Protein AF-A0A6H5IE60-F1 (afdb_monomer_lite)

InterPro domains:
  IPR000357 HEAT repeat [PF02985] (395-418)
  IPR001680 WD40 repeat [PF00400] (581-610)
  IPR001680 WD40 repeat [PF00400] (721-744)
  IPR001680 WD40 repeat [SM00320] (531-567)
  IPR001680 WD40 repeat [SM00320] (570-610)
  IPR001680 WD40 repeat [SM00320] (616-660)
  IPR001680 WD40 repeat [SM00320] (666-700)
  IPR001680 WD40 repeat [SM00320] (702-748)
  IPR004083 Regulatory associated protein of TOR [PTHR12848] (164-480)
  IPR011989 Armadillo-like helical [G3DSA:1.25.10.10] (231-460)
  IPR015943 WD40/YVTN repeat-like-containing domain superfamily [G3DSA:2.130.10.10] (517-751)
  IPR016024 Armadillo-type fold [SSF48371] (180-472)
  IPR029347 Raptor, N-terminal CASPase-like domain [PF14538] (1-152)
  IPR029347 Raptor, N-terminal CASPase-like domain [SM01302] (1-153)
  IPR036322 WD40-repeat-containing domain superfamily [SSF50978] (546-749)

pLDDT: mean 84.69, std 17.48, range [22.98, 98.25]

Structure (mmCIF, N/CA/C/O backbone):
data_AF-A0A6H5IE60-F1
#
_entry.id   AF-A0A6H5IE60-F1
#
loop_
_atom_site.group_PDB
_atom_site.id
_atom_site.type_symbol
_atom_site.label_atom_id
_atom_site.label_alt_id
_atom_site.label_comp_id
_atom_site.label_asym_id
_atom_site.label_entity_id
_atom_site.label_seq_id
_atom_site.pdbx_PDB_ins_code
_atom_site.Cartn_x
_atom_site.Cartn_y
_atom_site.Cartn_z
_atom_site.occupancy
_atom_site.B_iso_or_equiv
_atom_site.auth_seq_id
_atom_site.auth_comp_id
_atom_site.auth_asym_id
_atom_site.auth_atom_id
_atom_site.pdbx_PDB_model_num
ATOM 1 N N . MET A 1 1 ? -39.705 -5.045 43.194 1.00 64.88 1 MET A N 1
ATOM 2 C CA . MET A 1 1 ? -39.760 -3.620 42.799 1.00 64.88 1 MET A CA 1
ATOM 3 C C . MET A 1 1 ? -40.366 -2.822 43.946 1.00 64.88 1 MET A C 1
ATOM 5 O O . MET A 1 1 ? -41.482 -3.132 44.352 1.00 64.88 1 MET A O 1
ATOM 9 N N . LYS A 1 2 ? -39.635 -1.865 44.524 1.00 86.00 2 LYS A N 1
ATOM 10 C CA . LYS A 1 2 ? -40.063 -1.108 45.707 1.00 86.00 2 LYS A CA 1
ATOM 11 C C . LYS A 1 2 ? -40.242 0.368 45.353 1.00 86.00 2 LYS A C 1
ATOM 13 O O . LYS A 1 2 ? -39.421 0.946 44.652 1.00 86.00 2 LYS A O 1
ATOM 18 N N . THR A 1 3 ? -41.296 1.004 45.864 1.00 91.62 3 THR A N 1
ATOM 19 C CA . THR A 1 3 ? -41.427 2.466 45.770 1.00 91.62 3 THR A CA 1
ATOM 20 C C . THR A 1 3 ? -40.539 3.115 46.825 1.00 91.62 3 THR A C 1
ATOM 22 O O . THR A 1 3 ? -40.842 3.049 48.016 1.00 91.62 3 THR A O 1
ATOM 25 N N . VAL A 1 4 ? -39.417 3.702 46.405 1.00 93.25 4 VAL A N 1
ATOM 26 C CA . VAL A 1 4 ? -38.407 4.285 47.313 1.00 93.25 4 VAL A CA 1
ATOM 27 C C . VAL A 1 4 ? -38.521 5.800 47.445 1.00 93.25 4 VAL A C 1
ATOM 29 O O . VAL A 1 4 ? -37.948 6.387 48.363 1.00 93.25 4 VAL A O 1
ATOM 32 N N . SER A 1 5 ? -39.231 6.454 46.529 1.00 94.56 5 SER A N 1
ATOM 33 C CA . SER A 1 5 ? -39.376 7.909 46.479 1.00 94.56 5 SER A CA 1
ATOM 34 C C . SER A 1 5 ? -40.779 8.308 46.041 1.00 94.56 5 SER A C 1
ATOM 36 O O . SER A 1 5 ? -41.361 7.657 45.174 1.00 94.56 5 SER A O 1
ATOM 38 N N . VAL A 1 6 ? -41.302 9.375 46.641 1.00 96.62 6 VAL A N 1
ATOM 39 C CA . VAL A 1 6 ? -42.649 9.894 46.396 1.00 96.62 6 VAL A CA 1
ATOM 40 C C . VAL A 1 6 ? -42.587 11.412 46.207 1.00 96.62 6 VAL A C 1
ATOM 42 O O . VAL A 1 6 ? -42.130 12.131 47.097 1.00 96.62 6 VAL A O 1
ATOM 45 N N . ALA A 1 7 ? -43.043 11.889 45.051 1.00 96.88 7 ALA A N 1
ATOM 46 C CA . ALA A 1 7 ? -43.322 13.292 44.766 1.00 96.88 7 ALA A CA 1
ATOM 47 C C . ALA A 1 7 ? -44.803 13.579 45.028 1.00 96.88 7 ALA A C 1
ATOM 49 O O . ALA A 1 7 ? -45.662 12.924 44.441 1.00 96.88 7 ALA A O 1
ATOM 50 N N . LEU A 1 8 ? -45.085 14.559 45.885 1.00 97.25 8 LEU A N 1
ATOM 51 C CA . LEU A 1 8 ? -46.428 15.081 46.135 1.00 97.25 8 LEU A CA 1
ATOM 52 C C . LEU A 1 8 ? -46.507 16.493 45.550 1.00 97.25 8 LEU A C 1
ATOM 54 O O . LEU A 1 8 ? -45.973 17.432 46.138 1.00 97.25 8 LEU A O 1
ATOM 58 N N . VAL A 1 9 ? -47.115 16.622 44.374 1.00 96.94 9 VAL A N 1
ATOM 59 C CA . VAL A 1 9 ? -47.312 17.886 43.660 1.00 96.94 9 VAL A CA 1
ATOM 60 C C . VAL A 1 9 ? -48.753 18.333 43.870 1.00 96.94 9 VAL A C 1
ATOM 62 O O . VAL A 1 9 ? -49.681 17.684 43.394 1.00 96.94 9 VAL A O 1
ATOM 65 N N . LEU A 1 10 ? -48.933 19.421 44.615 1.00 96.19 10 LEU A N 1
ATOM 66 C CA . LEU A 1 10 ? -50.243 19.975 44.946 1.00 96.19 10 LEU A CA 1
ATOM 67 C C . LEU A 1 10 ? -50.410 21.320 44.248 1.00 96.19 10 LEU A C 1
ATOM 69 O O . LEU A 1 10 ? -49.645 22.235 44.532 1.00 96.19 10 LEU A O 1
ATOM 73 N N . CYS A 1 11 ? -51.396 21.431 43.360 1.00 94.56 11 CYS A N 1
ATOM 74 C CA . CYS A 1 11 ? -51.756 22.655 42.655 1.00 94.56 11 CYS A CA 1
ATOM 75 C C . CYS A 1 11 ? -53.183 23.067 43.050 1.00 94.56 11 CYS A C 1
ATOM 77 O O . CYS A 1 11 ? -54.149 22.713 42.372 1.00 94.56 11 CYS A O 1
ATOM 79 N N . LEU A 1 12 ? -53.316 23.771 44.177 1.00 90.25 12 LEU A N 1
ATOM 80 C CA . LEU A 1 12 ? -54.591 24.043 44.849 1.00 90.25 12 LEU A CA 1
ATOM 81 C C . LEU A 1 12 ? -54.989 25.522 44.867 1.00 90.25 12 LEU A C 1
ATOM 83 O O . LEU A 1 12 ? -56.188 25.782 44.903 1.00 90.25 12 LEU A O 1
ATOM 87 N N . ASN A 1 13 ? -54.033 26.463 44.857 1.00 89.12 13 ASN A N 1
ATOM 88 C CA . ASN A 1 13 ? -54.279 27.916 44.912 1.00 89.12 13 ASN A CA 1
ATOM 89 C C . ASN A 1 13 ? -55.445 28.306 45.844 1.00 89.12 13 ASN A C 1
ATOM 91 O O . ASN A 1 13 ? -56.482 28.824 45.422 1.00 89.12 13 ASN A O 1
ATOM 95 N N . VAL A 1 14 ? -55.301 27.960 47.127 1.00 86.06 14 VAL A N 1
ATOM 96 C CA . VAL A 1 14 ? -56.402 27.963 48.101 1.00 86.06 14 VAL A CA 1
ATOM 97 C C . VAL A 1 14 ? -57.115 29.322 48.143 1.00 86.06 14 VAL A C 1
ATOM 99 O O . VAL A 1 14 ? -56.525 30.342 48.492 1.00 86.06 14 VAL A O 1
ATOM 102 N N . GLY A 1 15 ? -58.417 29.317 47.844 1.00 79.62 15 GLY A N 1
ATOM 103 C CA . GLY A 1 15 ? -59.270 30.511 47.849 1.00 79.62 15 GLY A CA 1
ATOM 104 C C . GLY A 1 15 ? -59.497 31.150 46.475 1.00 79.62 15 GLY A C 1
ATOM 105 O O . GLY A 1 15 ? -60.300 32.076 46.387 1.00 79.62 15 GLY A O 1
ATOM 106 N N . VAL A 1 16 ? -58.852 30.652 45.415 1.00 85.19 16 VAL A N 1
ATOM 107 C CA . VAL A 1 16 ? -59.070 31.088 44.030 1.00 85.19 16 VAL A CA 1
ATOM 108 C C . VAL A 1 16 ? -59.511 29.893 43.192 1.00 85.19 16 VAL A C 1
ATOM 110 O O . VAL A 1 16 ? -58.752 28.950 42.985 1.00 85.19 16 VAL A O 1
ATOM 113 N N . ASP A 1 17 ? -60.747 29.936 42.700 1.00 82.81 17 ASP A N 1
ATOM 114 C CA . ASP A 1 17 ? -61.292 28.865 41.868 1.00 82.81 17 ASP A CA 1
ATOM 115 C C . ASP A 1 17 ? -60.817 28.996 40.409 1.00 82.81 17 ASP A C 1
ATOM 117 O O . ASP A 1 17 ? -60.781 30.112 39.876 1.00 82.81 17 ASP A O 1
ATOM 121 N N . PRO A 1 18 ? -60.470 27.882 39.735 1.00 84.88 18 PRO A N 1
ATOM 122 C CA . PRO A 1 18 ? -60.092 27.911 38.330 1.00 84.88 18 PRO A CA 1
ATOM 123 C C . PRO A 1 18 ? -61.310 28.210 37.428 1.00 84.88 18 PRO A C 1
ATOM 125 O O . PRO A 1 18 ? -62.449 27.882 37.773 1.00 84.88 18 PRO A O 1
ATOM 128 N N . PRO A 1 19 ? -61.097 28.831 36.253 1.00 79.19 19 PRO A N 1
ATOM 129 C CA . PRO A 1 19 ? -62.162 29.409 35.421 1.00 79.19 19 PRO A CA 1
ATOM 130 C C . PRO A 1 19 ? -63.126 28.391 34.784 1.00 79.19 19 PRO A C 1
ATOM 132 O O . PRO A 1 19 ? -64.166 28.768 34.250 1.00 79.19 19 PRO A O 1
ATOM 135 N N . ASP A 1 20 ? -62.786 27.109 34.802 1.00 76.44 20 ASP A N 1
ATOM 136 C CA . ASP A 1 20 ? -63.441 26.016 34.080 1.00 76.44 20 ASP A CA 1
ATOM 137 C C . ASP A 1 20 ? -64.232 25.053 34.990 1.00 76.44 20 ASP A C 1
ATOM 139 O O . ASP A 1 20 ? -64.792 24.049 34.516 1.00 76.44 20 ASP A O 1
ATOM 143 N N . ILE A 1 21 ? -64.296 25.355 36.292 1.00 72.81 21 ILE A N 1
ATOM 144 C CA . ILE A 1 21 ? -65.023 24.573 37.295 1.00 72.81 21 ILE A CA 1
ATOM 145 C C . ILE A 1 21 ? -66.094 25.446 37.954 1.00 72.81 21 ILE A C 1
ATOM 147 O O . ILE A 1 21 ? -65.817 26.313 38.777 1.00 72.81 21 ILE A O 1
ATOM 151 N N . VAL A 1 22 ? -67.358 25.165 37.633 1.00 75.44 22 VAL A N 1
ATOM 152 C CA . VAL A 1 22 ? -68.508 25.773 38.312 1.00 75.44 22 VAL A CA 1
ATOM 153 C C . VAL A 1 22 ? -68.814 24.965 39.575 1.00 75.44 22 VAL A C 1
ATOM 155 O O . VAL A 1 22 ? -69.255 23.819 39.487 1.00 75.44 22 VAL A O 1
ATOM 158 N N . LYS A 1 23 ? -68.577 25.543 40.758 1.00 76.81 23 LYS A N 1
ATOM 159 C CA . LYS A 1 23 ? -68.886 24.902 42.048 1.00 76.81 23 LYS A CA 1
ATOM 160 C C . LYS A 1 23 ? -70.366 25.064 42.418 1.00 76.81 23 LYS A C 1
ATOM 162 O O . LYS A 1 23 ? -70.944 26.137 42.261 1.00 76.81 23 LYS A O 1
ATOM 167 N N . THR A 1 24 ? -70.981 24.006 42.945 1.00 77.19 24 THR A N 1
ATOM 168 C CA . THR A 1 24 ? -72.348 24.038 43.498 1.00 77.19 24 THR A CA 1
ATOM 169 C C . THR A 1 24 ? -72.377 24.677 44.892 1.00 77.19 24 THR A C 1
ATOM 171 O O . THR A 1 24 ? -71.359 24.719 45.578 1.00 77.19 24 THR A O 1
ATOM 174 N N . GLN A 1 25 ? -73.542 25.139 45.359 1.00 75.19 25 GLN A N 1
ATOM 175 C CA . GLN A 1 25 ? -73.738 25.550 46.757 1.00 75.19 25 GLN A CA 1
ATOM 176 C C . GLN A 1 25 ? -74.745 24.610 47.446 1.00 75.19 25 GLN A C 1
ATOM 178 O O . GLN A 1 25 ? -75.917 24.631 47.070 1.00 75.19 25 GLN A O 1
ATOM 183 N N . PRO A 1 26 ? -74.327 23.792 48.440 1.00 75.00 26 PRO A N 1
ATOM 184 C CA . PRO A 1 26 ? -72.965 23.641 48.979 1.00 75.00 26 PRO A CA 1
ATOM 185 C C . PRO A 1 26 ? -72.021 22.848 48.044 1.00 75.00 26 PRO A C 1
ATOM 187 O O . PRO A 1 26 ? -72.471 22.012 47.259 1.00 75.00 26 PRO A O 1
ATOM 190 N N . CYS A 1 27 ? -70.708 23.099 48.132 1.00 79.44 27 CYS A N 1
ATOM 191 C CA . CYS A 1 27 ? -69.672 22.313 47.446 1.00 79.44 27 CYS A CA 1
ATOM 192 C C . CYS A 1 27 ? -68.916 21.404 48.425 1.00 79.44 27 CYS A C 1
ATOM 194 O O . CYS A 1 27 ? -68.770 21.719 49.610 1.00 79.44 27 CYS A O 1
ATOM 196 N N . ALA A 1 28 ? -68.411 20.277 47.917 1.00 82.12 28 ALA A N 1
ATOM 197 C CA . ALA A 1 28 ? -67.417 19.484 48.628 1.00 82.12 28 ALA A CA 1
ATOM 198 C C . ALA A 1 28 ? -66.112 20.290 48.705 1.00 82.12 28 ALA A C 1
ATOM 200 O O . ALA A 1 28 ? -65.617 20.768 47.687 1.00 82.12 28 ALA A O 1
ATOM 201 N N . ARG A 1 29 ? -65.598 20.482 49.922 1.00 81.44 29 ARG A N 1
ATOM 202 C CA . ARG A 1 29 ? -64.481 21.401 50.197 1.00 81.44 29 ARG A CA 1
ATOM 203 C C . ARG A 1 29 ? -63.343 20.797 51.009 1.00 81.44 29 ARG A C 1
ATOM 205 O O . ARG A 1 29 ? -62.341 21.464 51.198 1.00 81.44 29 ARG A O 1
ATOM 212 N N . LEU A 1 30 ? -63.514 19.588 51.544 1.00 88.88 30 LEU A N 1
ATOM 213 C CA . LEU A 1 30 ? -62.480 18.966 52.366 1.00 88.88 30 LEU A CA 1
ATOM 214 C C . LEU A 1 30 ? -61.372 18.417 51.469 1.00 88.88 30 LEU A C 1
ATOM 216 O O . LEU A 1 30 ? -61.628 17.529 50.664 1.00 88.88 30 LEU A O 1
ATOM 220 N N . GLU A 1 31 ? -60.149 18.891 51.678 1.00 89.75 31 GLU A N 1
ATOM 221 C CA . GLU A 1 31 ? -58.941 18.399 51.018 1.00 89.75 31 GLU A CA 1
ATOM 222 C C . GLU A 1 31 ? -58.059 17.715 52.054 1.00 89.75 31 GLU A C 1
ATOM 224 O O . GLU A 1 31 ? -57.711 18.300 53.081 1.00 89.75 31 GLU A O 1
ATOM 229 N N . CYS A 1 32 ? -57.731 16.441 51.830 1.00 91.62 32 CYS A N 1
ATOM 230 C CA . CYS A 1 32 ? -56.965 15.630 52.785 1.00 91.62 32 CYS A CA 1
ATOM 231 C C . CYS A 1 32 ? -57.507 15.693 54.233 1.00 91.62 32 CYS A C 1
ATOM 233 O O . CYS A 1 32 ? -56.734 15.723 55.198 1.00 91.62 32 CYS A O 1
ATOM 235 N N . TRP A 1 33 ? -58.841 15.690 54.367 1.00 92.38 33 TRP A N 1
ATOM 236 C CA . TRP A 1 33 ? -59.593 15.793 55.630 1.00 92.38 33 TRP A CA 1
ATOM 237 C C . TRP A 1 33 ? -59.457 17.134 56.370 1.00 92.38 33 TRP A C 1
ATOM 239 O O . TRP A 1 33 ? -59.761 17.212 57.559 1.00 92.38 33 TRP A O 1
ATOM 249 N N . ILE A 1 34 ? -59.018 18.190 55.686 1.00 90.81 34 ILE A N 1
ATOM 250 C CA . ILE A 1 34 ? -58.933 19.559 56.206 1.00 90.81 34 ILE A CA 1
ATOM 251 C C . ILE A 1 34 ? -59.898 20.441 55.420 1.00 90.81 34 ILE A C 1
ATOM 253 O O . ILE A 1 34 ? -60.008 20.293 54.208 1.00 90.81 34 ILE A O 1
ATOM 257 N N . ASP A 1 35 ? -60.580 21.369 56.095 1.00 89.88 35 ASP A N 1
ATOM 258 C CA . ASP A 1 35 ? -61.298 22.460 55.429 1.00 89.88 35 ASP A CA 1
ATOM 259 C C . ASP A 1 35 ? -60.298 23.588 55.096 1.00 89.88 35 ASP A C 1
ATOM 261 O O . ASP A 1 35 ? -59.805 24.247 56.017 1.00 89.88 35 ASP A O 1
ATOM 265 N N . PRO A 1 36 ? -59.955 23.830 53.817 1.00 86.19 36 PRO A N 1
ATOM 266 C CA . PRO A 1 36 ? -58.960 24.831 53.440 1.00 86.19 36 PRO A CA 1
ATOM 267 C C . PRO A 1 36 ? -59.386 26.261 53.795 1.00 86.19 36 PRO A C 1
ATOM 269 O O . PRO A 1 36 ? -58.532 27.129 53.949 1.00 86.19 36 PRO A O 1
ATOM 272 N N . LEU A 1 37 ? -60.693 26.508 53.954 1.00 84.56 37 LEU A N 1
ATOM 273 C CA . LEU A 1 37 ? -61.252 27.822 54.284 1.00 84.56 37 LEU A CA 1
ATOM 274 C C . LEU A 1 37 ? -61.270 28.105 55.793 1.00 84.56 37 LEU A C 1
ATOM 276 O O . LEU A 1 37 ? -61.538 29.234 56.198 1.00 84.56 37 LEU A O 1
ATOM 280 N N . SER A 1 38 ? -60.985 27.112 56.646 1.00 87.12 38 SER A N 1
ATOM 281 C CA . SER A 1 38 ? -60.970 27.301 58.104 1.00 87.12 38 SER A CA 1
ATOM 282 C C . SER A 1 38 ? -59.676 27.941 58.625 1.00 87.12 38 SER A C 1
ATOM 284 O O . SER A 1 38 ? -59.534 28.148 59.831 1.00 87.12 38 SER A O 1
ATOM 286 N N . MET A 1 39 ? -58.697 28.203 57.755 1.00 89.25 39 MET A N 1
ATOM 287 C CA . MET A 1 39 ? -57.417 28.830 58.092 1.00 89.25 39 MET A CA 1
ATOM 288 C C . MET A 1 39 ? -56.899 29.687 56.930 1.00 89.25 39 MET A C 1
ATOM 290 O O . MET A 1 39 ? -57.522 29.753 55.875 1.00 89.25 39 MET A O 1
ATOM 294 N N . SER A 1 40 ? -55.771 30.381 57.117 1.00 90.50 40 SER A N 1
ATOM 295 C CA . SER A 1 40 ? -55.182 31.175 56.033 1.00 90.50 40 SER A CA 1
ATOM 296 C C . SER A 1 40 ? -54.728 30.275 54.870 1.00 90.50 40 SER A C 1
ATOM 298 O O . SER A 1 40 ? -54.213 29.187 55.136 1.00 90.50 40 SER A O 1
ATOM 300 N N . PRO A 1 41 ? -54.841 30.721 53.601 1.00 86.88 41 PRO A N 1
ATOM 301 C CA . PRO A 1 41 ? -54.505 29.920 52.417 1.00 86.88 41 PRO A CA 1
ATOM 302 C C . PRO A 1 41 ? -53.137 29.229 52.474 1.00 86.88 41 PRO A C 1
ATOM 304 O O . PRO A 1 41 ? -53.023 28.035 52.211 1.00 86.88 41 PRO A O 1
ATOM 307 N N . GLN A 1 42 ? -52.106 29.957 52.908 1.00 86.62 42 GLN A N 1
ATOM 308 C CA . GLN A 1 42 ? -50.748 29.427 53.025 1.00 86.62 42 GLN A CA 1
ATOM 309 C C . GLN A 1 42 ? -50.647 28.320 54.085 1.00 86.62 42 GLN A C 1
ATOM 311 O O . GLN A 1 42 ? -50.063 27.265 53.844 1.00 86.62 42 GLN A O 1
ATOM 316 N N . LYS A 1 43 ? -51.280 28.523 55.246 1.00 89.69 43 LYS A N 1
ATOM 317 C CA . LYS A 1 43 ? -51.296 27.532 56.327 1.00 89.69 43 LYS A CA 1
ATOM 318 C C . LYS A 1 43 ? -52.148 26.317 55.956 1.00 89.69 43 LYS A C 1
ATOM 320 O O . LYS A 1 43 ? -51.793 25.196 56.318 1.00 89.69 43 LYS A O 1
ATOM 325 N N . ALA A 1 44 ? -53.239 26.525 55.220 1.00 89.69 44 ALA A N 1
ATOM 326 C CA . ALA A 1 44 ? -54.071 25.454 54.685 1.00 89.69 44 ALA A CA 1
ATOM 327 C C . ALA A 1 44 ? -53.252 24.549 53.764 1.00 89.69 44 ALA A C 1
ATOM 329 O O . ALA A 1 44 ? -53.201 23.345 53.995 1.00 89.69 44 ALA A O 1
ATOM 330 N N . LEU A 1 45 ? -52.544 25.128 52.791 1.00 91.56 45 LEU A N 1
ATOM 331 C CA . LEU A 1 45 ? -51.738 24.391 51.819 1.00 91.56 45 LEU A CA 1
ATOM 332 C C . LEU A 1 45 ? -50.630 23.552 52.480 1.00 91.56 45 LEU A C 1
ATOM 334 O O . LEU A 1 45 ? -50.479 22.370 52.169 1.00 91.56 45 LEU A O 1
ATOM 338 N N . GLU A 1 46 ? -49.908 24.120 53.450 1.00 92.44 46 GLU A N 1
ATOM 339 C CA . GLU A 1 46 ? -48.881 23.399 54.222 1.00 92.44 46 GLU A CA 1
ATOM 340 C C . GLU A 1 46 ? -49.471 22.250 55.058 1.00 92.44 46 GLU A C 1
ATOM 342 O O . GLU A 1 46 ? -48.900 21.154 55.139 1.00 92.44 46 GLU A O 1
ATOM 347 N N . THR A 1 47 ? -50.637 22.477 55.670 1.00 92.56 47 THR A N 1
ATOM 348 C CA . THR A 1 47 ? -51.311 21.467 56.498 1.00 92.56 47 THR A CA 1
ATOM 349 C C . THR A 1 47 ? -51.860 20.331 55.627 1.00 92.56 47 THR A C 1
ATOM 351 O O . THR A 1 47 ? -51.714 19.162 55.988 1.00 92.56 47 THR A O 1
ATOM 354 N N . ILE A 1 48 ? -52.423 20.652 54.455 1.00 94.31 48 ILE A N 1
ATOM 355 C CA . ILE A 1 48 ? -52.895 19.681 53.456 1.00 94.31 48 ILE A CA 1
ATOM 356 C C . ILE A 1 48 ? -51.729 18.826 52.957 1.00 94.31 48 ILE A C 1
ATOM 358 O O . ILE A 1 48 ? -51.814 17.600 53.026 1.00 94.31 48 ILE A O 1
ATOM 362 N N . GLY A 1 49 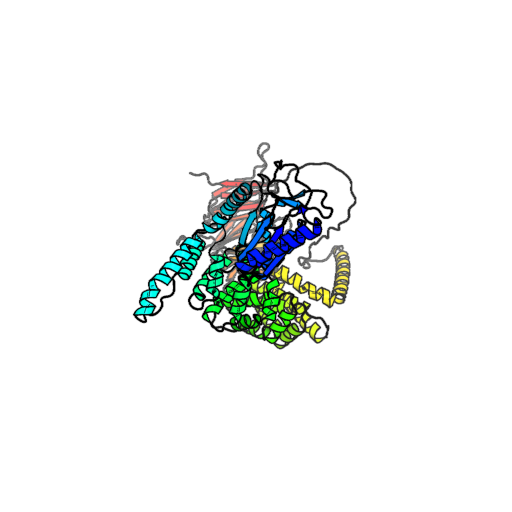? -50.613 19.443 52.554 1.00 93.62 49 GLY A N 1
ATOM 363 C CA . GLY A 1 49 ? -49.413 18.721 52.119 1.00 93.62 49 GLY A CA 1
ATOM 364 C C . GLY A 1 49 ? -48.866 17.772 53.186 1.00 93.62 49 GLY A C 1
ATOM 365 O O . GLY A 1 49 ? -48.594 16.599 52.914 1.00 93.62 49 GLY A O 1
ATOM 366 N N . THR A 1 50 ? -48.801 18.238 54.435 1.00 94.62 50 THR A N 1
ATOM 367 C CA . THR A 1 50 ? -48.355 17.423 55.574 1.00 94.62 50 THR A CA 1
ATOM 368 C C . THR A 1 50 ? -49.300 16.253 55.852 1.00 94.62 50 THR A C 1
ATOM 370 O O . THR A 1 50 ? -48.847 15.138 56.124 1.00 94.62 50 THR A O 1
ATOM 373 N N . ASN A 1 51 ? -50.614 16.470 55.779 1.00 95.19 51 ASN A N 1
ATOM 374 C CA . ASN A 1 51 ? -51.594 15.407 55.981 1.00 95.19 51 ASN A CA 1
ATOM 375 C C . ASN A 1 51 ? -51.582 14.387 54.841 1.00 95.19 51 ASN A C 1
ATOM 377 O O . ASN A 1 51 ? -51.651 13.190 55.121 1.00 95.19 51 ASN A O 1
ATOM 381 N N . LEU A 1 52 ? -51.441 14.822 53.588 1.00 95.94 52 LEU A N 1
ATOM 382 C CA . LEU A 1 52 ? -51.307 13.915 52.449 1.00 95.94 52 LEU A CA 1
ATOM 383 C C . LEU A 1 52 ? -50.051 13.048 52.574 1.00 95.94 52 LEU A C 1
ATOM 385 O O . LEU A 1 52 ? -50.107 11.836 52.363 1.00 95.94 52 LEU A O 1
ATOM 389 N N . GLN A 1 53 ? -48.928 13.644 52.986 1.00 95.94 53 GLN A N 1
ATOM 390 C CA . GLN A 1 53 ? -47.710 12.888 53.254 1.00 95.94 53 GLN A CA 1
ATOM 391 C C . GLN A 1 53 ? -47.943 11.820 54.330 1.00 95.94 53 GLN A C 1
ATOM 393 O O . GLN A 1 53 ? -47.635 10.655 54.091 1.00 95.94 53 GLN A O 1
ATOM 398 N N . LYS A 1 54 ? -48.564 12.170 55.465 1.00 95.25 54 LYS A N 1
ATOM 399 C CA . LYS A 1 54 ? -48.894 11.204 56.531 1.00 95.25 54 LYS A CA 1
ATOM 400 C C . LYS A 1 54 ? -49.802 10.068 56.047 1.00 95.25 54 LYS A C 1
ATOM 402 O O . LYS A 1 54 ? -49.647 8.926 56.481 1.00 95.25 54 LYS A O 1
ATOM 407 N N . GLN A 1 55 ? -50.746 10.358 55.150 1.00 95.69 55 GLN A N 1
ATOM 408 C CA . GLN A 1 55 ? -51.614 9.336 54.559 1.00 95.69 55 GLN A CA 1
ATOM 409 C C . GLN A 1 55 ? -50.814 8.329 53.726 1.00 95.69 55 GLN A C 1
ATOM 411 O O . GLN A 1 55 ? -51.028 7.126 53.871 1.00 95.69 55 GLN A O 1
ATOM 416 N N . TYR A 1 56 ? -49.863 8.786 52.906 1.00 96.06 56 TYR A N 1
ATOM 417 C CA . TYR A 1 56 ? -48.989 7.884 52.151 1.00 96.06 56 TYR A CA 1
ATOM 418 C C . TYR A 1 56 ? -47.959 7.164 53.032 1.00 96.06 56 TYR A C 1
ATOM 420 O O . TYR A 1 56 ? -47.704 5.976 52.822 1.00 96.06 56 TYR A O 1
ATOM 428 N N . GLU A 1 57 ? -47.415 7.828 54.055 1.00 94.62 57 GLU A N 1
ATOM 429 C CA . GLU A 1 57 ? -46.486 7.229 55.024 1.00 94.62 57 GLU A CA 1
ATOM 430 C C . GLU A 1 57 ? -47.102 6.033 55.753 1.00 94.62 57 GLU A C 1
ATOM 432 O O . GLU A 1 57 ? -46.395 5.069 56.047 1.00 94.62 57 GLU A O 1
ATOM 437 N N . ARG A 1 58 ? -48.424 6.037 55.972 1.00 94.62 58 ARG A N 1
ATOM 438 C CA . ARG A 1 58 ? -49.149 4.883 56.523 1.00 94.62 58 ARG A CA 1
ATOM 439 C C . ARG A 1 58 ? -49.007 3.629 55.653 1.00 94.62 58 ARG A C 1
ATOM 441 O O . ARG A 1 58 ? -48.958 2.527 56.193 1.00 94.62 58 ARG A O 1
ATOM 448 N N . TRP A 1 59 ? -48.939 3.789 54.331 1.00 93.12 59 TRP A N 1
ATOM 449 C CA . TRP A 1 59 ? -48.797 2.687 53.375 1.00 93.12 59 TRP A CA 1
ATOM 450 C C . TRP A 1 59 ? -47.333 2.334 53.094 1.00 93.12 59 TRP A C 1
ATOM 452 O O . TRP A 1 59 ? -46.995 1.159 52.964 1.00 93.12 59 TRP A O 1
ATOM 462 N N . GLN A 1 60 ? -46.449 3.334 53.001 1.00 92.62 60 GLN A N 1
ATOM 463 C CA . GLN A 1 60 ? -45.018 3.130 52.767 1.00 92.62 60 GLN A CA 1
ATOM 464 C C . GLN A 1 60 ? -44.168 4.075 53.636 1.00 92.62 60 GLN A C 1
ATOM 466 O O . GLN A 1 60 ? -43.712 5.118 53.163 1.00 92.62 60 GLN A O 1
ATOM 471 N N . PRO A 1 61 ? -43.871 3.708 54.892 1.00 91.38 61 PRO A N 1
ATOM 472 C CA . PRO A 1 61 ? -43.158 4.592 55.818 1.00 91.38 61 PRO A CA 1
ATOM 473 C C . PRO A 1 61 ? -41.666 4.744 55.488 1.00 91.38 61 PRO A C 1
ATOM 475 O O . PRO A 1 61 ? -41.010 5.659 55.970 1.00 91.38 61 PRO A O 1
ATOM 478 N N . ARG A 1 62 ? -41.094 3.840 54.676 1.00 89.44 62 ARG A N 1
ATOM 479 C CA . ARG A 1 62 ? -39.650 3.812 54.367 1.00 89.44 62 ARG A CA 1
ATOM 480 C C . ARG A 1 62 ? -39.285 4.522 53.058 1.00 89.44 62 ARG A C 1
ATOM 482 O O . ARG A 1 62 ? -38.124 4.454 52.652 1.00 89.44 62 ARG A O 1
ATOM 489 N N . ALA A 1 63 ? -40.248 5.143 52.376 1.00 92.25 63 ALA A N 1
ATOM 490 C CA . ALA A 1 63 ? -39.986 5.941 51.180 1.00 92.25 63 ALA A CA 1
ATOM 491 C C . ALA A 1 63 ? -39.555 7.367 51.546 1.00 92.25 63 ALA A C 1
ATOM 493 O O . ALA A 1 63 ? -39.871 7.879 52.616 1.00 92.25 63 ALA A O 1
ATOM 494 N N . ARG A 1 64 ? -38.826 8.021 50.638 1.00 93.12 64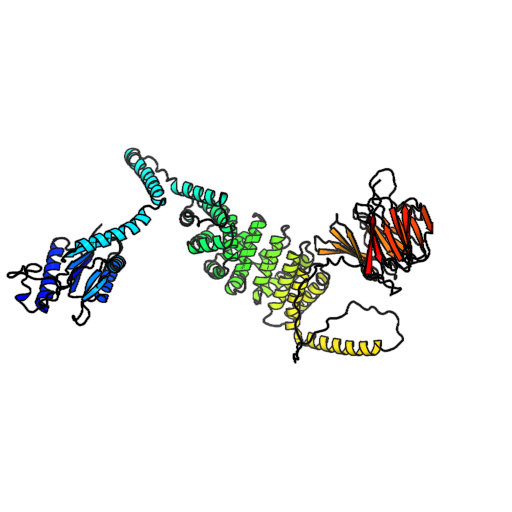 ARG A N 1
ATOM 495 C CA . ARG A 1 64 ? -38.485 9.442 50.766 1.00 93.12 64 ARG A CA 1
ATOM 496 C C . ARG A 1 64 ? -39.589 10.291 50.147 1.00 93.12 64 ARG A C 1
ATOM 498 O O . ARG A 1 64 ? -39.797 10.221 48.937 1.00 93.12 64 ARG A O 1
ATOM 505 N N . TYR A 1 65 ? -40.246 11.103 50.965 1.00 95.38 65 TYR A N 1
ATOM 506 C CA . TYR A 1 65 ? -41.306 12.011 50.539 1.00 95.38 65 TYR A CA 1
ATOM 507 C C . TYR A 1 65 ? -40.744 13.399 50.244 1.00 95.38 65 TYR A C 1
ATOM 509 O O . TYR A 1 65 ? -39.925 13.923 51.001 1.00 95.38 65 TYR A O 1
ATOM 517 N N . LYS A 1 66 ? -41.177 13.994 49.133 1.00 95.94 66 LYS A N 1
ATOM 518 C CA . LYS A 1 66 ? -40.913 15.393 48.795 1.00 95.94 66 LYS A CA 1
ATOM 519 C C . LYS A 1 66 ? -42.210 16.063 48.354 1.00 95.94 66 LYS A C 1
ATOM 521 O O . LYS A 1 66 ? -42.843 15.604 47.406 1.00 95.94 66 LYS A O 1
ATOM 526 N N . GLN A 1 67 ? -42.572 17.142 49.040 1.00 95.06 67 GLN A N 1
ATOM 527 C CA . GLN A 1 67 ? -43.743 17.957 48.731 1.00 95.06 67 GLN A CA 1
ATOM 528 C C . GLN A 1 67 ? -43.346 19.144 47.850 1.00 95.06 67 GLN A C 1
ATOM 530 O O . GLN A 1 67 ? -42.287 19.739 48.048 1.00 95.06 67 GLN A O 1
ATOM 535 N N . SER A 1 68 ? -44.210 19.480 46.900 1.00 94.88 68 SER A N 1
ATOM 536 C CA . SER A 1 68 ? -44.127 20.663 46.052 1.00 94.88 68 SER A CA 1
ATOM 537 C C . SER A 1 68 ? -45.503 21.315 46.051 1.00 94.88 68 SER A C 1
ATOM 539 O O . SER A 1 68 ? -46.444 20.770 45.475 1.00 94.88 68 SER A O 1
ATOM 541 N N . LEU A 1 69 ? -45.618 22.429 46.765 1.00 94.56 69 LEU A N 1
ATOM 542 C CA . LEU A 1 69 ? -46.873 23.134 47.013 1.00 94.56 69 LEU A CA 1
ATOM 543 C C . LEU A 1 69 ? -46.974 24.321 46.051 1.00 94.56 69 LEU A C 1
ATOM 545 O O . LEU A 1 69 ? -46.058 25.135 46.022 1.00 94.56 69 LEU A O 1
ATOM 549 N N . ASP A 1 70 ? -48.039 24.363 45.252 1.00 93.31 70 ASP A N 1
ATOM 550 C CA . ASP A 1 70 ? -48.282 25.300 44.148 1.00 93.31 70 ASP A CA 1
ATOM 551 C C . ASP A 1 70 ? -47.030 25.591 43.286 1.00 93.31 70 ASP A C 1
ATOM 553 O O . ASP A 1 70 ? -46.611 26.738 43.145 1.00 93.31 70 ASP A O 1
ATOM 557 N N . PRO A 1 71 ? -46.386 24.564 42.697 1.00 95.38 71 PRO A N 1
ATOM 558 C CA . PRO A 1 71 ? -45.082 24.749 42.077 1.00 95.38 71 PRO A CA 1
ATOM 559 C C . PRO A 1 71 ? -45.120 25.371 40.684 1.00 95.38 71 PRO A C 1
ATOM 561 O O . PRO A 1 71 ? -46.126 25.356 39.973 1.00 95.38 71 PRO A O 1
ATOM 564 N N . THR A 1 72 ? -43.937 25.812 40.267 1.00 94.06 72 THR A N 1
ATOM 565 C CA . THR A 1 72 ? -43.596 26.151 38.881 1.00 94.06 72 THR A CA 1
ATOM 566 C C . THR A 1 72 ? -43.102 24.941 38.083 1.00 94.06 72 THR A C 1
ATOM 568 O O . THR A 1 72 ? -42.661 23.933 38.645 1.00 94.06 72 THR A O 1
ATOM 571 N N . VAL A 1 73 ? -43.106 25.044 36.748 1.00 91.44 73 VAL A N 1
ATOM 572 C CA . VAL A 1 73 ? -42.574 23.996 35.852 1.00 91.44 73 VAL A CA 1
ATOM 573 C C . VAL A 1 73 ? -41.127 23.632 36.207 1.00 91.44 73 VAL A C 1
ATOM 575 O O . VAL A 1 73 ? -40.777 22.450 36.260 1.00 91.44 73 VAL A O 1
ATOM 578 N N . GLU A 1 74 ? -40.269 24.617 36.495 1.00 91.00 74 GLU A N 1
ATOM 579 C CA . GLU A 1 74 ? -38.868 24.351 36.831 1.00 91.00 74 GLU A CA 1
ATOM 580 C C . GLU A 1 74 ? -38.702 23.608 38.162 1.00 91.00 74 GLU A C 1
ATOM 582 O O . GLU A 1 74 ? -37.773 22.806 38.308 1.00 91.00 74 GLU A O 1
ATOM 587 N N . GLU A 1 75 ? -39.581 23.854 39.133 1.00 93.31 75 GLU A N 1
ATOM 588 C CA . GLU A 1 75 ? -39.588 23.150 40.418 1.00 93.31 75 GLU A CA 1
ATOM 589 C C . GLU A 1 75 ? -40.019 21.696 40.244 1.00 93.31 75 GLU A C 1
ATOM 591 O O . GLU A 1 75 ? -39.328 20.800 40.738 1.00 93.31 75 GLU A O 1
ATOM 596 N N . VAL A 1 76 ? -41.067 21.443 39.451 1.00 94.56 76 VAL A N 1
ATOM 597 C CA . VAL A 1 76 ? -41.501 20.079 39.105 1.00 94.56 76 VAL A CA 1
ATOM 598 C C . VAL A 1 76 ? -40.393 19.327 38.363 1.00 94.56 76 VAL A C 1
ATOM 600 O O . VAL A 1 76 ? -40.079 18.187 38.715 1.00 94.56 76 VAL A O 1
ATOM 603 N N . LYS A 1 77 ? -39.710 19.969 37.406 1.00 94.19 77 LYS A N 1
ATOM 604 C CA . LYS A 1 77 ? -38.572 19.372 36.686 1.00 94.19 77 LYS A CA 1
ATOM 605 C C . LYS A 1 77 ? -37.430 18.987 37.623 1.00 94.19 77 LYS A C 1
ATOM 607 O O . LYS A 1 77 ? -36.919 17.863 37.568 1.00 94.19 77 LYS A O 1
ATOM 612 N N . LYS A 1 78 ? -37.015 19.904 38.503 1.00 94.00 78 LYS A N 1
ATOM 613 C CA . LYS A 1 78 ? -35.951 19.647 39.491 1.00 94.00 78 LYS A CA 1
ATOM 614 C C . LYS A 1 78 ? -36.341 18.541 40.468 1.00 94.00 78 LYS A C 1
ATOM 616 O O . LYS A 1 78 ? -35.494 17.724 40.827 1.00 94.00 78 LYS A O 1
ATOM 621 N N . LEU A 1 79 ? -37.607 18.495 40.880 1.00 94.56 79 LEU A N 1
ATOM 622 C CA . LEU A 1 79 ? -38.134 17.461 41.760 1.00 94.56 79 LEU A CA 1
ATOM 623 C C . LEU A 1 79 ? -38.051 16.077 41.105 1.00 94.56 79 LEU A C 1
ATOM 625 O O . LEU A 1 79 ? -37.417 15.181 41.666 1.00 94.56 79 LEU A O 1
ATOM 629 N N . CYS A 1 80 ? -38.626 15.925 39.911 1.00 94.69 80 CYS A N 1
ATOM 630 C CA . CYS A 1 80 ? -38.693 14.652 39.191 1.00 94.69 80 CYS A CA 1
ATOM 631 C C . CYS A 1 80 ? -37.294 14.101 38.884 1.00 94.69 80 CYS A C 1
ATOM 633 O O . CYS A 1 80 ? -36.959 12.980 39.272 1.00 94.69 80 CYS A O 1
ATOM 635 N N . THR A 1 81 ? -36.427 14.935 38.300 1.00 93.19 81 THR A N 1
ATOM 636 C CA . THR A 1 81 ? -35.045 14.544 37.969 1.00 93.19 81 THR A CA 1
ATOM 637 C C . THR A 1 81 ? -34.219 14.206 39.214 1.00 93.19 81 THR A C 1
ATOM 639 O O . THR A 1 81 ? -33.438 13.250 39.209 1.00 93.19 81 THR A O 1
ATOM 642 N N . SER A 1 82 ? -34.411 14.934 40.323 1.00 94.12 82 SER A N 1
ATOM 643 C CA . SER A 1 82 ? -33.751 14.633 41.598 1.00 94.12 82 SER A CA 1
ATOM 644 C C . SER A 1 82 ? -34.187 13.284 42.168 1.00 94.12 82 SER A C 1
ATOM 646 O O . SER A 1 82 ? -33.341 12.551 42.685 1.00 94.12 82 SER A O 1
ATOM 648 N N . LEU A 1 83 ? -35.482 12.961 42.111 1.00 93.25 83 LEU A N 1
ATOM 649 C CA . LEU A 1 83 ? -36.007 11.706 42.645 1.00 93.25 83 LEU A CA 1
ATOM 650 C C . LEU A 1 83 ? -35.594 10.509 41.790 1.00 93.25 83 LEU A C 1
ATOM 652 O O . LEU A 1 83 ? -35.111 9.529 42.356 1.00 93.25 83 LEU A O 1
ATOM 656 N N . ARG A 1 84 ? -35.675 10.602 40.455 1.00 93.56 84 ARG A N 1
ATOM 657 C CA . ARG A 1 84 ? -35.197 9.536 39.560 1.00 93.56 84 ARG A CA 1
ATOM 658 C C . ARG A 1 84 ? -33.712 9.246 39.774 1.00 93.56 84 ARG A C 1
ATOM 660 O O . ARG A 1 84 ? -33.346 8.092 39.985 1.00 93.56 84 ARG A O 1
ATOM 667 N N . ARG A 1 85 ? -32.859 10.278 39.833 1.00 91.12 85 ARG A N 1
ATOM 668 C CA . ARG A 1 85 ? -31.414 10.102 40.084 1.00 91.12 85 ARG A CA 1
ATOM 669 C C . ARG A 1 85 ? -31.127 9.339 41.381 1.00 91.12 85 ARG A C 1
ATOM 671 O O . ARG A 1 85 ? -30.184 8.557 41.440 1.00 91.12 85 ARG A O 1
ATOM 678 N N . ASN A 1 86 ? -31.934 9.562 42.416 1.00 88.19 86 ASN A N 1
ATOM 679 C CA . ASN A 1 86 ? -31.768 8.896 43.706 1.00 88.19 86 ASN A CA 1
ATOM 680 C C . ASN A 1 86 ? -32.354 7.477 43.728 1.00 88.19 86 ASN A C 1
ATOM 682 O O . ASN A 1 86 ? -31.822 6.621 44.431 1.00 88.19 86 ASN A O 1
ATOM 686 N N . ALA A 1 87 ? -33.445 7.238 42.997 1.00 88.25 87 ALA A N 1
ATOM 687 C CA . ALA A 1 87 ? -34.134 5.952 42.959 1.00 88.25 87 ALA A CA 1
ATOM 688 C C . ALA A 1 87 ? -33.454 4.923 42.043 1.00 88.25 87 ALA A C 1
ATOM 690 O O . ALA A 1 87 ? -33.635 3.729 42.261 1.00 88.25 87 ALA A O 1
ATOM 691 N N . LYS A 1 88 ? -32.646 5.361 41.064 1.00 87.88 88 LYS A N 1
ATOM 692 C CA . LYS A 1 88 ? -32.015 4.489 40.056 1.00 87.88 88 LYS A CA 1
ATOM 693 C C . LYS A 1 88 ? -33.077 3.616 39.366 1.00 87.88 88 LYS A C 1
ATOM 695 O O . LYS A 1 88 ? -33.936 4.161 38.677 1.00 87.88 88 LYS A O 1
ATOM 700 N N . GLU A 1 89 ? -33.046 2.307 39.606 1.00 86.19 89 GLU A N 1
ATOM 701 C CA . GLU A 1 89 ? -33.950 1.297 39.036 1.00 86.19 89 GLU A CA 1
ATOM 702 C C . GLU A 1 89 ? -35.190 1.018 39.903 1.00 86.19 89 GLU A C 1
ATOM 704 O O . GLU A 1 89 ? -36.060 0.236 39.528 1.00 86.19 89 GLU A O 1
ATOM 709 N N . GLU A 1 90 ? -35.309 1.653 41.069 1.00 90.88 90 GLU A N 1
ATOM 710 C CA . GLU A 1 90 ? -36.474 1.496 41.938 1.00 90.88 90 GLU A CA 1
ATOM 711 C C . GLU A 1 90 ? -37.621 2.433 41.534 1.00 90.88 90 GLU A C 1
ATOM 713 O O . GLU A 1 90 ? -37.455 3.409 40.789 1.00 90.88 90 GLU A O 1
ATOM 718 N N . ARG A 1 91 ? -38.826 2.135 42.031 1.00 93.69 91 ARG A N 1
ATOM 719 C CA . ARG A 1 91 ? -40.041 2.842 41.620 1.00 93.69 91 ARG A CA 1
ATOM 720 C C . ARG A 1 91 ? -40.140 4.219 42.277 1.00 93.69 91 ARG A C 1
ATOM 722 O O . ARG A 1 91 ? -39.947 4.357 43.489 1.00 93.69 91 ARG A O 1
ATOM 729 N N . VAL A 1 92 ? -40.507 5.227 41.487 1.00 95.75 92 VAL A N 1
ATOM 730 C CA . VAL A 1 92 ? -40.853 6.575 41.971 1.00 95.75 92 VAL A CA 1
ATOM 731 C C . VAL A 1 92 ? -42.352 6.807 41.793 1.00 95.75 92 VAL A C 1
ATOM 733 O O . VAL A 1 92 ? -42.880 6.554 40.712 1.00 95.75 92 VAL A O 1
ATOM 736 N N . LEU A 1 93 ? -43.036 7.270 42.842 1.00 96.94 93 LEU A N 1
ATOM 737 C CA . LEU A 1 93 ? -44.440 7.682 42.775 1.00 96.94 93 LEU A CA 1
ATOM 738 C C . LEU A 1 93 ? -44.539 9.184 42.530 1.00 96.94 93 LEU A C 1
ATOM 740 O O . LEU A 1 93 ? -43.879 9.958 43.218 1.00 96.94 93 LEU A O 1
ATOM 744 N N . PHE A 1 94 ? -45.382 9.581 41.587 1.00 96.50 94 PHE A N 1
ATOM 745 C CA . PHE A 1 94 ? -45.740 10.964 41.316 1.00 96.50 94 PHE A CA 1
ATOM 746 C C . PHE A 1 94 ? -47.234 11.147 41.567 1.00 96.50 94 PHE A C 1
ATOM 748 O O . PHE A 1 94 ? -48.060 10.619 40.828 1.00 96.50 94 PHE A O 1
ATOM 755 N N . HIS A 1 95 ? -47.578 11.855 42.635 1.00 97.44 95 HIS A N 1
ATOM 756 C CA . HIS A 1 95 ? -48.945 12.257 42.932 1.00 97.44 95 HIS A CA 1
ATOM 757 C C . HIS A 1 95 ? -49.132 13.703 42.486 1.00 97.44 95 HIS A C 1
ATOM 759 O O . HIS A 1 95 ? -48.387 14.576 42.931 1.00 97.44 95 HIS A O 1
ATOM 765 N N . TYR A 1 96 ? -50.126 13.943 41.643 1.00 96.81 96 TYR A N 1
ATOM 766 C CA . TYR A 1 96 ? -50.520 15.264 41.181 1.00 96.81 96 TYR A CA 1
ATOM 767 C C . TYR A 1 96 ? -51.964 15.531 41.577 1.00 96.81 96 TYR A C 1
ATOM 769 O O . TYR A 1 96 ? -52.857 14.810 41.138 1.00 96.81 96 TYR A O 1
ATOM 777 N N . ASN A 1 97 ? -52.175 16.579 42.369 1.00 95.94 97 ASN A N 1
ATOM 778 C CA . ASN A 1 97 ? -53.498 17.113 42.660 1.00 95.94 97 ASN A CA 1
ATOM 779 C C . ASN A 1 97 ? -53.668 18.446 41.926 1.00 95.94 97 ASN A C 1
ATOM 781 O O . ASN A 1 97 ? -52.885 19.371 42.143 1.00 95.94 97 ASN A O 1
ATOM 785 N N . GLY A 1 98 ? -54.673 18.522 41.055 1.00 93.69 98 GLY A N 1
ATOM 786 C CA . GLY A 1 98 ? -54.916 19.659 40.166 1.00 93.69 98 GLY A CA 1
ATOM 787 C C . GLY A 1 98 ? -56.237 20.385 40.418 1.00 93.69 98 GLY A C 1
ATOM 788 O O . GLY A 1 98 ? -56.831 20.874 39.464 1.00 93.69 98 GLY A O 1
ATOM 789 N N . HIS A 1 99 ? -56.754 20.428 41.650 1.00 91.38 99 HIS A N 1
ATOM 790 C CA . HIS A 1 99 ? -58.061 21.050 41.927 1.00 91.38 99 HIS A CA 1
ATOM 791 C C . HIS A 1 99 ? -58.082 22.589 41.863 1.00 91.38 99 HIS A C 1
ATOM 793 O O . HIS A 1 99 ? -59.156 23.171 41.710 1.00 91.38 99 HIS A O 1
ATOM 799 N N . GLY A 1 100 ? -56.926 23.254 41.957 1.00 89.88 100 GLY A N 1
ATOM 800 C CA . GLY A 1 100 ? -56.790 24.717 41.874 1.00 89.88 100 GLY A CA 1
ATOM 801 C C . GLY A 1 100 ? -56.435 25.257 40.489 1.00 89.88 100 GLY A C 1
ATOM 802 O O . GLY A 1 100 ? -56.163 26.450 40.337 1.00 89.88 100 GLY A O 1
ATOM 803 N N . VAL A 1 101 ? -56.383 24.384 39.483 1.00 92.19 101 VAL A N 1
ATOM 804 C CA . VAL A 1 101 ? -55.961 24.697 38.114 1.00 92.19 101 VAL A CA 1
ATOM 805 C C . VAL A 1 101 ? -56.982 24.164 37.104 1.00 92.19 101 VAL A C 1
ATOM 807 O O . VAL A 1 101 ? -57.823 23.340 37.472 1.00 92.19 101 VAL A O 1
ATOM 810 N N . PRO A 1 102 ? -56.937 24.614 35.837 1.00 91.81 102 PRO A N 1
ATOM 811 C CA . PRO A 1 102 ? -57.834 24.097 34.817 1.00 91.81 102 PRO A CA 1
ATOM 812 C C . PRO A 1 102 ? -57.681 22.595 34.564 1.00 91.81 102 PRO A C 1
ATOM 814 O O . PRO A 1 102 ? -56.656 21.981 34.868 1.00 91.81 102 PRO A O 1
ATOM 817 N N . LYS A 1 103 ? -58.702 22.003 33.945 1.00 90.88 103 LYS A N 1
ATOM 818 C CA . LYS A 1 103 ? -58.703 20.613 33.485 1.00 90.88 103 LYS A CA 1
ATOM 819 C C . LYS A 1 103 ? -57.553 20.363 32.496 1.00 90.88 103 LYS A C 1
ATOM 821 O O . LYS A 1 103 ? -57.232 21.245 31.691 1.00 90.88 103 LYS A O 1
ATOM 826 N N . PRO A 1 104 ? -56.962 19.154 32.507 1.00 92.19 104 PRO A N 1
ATOM 827 C CA . PRO A 1 104 ? -55.953 18.757 31.530 1.00 92.19 104 PRO A CA 1
ATOM 828 C C . PRO A 1 104 ? -56.452 18.911 30.089 1.00 92.19 104 PRO A C 1
ATOM 830 O O . PRO A 1 104 ? -57.632 18.678 29.802 1.00 92.19 104 PRO A O 1
ATOM 833 N N . THR A 1 105 ? -55.556 19.293 29.179 1.00 88.75 105 THR A N 1
ATOM 834 C CA . THR A 1 105 ? -55.891 19.489 27.760 1.00 88.75 105 THR A CA 1
ATOM 835 C C . THR A 1 105 ? -55.878 18.160 27.004 1.00 88.75 105 THR A C 1
ATOM 837 O O . THR A 1 105 ? -55.153 17.233 27.364 1.00 88.75 105 THR A O 1
ATOM 840 N N . SER A 1 106 ? -56.632 18.067 25.901 1.00 83.31 106 SER A N 1
ATOM 841 C CA . SER A 1 106 ? -56.602 16.905 24.991 1.00 83.31 106 SER A CA 1
ATOM 842 C C . SER A 1 106 ? -55.231 16.661 24.348 1.00 83.31 106 SER A C 1
ATOM 844 O O . SER A 1 106 ? -55.002 15.588 23.801 1.00 83.31 106 SER A O 1
ATOM 846 N N . ASN A 1 107 ? -54.326 17.641 24.420 1.00 80.44 107 ASN A N 1
ATOM 847 C CA . ASN A 1 107 ? -52.958 17.549 23.914 1.00 80.44 107 ASN A CA 1
ATOM 848 C C . ASN A 1 107 ? -51.998 16.885 24.920 1.00 80.44 107 ASN A C 1
ATOM 850 O O . ASN A 1 107 ? -50.806 16.788 24.642 1.00 80.44 107 ASN A O 1
ATOM 854 N N . GLY A 1 108 ? -52.493 16.435 26.079 1.00 84.06 108 GLY A N 1
ATOM 855 C CA . GLY A 1 108 ? -51.672 15.781 27.096 1.00 84.06 108 GLY A CA 1
ATOM 856 C C . GLY A 1 108 ? -50.870 16.767 27.942 1.00 84.06 108 GLY A C 1
ATOM 857 O O . GLY A 1 108 ? -49.701 16.522 28.240 1.00 84.06 108 GLY A O 1
ATOM 858 N N . GLU A 1 109 ? -51.477 17.888 28.334 1.00 90.38 109 GLU A N 1
ATOM 859 C CA . GLU A 1 109 ? -50.857 18.878 29.221 1.00 90.38 109 GLU A CA 1
ATOM 860 C C . GLU A 1 109 ? -51.608 18.950 30.553 1.00 90.38 109 GLU A C 1
ATOM 862 O O . GLU A 1 109 ? -52.842 18.975 30.593 1.00 90.38 109 GLU A O 1
ATOM 867 N N . ILE A 1 110 ? -50.851 19.011 31.648 1.00 93.06 110 ILE A N 1
ATOM 868 C CA . ILE A 1 110 ? -51.344 19.328 32.994 1.00 93.06 110 ILE A CA 1
ATOM 869 C C . ILE A 1 110 ? -50.946 20.757 33.358 1.00 93.06 110 ILE A C 1
ATOM 871 O O . ILE A 1 110 ? -50.018 21.307 32.778 1.00 93.06 110 ILE A O 1
ATOM 875 N N . TRP A 1 111 ? -51.617 21.376 34.324 1.00 93.88 111 TRP A N 1
ATOM 876 C CA . TRP A 1 111 ? -51.401 22.791 34.634 1.00 93.88 111 TRP A CA 1
ATOM 877 C C . TRP A 1 111 ? -50.640 22.984 35.947 1.00 93.88 111 TRP A C 1
ATOM 879 O O . TRP A 1 111 ? -50.888 22.296 36.937 1.00 93.88 111 TRP A O 1
ATOM 889 N N . VAL A 1 112 ? -49.717 23.941 35.956 1.00 94.12 112 VAL A N 1
ATOM 890 C CA . VAL A 1 112 ? -48.980 24.403 37.144 1.00 94.12 112 VAL A CA 1
ATOM 891 C C . VAL A 1 112 ? -48.967 25.935 37.178 1.00 94.12 112 VAL A C 1
ATOM 893 O O . VAL A 1 112 ? -49.589 26.571 36.327 1.00 94.12 112 VAL A O 1
ATOM 896 N N . PHE A 1 113 ? -48.287 26.559 38.139 1.00 93.25 113 PHE A N 1
ATOM 897 C CA . PHE A 1 113 ? -48.294 28.019 38.284 1.00 93.25 113 PHE A CA 1
ATOM 898 C C . PHE A 1 113 ? -47.045 28.681 37.703 1.00 93.25 113 PHE A C 1
ATOM 900 O O . PHE A 1 113 ? -45.999 28.058 37.512 1.00 93.25 113 PHE A O 1
ATOM 907 N N . ASN A 1 114 ? -47.137 29.984 37.442 1.00 90.12 114 ASN A N 1
ATOM 908 C CA . ASN A 1 114 ? -45.961 30.840 37.326 1.00 90.12 114 ASN A CA 1
ATOM 909 C C . ASN A 1 114 ? -45.523 31.359 38.711 1.00 90.12 114 ASN A C 1
ATOM 911 O O . ASN A 1 114 ? -46.260 31.268 39.688 1.00 90.12 114 ASN A O 1
ATOM 915 N N . ARG A 1 115 ? -44.328 31.958 38.804 1.00 84.50 115 ARG A N 1
ATOM 916 C CA . ARG A 1 115 ? -43.759 32.441 40.085 1.00 84.50 115 ARG A CA 1
ATOM 917 C C . ARG A 1 115 ? -44.617 33.475 40.822 1.00 84.50 115 ARG A C 1
ATOM 919 O O . ARG A 1 115 ? -44.428 33.674 42.015 1.00 84.50 115 ARG A O 1
ATOM 926 N N . THR A 1 116 ? -45.489 34.179 40.105 1.00 84.94 116 THR A N 1
ATOM 927 C CA . THR A 1 116 ? -46.346 35.242 40.647 1.00 84.94 116 THR A CA 1
ATOM 928 C C . THR A 1 116 ? -47.789 34.793 40.877 1.00 84.94 116 THR A C 1
ATOM 930 O O . THR A 1 116 ? -48.601 35.625 41.265 1.00 84.94 116 THR A O 1
ATOM 933 N N . TYR A 1 117 ? -48.121 33.520 40.626 1.00 85.31 117 TYR A N 1
ATOM 934 C CA . TYR A 1 117 ? -49.474 32.952 40.731 1.00 85.31 117 TYR A CA 1
ATOM 935 C C . TYR A 1 117 ? -50.546 33.713 39.929 1.00 85.31 117 TYR A C 1
ATOM 937 O O . TYR A 1 117 ? -51.715 33.754 40.302 1.00 85.31 117 TYR A O 1
ATOM 945 N N . THR A 1 118 ? -50.150 34.335 38.815 1.00 83.00 118 THR A N 1
ATOM 946 C CA . THR A 1 118 ? -51.044 35.118 37.942 1.00 83.00 118 THR A CA 1
ATOM 947 C C . THR A 1 118 ? -51.506 34.348 36.712 1.00 83.00 118 THR A C 1
ATOM 949 O O . THR A 1 118 ? -52.494 34.731 36.090 1.00 83.00 118 THR A O 1
ATOM 952 N N . GLN A 1 119 ? -50.780 33.297 36.324 1.00 84.56 119 GLN A N 1
ATOM 953 C CA . GLN A 1 119 ? -51.065 32.499 35.135 1.00 84.56 119 GLN A CA 1
ATOM 954 C C . GLN A 1 119 ? -50.887 31.013 35.428 1.00 84.56 119 GLN A C 1
ATOM 956 O O . GLN A 1 119 ? -49.968 30.616 36.150 1.00 84.56 119 GLN A O 1
ATOM 961 N N . TYR A 1 120 ? -51.739 30.212 34.794 1.00 91.00 120 TYR A N 1
ATOM 962 C CA . TYR A 1 120 ? -51.568 28.772 34.686 1.00 91.00 120 TYR A CA 1
ATOM 963 C C . TYR A 1 120 ? -50.629 28.467 33.518 1.00 91.00 120 TYR A C 1
ATOM 965 O O . TYR A 1 120 ? -50.826 28.962 32.409 1.00 91.00 120 TYR A O 1
ATOM 973 N N . ILE A 1 121 ? -49.600 27.671 33.775 1.00 90.88 121 ILE A N 1
ATOM 974 C CA . ILE A 1 121 ? -48.580 27.284 32.806 1.00 90.88 121 ILE A CA 1
ATOM 975 C C . ILE A 1 121 ? -48.806 25.816 32.430 1.00 90.88 121 ILE A C 1
ATOM 977 O O . ILE A 1 121 ? -48.888 24.981 33.337 1.00 90.88 121 ILE A O 1
ATOM 981 N N . PRO A 1 122 ? -48.913 25.483 31.131 1.00 90.94 122 PRO A N 1
ATOM 982 C CA . PRO A 1 122 ? -49.056 24.102 30.704 1.00 90.94 122 PRO A CA 1
ATOM 983 C C . PRO A 1 122 ? -47.727 23.359 30.885 1.00 90.94 122 PRO A C 1
ATOM 985 O O . PRO A 1 122 ? -46.651 23.858 30.551 1.00 90.94 122 PRO A O 1
ATOM 988 N N . LEU A 1 123 ? -47.812 22.150 31.421 1.00 90.06 123 LEU A N 1
ATOM 989 C CA . LEU A 1 123 ? -46.730 21.195 31.583 1.00 90.06 123 LEU A CA 1
ATOM 990 C C . LEU A 1 123 ? -47.071 19.948 30.768 1.00 90.06 123 LEU A C 1
ATOM 992 O O . LEU A 1 123 ? -48.046 19.252 31.054 1.00 90.06 123 LEU A O 1
ATOM 996 N N . SER A 1 124 ? -46.241 19.653 29.770 1.00 90.12 124 SER A N 1
ATOM 997 C CA . SER A 1 124 ? -46.403 18.465 28.938 1.00 90.12 124 SER A CA 1
ATOM 998 C C . SER A 1 124 ? -46.192 17.184 29.747 1.00 90.12 124 SER A C 1
ATOM 1000 O O . SER A 1 124 ? -45.194 17.022 30.457 1.00 90.12 124 SER A O 1
ATOM 1002 N N . VAL A 1 125 ? -47.117 16.237 29.597 1.00 88.00 125 VAL A N 1
ATOM 1003 C CA . VAL A 1 125 ? -47.018 14.900 30.191 1.00 88.00 125 VAL A CA 1
ATOM 1004 C C . VAL A 1 125 ? -45.809 14.126 29.635 1.00 88.00 125 VAL A C 1
ATOM 1006 O O . VAL A 1 125 ? -45.191 13.348 30.364 1.00 88.00 125 VAL A O 1
ATOM 1009 N N . TYR A 1 126 ? -45.401 14.401 28.392 1.00 82.94 126 TYR A N 1
ATOM 1010 C CA . TYR A 1 126 ? -44.206 13.818 27.768 1.00 82.94 126 TYR A CA 1
ATOM 1011 C C . TYR A 1 126 ? -42.913 14.214 28.494 1.00 82.94 126 TYR A C 1
ATOM 1013 O O . TYR A 1 126 ? -42.067 13.373 28.825 1.00 82.94 126 TYR A O 1
ATOM 1021 N N . ASP A 1 127 ? -42.770 15.505 28.793 1.00 86.81 127 ASP A N 1
ATOM 1022 C CA . ASP A 1 127 ? -41.612 16.014 29.525 1.00 86.81 127 ASP A CA 1
ATOM 1023 C C . ASP A 1 127 ? -41.563 15.417 30.934 1.00 86.81 127 ASP A C 1
ATOM 1025 O O . ASP A 1 127 ? -40.506 14.981 31.398 1.00 86.81 127 ASP A O 1
ATOM 1029 N N . LEU A 1 128 ? -42.726 15.319 31.586 1.00 89.25 128 LEU A N 1
ATOM 1030 C CA . LEU A 1 128 ? -42.861 14.703 32.900 1.00 89.25 128 LEU A CA 1
ATOM 1031 C C . LEU A 1 128 ? -42.403 13.236 32.895 1.00 89.25 128 LEU A C 1
ATOM 1033 O O . LEU A 1 128 ? -41.618 12.846 33.764 1.00 89.25 128 LEU A O 1
ATOM 1037 N N . GLN A 1 129 ? -42.837 12.438 31.913 1.00 85.69 129 GLN A N 1
ATOM 1038 C CA . GLN A 1 129 ? -42.419 11.041 31.761 1.00 85.69 129 GLN A CA 1
ATOM 1039 C C . GLN A 1 129 ? -40.906 10.929 31.544 1.00 85.69 129 GLN A C 1
ATOM 1041 O O . GLN A 1 129 ? -40.248 10.102 32.180 1.00 85.69 129 GLN A O 1
ATOM 1046 N N . THR A 1 130 ? -40.339 11.805 30.712 1.00 85.38 130 THR A N 1
ATOM 1047 C CA . THR A 1 130 ? -38.896 11.853 30.442 1.00 85.38 130 THR A CA 1
ATOM 1048 C C . THR A 1 130 ? -38.098 12.148 31.714 1.00 85.38 130 THR A C 1
ATOM 1050 O O . THR A 1 130 ? -37.074 11.519 31.979 1.00 85.38 130 THR A O 1
ATOM 1053 N N . TRP A 1 131 ? -38.564 13.079 32.550 1.00 92.50 131 TRP A N 1
ATOM 1054 C CA . TRP A 1 131 ? -37.885 13.416 33.806 1.00 92.50 131 TRP A CA 1
ATOM 1055 C C . TRP A 1 131 ? -38.015 12.320 34.862 1.00 92.50 131 TRP A C 1
ATOM 1057 O O . TRP A 1 131 ? -37.109 12.130 35.677 1.00 92.50 131 TRP A O 1
ATOM 1067 N N . MET A 1 132 ? -39.154 11.629 34.870 1.00 88.56 132 MET A N 1
ATOM 1068 C CA . MET A 1 132 ? -39.489 10.618 35.862 1.00 88.56 132 MET A CA 1
ATOM 1069 C C . MET A 1 132 ? -38.942 9.236 35.529 1.00 88.56 132 MET A C 1
ATOM 1071 O O . MET A 1 132 ? -38.697 8.496 36.475 1.00 88.56 132 MET A O 1
ATOM 1075 N N . GLY A 1 133 ? -38.720 8.881 34.259 1.00 85.88 133 GLY A N 1
ATOM 1076 C CA . GLY A 1 133 ? -38.149 7.603 33.808 1.00 85.88 133 GLY A CA 1
ATOM 1077 C C . GLY A 1 133 ? -38.899 6.340 34.273 1.00 85.88 133 GLY A C 1
ATOM 1078 O O . GLY A 1 133 ? -39.874 6.397 35.030 1.00 85.88 133 GLY A O 1
ATOM 1079 N N . ALA A 1 134 ? -38.411 5.168 33.864 1.00 82.56 134 ALA A N 1
ATOM 1080 C CA . ALA A 1 134 ? -38.907 3.872 34.330 1.00 82.56 134 ALA A CA 1
ATOM 1081 C C . ALA A 1 134 ? -38.050 3.324 35.494 1.00 82.56 134 ALA A C 1
ATOM 1083 O O . ALA A 1 134 ? -36.840 3.554 35.508 1.00 82.56 134 ALA A O 1
ATOM 1084 N N . PRO A 1 135 ? -38.635 2.605 36.475 1.00 89.44 135 PRO A N 1
ATOM 1085 C CA . PRO A 1 135 ? -40.067 2.369 36.698 1.00 89.44 135 PRO A CA 1
ATOM 1086 C C . PRO A 1 135 ? -40.730 3.501 37.512 1.00 89.44 135 PRO A C 1
ATOM 1088 O O . PRO A 1 135 ? -40.178 3.962 38.514 1.00 89.44 135 PRO A O 1
ATOM 1091 N N . SER A 1 136 ? -41.924 3.957 37.130 1.00 91.62 136 SER A N 1
ATOM 1092 C CA . SER A 1 136 ? -42.669 5.028 37.822 1.00 91.62 136 SER A CA 1
ATOM 1093 C C . SER A 1 136 ? -44.162 4.699 37.952 1.00 91.62 136 SER A C 1
ATOM 1095 O O . SER A 1 136 ? -44.681 3.843 37.243 1.00 91.62 136 SER A O 1
ATOM 1097 N N . ILE A 1 137 ? -44.839 5.320 38.921 1.00 93.44 137 ILE A N 1
ATOM 1098 C CA . ILE A 1 137 ? -46.294 5.233 39.114 1.00 93.44 137 ILE A CA 1
ATOM 1099 C C . ILE A 1 137 ? -46.859 6.641 39.264 1.00 93.44 137 ILE A C 1
ATOM 1101 O O . ILE A 1 137 ? -46.294 7.453 39.996 1.00 93.44 137 ILE A O 1
ATOM 1105 N N . TYR A 1 138 ? -47.973 6.911 38.594 1.00 93.38 138 TYR A N 1
ATOM 1106 C CA . TYR A 1 138 ? -48.613 8.220 38.580 1.00 93.38 138 TYR A CA 1
ATOM 1107 C C . TYR A 1 138 ? -50.000 8.132 39.214 1.00 93.38 138 TYR A C 1
ATOM 1109 O O . TYR A 1 138 ? -50.738 7.179 38.972 1.00 93.38 138 TYR A O 1
ATOM 1117 N N . VAL A 1 139 ? -50.338 9.118 40.040 1.00 95.75 139 VAL A N 1
ATOM 1118 C CA . VAL A 1 139 ? -51.662 9.292 40.641 1.00 95.75 139 VAL A CA 1
ATOM 1119 C C . VAL A 1 139 ? -52.131 10.693 40.279 1.00 95.75 139 VAL A C 1
ATOM 1121 O O . VAL A 1 139 ? -51.520 11.666 40.717 1.00 95.75 139 VAL A O 1
ATOM 1124 N N . TYR A 1 140 ? -53.178 10.785 39.464 1.00 94.19 140 TYR A N 1
ATOM 1125 C CA . TYR A 1 140 ? -53.762 12.049 39.021 1.00 94.19 140 TYR A CA 1
ATOM 1126 C C . TYR A 1 140 ? -55.101 12.260 39.719 1.00 94.19 140 TYR A C 1
ATOM 1128 O O . TYR A 1 140 ? -56.067 11.555 39.434 1.00 94.19 140 TYR A O 1
ATOM 1136 N N . ASP A 1 141 ? -55.133 13.222 40.634 1.00 95.06 141 ASP A N 1
ATOM 1137 C CA . ASP A 1 141 ? -56.327 13.678 41.338 1.00 95.06 141 ASP A CA 1
ATOM 1138 C C . ASP A 1 141 ? -56.728 15.052 40.789 1.00 95.06 141 ASP A C 1
ATOM 1140 O O . ASP A 1 141 ? -56.318 16.111 41.268 1.00 95.06 141 ASP A O 1
ATOM 1144 N N . CYS A 1 142 ? -57.416 15.033 39.651 1.00 91.19 142 CYS A N 1
ATOM 1145 C CA . CYS A 1 142 ? -57.916 16.233 39.000 1.00 91.19 142 CYS A CA 1
ATOM 1146 C C . CYS A 1 142 ? -59.168 15.921 38.178 1.00 91.19 142 CYS A C 1
ATOM 1148 O O . CYS A 1 142 ? -59.453 14.776 37.808 1.00 91.19 142 CYS A O 1
ATOM 1150 N N . SER A 1 143 ? -59.927 16.967 37.856 1.00 89.44 143 SER A N 1
ATOM 1151 C CA . SER A 1 143 ? -61.072 16.831 36.960 1.00 89.44 143 SER A CA 1
ATOM 1152 C C . SER A 1 143 ? -60.615 16.363 35.577 1.00 89.44 143 SER A C 1
ATOM 1154 O O . SER A 1 143 ? -59.696 16.932 34.999 1.00 89.44 143 SER A O 1
ATOM 1156 N N . ASN A 1 144 ? -61.300 15.362 35.019 1.00 88.25 144 ASN A N 1
ATOM 1157 C CA . ASN A 1 144 ? -61.024 14.805 33.691 1.00 88.25 144 ASN A CA 1
ATOM 1158 C C . ASN A 1 144 ? -59.643 14.126 33.529 1.00 88.25 144 ASN A C 1
ATOM 1160 O O . ASN A 1 144 ? -59.073 14.115 32.437 1.00 88.25 144 ASN A O 1
ATOM 1164 N N . ALA A 1 145 ? -59.124 13.505 34.596 1.00 89.12 145 ALA A N 1
ATOM 1165 C CA . ALA A 1 145 ? -57.838 12.795 34.593 1.00 89.12 145 ALA A CA 1
ATOM 1166 C C . ALA A 1 145 ? -57.711 11.670 33.537 1.00 89.12 145 ALA A C 1
ATOM 1168 O O . ALA A 1 145 ? -56.595 11.288 33.189 1.00 89.12 145 ALA A O 1
ATOM 1169 N N . GLY A 1 146 ? -58.824 11.158 32.993 1.00 86.00 146 GLY A N 1
ATOM 1170 C CA . GLY A 1 146 ? -58.820 10.134 31.938 1.00 86.00 146 GLY A CA 1
ATOM 1171 C C . GLY A 1 146 ? -58.052 10.551 30.678 1.00 86.00 146 GLY A C 1
ATOM 1172 O O . GLY A 1 146 ? -57.333 9.730 30.117 1.00 86.00 146 GLY A O 1
ATOM 1173 N N . ILE A 1 147 ? -58.097 11.838 30.306 1.00 85.94 147 ILE A N 1
ATOM 1174 C CA . ILE A 1 147 ? -57.351 12.364 29.150 1.00 85.94 147 ILE A CA 1
ATOM 1175 C C . ILE A 1 147 ? -55.842 12.170 29.324 1.00 85.94 147 ILE A C 1
ATOM 1177 O O . ILE A 1 147 ? -55.157 11.792 28.379 1.00 85.94 147 ILE A O 1
ATOM 1181 N N . ILE A 1 148 ? -55.326 12.371 30.542 1.00 86.81 148 ILE A N 1
ATOM 1182 C CA . ILE A 1 148 ? -53.901 12.179 30.836 1.00 86.81 148 ILE A CA 1
ATOM 1183 C C . ILE A 1 148 ? -53.508 10.721 30.568 1.00 86.81 148 ILE A C 1
ATOM 1185 O O . ILE A 1 148 ? -52.466 10.458 29.971 1.00 86.81 148 ILE A O 1
ATOM 1189 N N . VAL A 1 149 ? -54.353 9.769 30.976 1.00 84.50 149 VAL A N 1
ATOM 1190 C CA . VAL A 1 149 ? -54.109 8.330 30.796 1.00 84.50 149 VAL A CA 1
ATOM 1191 C C . VAL A 1 149 ? -54.128 7.936 29.317 1.00 84.50 149 VAL A C 1
ATOM 1193 O O . VAL A 1 149 ? -53.282 7.150 28.893 1.00 84.50 149 VAL A O 1
ATOM 1196 N N . ASP A 1 150 ? -55.047 8.486 28.524 1.00 82.38 150 ASP A N 1
ATOM 1197 C CA . ASP A 1 150 ? -55.124 8.202 27.086 1.00 82.38 150 ASP A CA 1
ATOM 1198 C C . ASP A 1 150 ? -53.930 8.789 26.319 1.00 82.38 150 ASP A C 1
ATOM 1200 O O . ASP A 1 150 ? -53.370 8.115 25.452 1.00 82.38 150 ASP A O 1
ATOM 1204 N N . SER A 1 151 ? -53.461 9.985 26.698 1.00 77.56 151 SER A N 1
ATOM 1205 C CA . SER A 1 151 ? -52.195 10.529 26.196 1.00 77.56 151 SER A CA 1
ATOM 1206 C C . SER A 1 151 ? -51.013 9.625 26.566 1.00 77.56 151 SER A C 1
ATOM 1208 O O . SER A 1 151 ? -50.200 9.316 25.703 1.00 77.56 151 SER A O 1
ATOM 1210 N N . PHE A 1 152 ? -50.936 9.115 27.803 1.00 75.19 152 PHE A N 1
ATOM 1211 C CA . PHE A 1 152 ? -49.886 8.163 28.203 1.00 75.19 152 PHE A CA 1
ATOM 1212 C C . PHE A 1 152 ? -49.870 6.880 27.358 1.00 75.19 152 PHE A C 1
ATOM 1214 O O . PHE A 1 152 ? -48.791 6.353 27.099 1.00 75.19 152 PHE A O 1
ATOM 1221 N N . LYS A 1 153 ? -51.034 6.372 26.924 1.00 72.88 153 LYS A N 1
ATOM 1222 C CA . LYS A 1 153 ? -51.135 5.141 26.118 1.00 72.88 153 LYS A CA 1
ATOM 1223 C C . LYS A 1 153 ? -50.602 5.311 24.698 1.00 72.88 153 LYS A C 1
ATOM 1225 O O . LYS A 1 153 ? -49.765 4.520 24.291 1.00 72.88 153 LYS A O 1
ATOM 1230 N N . GLN A 1 154 ? -50.985 6.379 23.992 1.00 66.38 154 GLN A N 1
ATOM 1231 C CA . GLN A 1 154 ? -50.464 6.646 22.639 1.00 66.38 154 GLN A CA 1
ATOM 1232 C C . GLN A 1 154 ? -48.929 6.750 22.607 1.00 66.38 154 GLN A C 1
ATOM 1234 O O . GLN A 1 154 ? -48.298 6.409 21.609 1.00 66.38 154 GLN A O 1
ATOM 1239 N N . PHE A 1 155 ? -48.319 7.201 23.707 1.00 60.34 155 PHE A N 1
ATOM 1240 C CA . PHE A 1 155 ? -46.865 7.277 23.847 1.00 60.34 155 PHE A CA 1
ATOM 1241 C C . PHE A 1 155 ? -46.230 5.977 24.367 1.00 60.34 155 PHE A C 1
ATOM 1243 O O . PHE A 1 155 ? -45.078 5.693 24.035 1.00 60.34 155 PHE A O 1
ATOM 1250 N N . ALA A 1 156 ? -46.965 5.159 25.128 1.00 57.75 156 ALA A N 1
ATOM 1251 C CA . ALA A 1 156 ? -46.545 3.811 25.512 1.00 57.75 156 ALA A CA 1
ATOM 1252 C C . ALA A 1 156 ? -46.457 2.875 24.296 1.00 57.75 156 ALA A C 1
ATOM 1254 O O . ALA A 1 156 ? -45.479 2.141 24.193 1.00 57.75 156 ALA A O 1
ATOM 1255 N N . ASP A 1 157 ? -47.376 2.993 23.333 1.00 60.59 157 ASP A N 1
ATOM 1256 C CA . ASP A 1 157 ? -47.371 2.223 22.077 1.00 60.59 157 ASP A CA 1
ATOM 1257 C C . ASP A 1 157 ? -46.075 2.446 21.260 1.00 60.59 157 ASP A C 1
ATOM 1259 O O . ASP A 1 157 ? -45.597 1.569 20.539 1.00 60.59 157 ASP A O 1
ATOM 1263 N N . GLN A 1 158 ? -45.444 3.621 21.384 1.00 57.62 158 GLN A N 1
ATOM 1264 C CA . GLN A 1 158 ? -44.157 3.907 20.743 1.00 57.62 158 GLN A CA 1
ATOM 1265 C C . GLN A 1 158 ? -42.959 3.274 21.477 1.00 57.62 158 GLN A C 1
ATOM 1267 O O . GLN A 1 158 ? -41.961 2.965 20.831 1.00 57.62 158 GLN A O 1
ATOM 1272 N N . HIS A 1 159 ? -43.068 3.034 22.788 1.00 56.16 159 HIS A N 1
ATOM 1273 C CA . HIS A 1 159 ? -42.135 2.206 23.569 1.00 56.16 159 HIS A CA 1
ATOM 1274 C C . HIS A 1 159 ? -42.383 0.702 23.349 1.00 56.16 159 HIS A C 1
ATOM 1276 O O . HIS A 1 159 ? -41.437 -0.080 23.332 1.00 56.16 159 HIS A O 1
ATOM 1282 N N . GLU A 1 160 ? -43.632 0.285 23.126 1.00 53.31 160 GLU A N 1
ATOM 1283 C CA . GLU A 1 160 ? -43.975 -1.097 22.761 1.00 53.31 160 GLU A CA 1
ATOM 1284 C C . GLU A 1 160 ? -43.318 -1.520 21.442 1.00 53.31 160 GLU A C 1
ATOM 1286 O O . GLU A 1 160 ? -42.840 -2.645 21.338 1.00 53.31 160 GLU A O 1
ATOM 1291 N N . LYS A 1 161 ? -43.147 -0.604 20.479 1.00 56.34 161 LYS A N 1
ATOM 1292 C CA . LYS A 1 161 ? -42.368 -0.870 19.253 1.00 56.34 161 LYS A CA 1
ATOM 1293 C C . LYS A 1 161 ? -40.894 -1.224 19.503 1.00 56.34 161 LYS A C 1
ATOM 1295 O O . LYS A 1 161 ? -40.303 -1.919 18.683 1.00 56.34 161 LYS A O 1
ATOM 1300 N N . GLU A 1 162 ? -40.290 -0.783 20.609 1.00 56.03 162 GLU A N 1
ATOM 1301 C CA . GLU A 1 162 ? -38.951 -1.243 21.032 1.00 56.03 162 GLU A CA 1
ATOM 1302 C C . GLU A 1 162 ? -39.011 -2.622 21.720 1.00 56.03 162 GLU A C 1
ATOM 1304 O O . GLU A 1 162 ? -38.038 -3.381 21.700 1.00 56.03 162 GLU A O 1
ATOM 1309 N N . PHE A 1 163 ? -40.164 -2.975 22.293 1.00 58.00 163 PHE A N 1
ATOM 1310 C CA . PHE A 1 163 ? -40.446 -4.277 22.904 1.00 58.00 163 PHE A CA 1
ATOM 1311 C C . PHE A 1 163 ? -40.787 -5.363 21.865 1.00 58.00 163 PHE A C 1
ATOM 1313 O O . PHE A 1 163 ? -40.554 -6.542 22.109 1.00 58.00 163 PHE A O 1
ATOM 1320 N N . GLU A 1 164 ? -41.250 -4.981 20.671 1.00 65.12 164 GLU A N 1
ATOM 1321 C CA . GLU A 1 164 ? -41.466 -5.879 19.521 1.00 65.12 164 GLU A CA 1
ATOM 1322 C C . GLU A 1 164 ? -40.175 -6.219 18.746 1.00 65.12 164 GLU A C 1
ATOM 1324 O O . GLU A 1 164 ? -40.220 -6.886 17.708 1.00 65.12 164 GLU A O 1
ATOM 1329 N N . HIS A 1 165 ? -39.003 -5.777 19.217 1.00 77.25 165 HIS A N 1
ATOM 1330 C CA . HIS A 1 165 ? -37.745 -6.054 18.529 1.00 77.25 165 HIS A CA 1
ATOM 1331 C C . HIS A 1 165 ? -37.474 -7.568 18.453 1.00 77.25 165 HIS A C 1
ATOM 1333 O O . HIS A 1 165 ? -37.493 -8.266 19.465 1.00 77.25 165 HIS A O 1
ATOM 1339 N N . SER A 1 166 ? -37.137 -8.075 17.261 1.00 82.25 166 SER A N 1
ATOM 1340 C CA . SER A 1 166 ? -36.919 -9.510 16.989 1.00 82.25 166 SER A CA 1
ATOM 1341 C C . SER A 1 166 ? -35.914 -10.176 17.940 1.00 82.25 166 SER A C 1
ATOM 1343 O O . SER A 1 166 ? -36.073 -11.337 18.306 1.00 82.25 166 SER A O 1
ATOM 1345 N N . MET A 1 167 ? -34.904 -9.430 18.398 1.00 84.31 167 MET A N 1
ATOM 1346 C CA . MET A 1 167 ? -33.940 -9.880 19.416 1.00 84.31 167 MET A CA 1
ATOM 1347 C C . MET A 1 167 ? -34.574 -10.357 20.734 1.00 84.31 167 MET A C 1
ATOM 1349 O O . MET A 1 167 ? -33.967 -11.195 21.398 1.00 84.31 167 MET A O 1
ATOM 1353 N N . TRP A 1 168 ? -35.771 -9.893 21.109 1.00 85.19 168 TRP A N 1
ATOM 1354 C CA . TRP A 1 168 ? -36.473 -10.409 22.290 1.00 85.19 168 TRP A CA 1
ATOM 1355 C C . TRP A 1 168 ? -36.908 -11.865 22.115 1.00 85.19 168 TRP A C 1
ATOM 1357 O O . TRP A 1 168 ? -36.802 -12.637 23.058 1.00 85.19 168 TRP A O 1
ATOM 1367 N N . GLN A 1 169 ? -37.242 -12.295 20.896 1.00 86.31 169 GLN A N 1
ATOM 1368 C CA . GLN A 1 169 ? -37.523 -13.710 20.616 1.00 86.31 169 GLN A CA 1
ATOM 1369 C C . GLN A 1 169 ? -36.275 -14.583 20.822 1.00 86.31 169 GLN A C 1
ATOM 1371 O O . GLN A 1 169 ? -36.367 -15.705 21.317 1.00 86.31 169 GLN A O 1
ATOM 1376 N N . ALA A 1 170 ? -35.090 -14.061 20.478 1.00 86.88 170 ALA A N 1
ATOM 1377 C CA . ALA A 1 170 ? -33.826 -14.748 20.740 1.00 86.88 170 ALA A CA 1
ATOM 1378 C C . ALA A 1 170 ? -33.498 -14.804 22.244 1.00 86.88 170 ALA A C 1
ATOM 1380 O O . ALA A 1 170 ? -32.921 -15.788 22.710 1.00 86.88 170 ALA A O 1
ATOM 1381 N N . TRP A 1 171 ? -33.871 -13.769 23.007 1.00 88.44 171 TRP A N 1
ATOM 1382 C CA . TRP A 1 171 ? -33.772 -13.768 24.468 1.00 88.44 171 TRP A CA 1
ATOM 1383 C C . TRP A 1 171 ? -34.714 -14.794 25.107 1.00 88.44 171 TRP A C 1
ATOM 1385 O O . TRP A 1 171 ? -34.257 -15.585 25.931 1.00 88.44 171 TRP A O 1
ATOM 1395 N N . ASP A 1 172 ? -35.982 -14.826 24.696 1.00 89.25 172 ASP A N 1
ATOM 1396 C CA . ASP A 1 172 ? -36.986 -15.753 25.225 1.00 89.25 172 ASP A CA 1
ATOM 1397 C C . ASP A 1 172 ? -36.559 -17.209 25.004 1.00 89.25 172 ASP A C 1
ATOM 1399 O O . ASP A 1 172 ? -36.540 -17.996 25.948 1.00 89.25 172 ASP A O 1
ATOM 1403 N N . LEU A 1 173 ? -36.075 -17.548 23.801 1.00 89.56 173 LEU A N 1
ATOM 1404 C CA . LEU A 1 173 ? -35.527 -18.878 23.517 1.00 89.56 173 LEU A CA 1
ATOM 1405 C C . LEU A 1 173 ? -34.326 -19.219 24.415 1.00 89.56 173 LEU A C 1
ATOM 1407 O O . LEU A 1 173 ? -34.226 -20.333 24.935 1.00 89.56 173 LEU A O 1
ATOM 1411 N N . ALA A 1 174 ? -33.398 -18.277 24.608 1.00 90.06 174 ALA A N 1
ATOM 1412 C CA . ALA A 1 174 ? -32.232 -18.498 25.460 1.00 90.06 174 ALA A CA 1
ATOM 1413 C C . ALA A 1 174 ? -32.624 -18.701 26.935 1.00 90.06 174 ALA A C 1
ATOM 1415 O O . ALA A 1 174 ? -32.003 -19.516 27.626 1.00 90.06 174 ALA A O 1
ATOM 1416 N N . LEU A 1 175 ? -33.647 -17.982 27.406 1.00 90.62 175 LEU A N 1
ATOM 1417 C CA . LEU A 1 175 ? -34.186 -18.104 28.755 1.00 90.62 175 LEU A CA 1
ATOM 1418 C C . LEU A 1 175 ? -34.915 -19.439 28.946 1.00 90.62 175 LEU A C 1
ATOM 1420 O O . LEU A 1 175 ? -34.642 -20.129 29.929 1.00 90.62 175 LEU A O 1
ATOM 1424 N N . ASP A 1 176 ? -35.759 -19.842 27.997 1.00 91.81 176 ASP A N 1
ATOM 1425 C CA . ASP A 1 176 ? -36.493 -21.110 28.037 1.00 91.81 176 ASP A CA 1
ATOM 1426 C C . ASP A 1 176 ? -35.544 -22.313 28.083 1.00 91.81 176 ASP A C 1
ATOM 1428 O O . ASP A 1 176 ? -35.691 -23.190 28.936 1.00 91.81 176 ASP A O 1
ATOM 1432 N N . LEU A 1 177 ? -34.505 -22.328 27.238 1.00 89.50 177 LEU A N 1
ATOM 1433 C CA . LEU A 1 177 ? -33.483 -23.382 27.247 1.00 89.50 177 LEU A CA 1
ATOM 1434 C C . LEU A 1 177 ? -32.697 -23.438 28.564 1.00 89.50 177 LEU A C 1
ATOM 1436 O O . LEU A 1 177 ? -32.244 -24.509 28.969 1.00 89.50 177 LEU A O 1
ATOM 1440 N N . CYS A 1 178 ? -32.508 -22.298 29.231 1.00 89.88 178 CYS A N 1
ATOM 1441 C CA . CYS A 1 178 ? -31.840 -22.231 30.528 1.00 89.88 178 CYS A CA 1
ATOM 1442 C C . CYS A 1 178 ? -32.748 -22.768 31.646 1.00 89.88 178 CYS A C 1
ATOM 1444 O O . CYS A 1 178 ? -32.338 -23.624 32.430 1.00 89.88 178 CYS A O 1
ATOM 1446 N N . LEU A 1 179 ? -34.003 -22.310 31.696 1.00 90.38 179 LEU A N 1
ATOM 1447 C CA . LEU A 1 179 ? -34.965 -22.693 32.730 1.00 90.38 179 LEU A CA 1
ATOM 1448 C C . LEU A 1 179 ? -35.418 -24.152 32.602 1.00 90.38 179 LEU A C 1
ATOM 1450 O O . LEU A 1 179 ? -35.631 -24.802 33.623 1.00 90.38 179 LEU A O 1
ATOM 1454 N N . ALA A 1 180 ? -35.492 -24.698 31.386 1.00 90.19 180 ALA A N 1
ATOM 1455 C CA . ALA A 1 180 ? -35.818 -26.105 31.156 1.00 90.19 180 ALA A CA 1
ATOM 1456 C C . ALA A 1 180 ? -34.785 -27.073 31.764 1.00 90.19 180 ALA A C 1
ATOM 1458 O 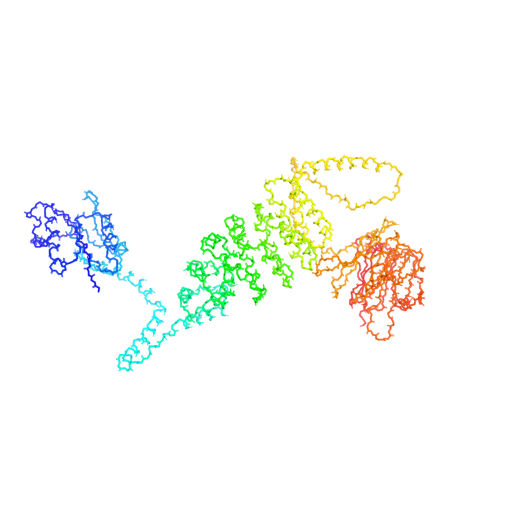O . ALA A 1 180 ? -35.131 -28.200 32.110 1.00 90.19 180 ALA A O 1
ATOM 1459 N N . GLN A 1 181 ? -33.529 -26.641 31.931 1.00 90.00 181 GLN A N 1
ATOM 1460 C CA . GLN A 1 181 ? -32.481 -27.446 32.572 1.00 90.00 181 GLN A CA 1
ATOM 1461 C C . GLN A 1 181 ? -32.575 -27.429 34.105 1.00 90.00 181 GLN A C 1
ATOM 1463 O O . GLN A 1 181 ? -32.042 -28.321 34.764 1.00 90.00 181 GLN A O 1
ATOM 1468 N N . LEU A 1 182 ? -33.241 -26.425 34.685 1.00 87.31 182 LEU A N 1
ATOM 1469 C CA . LEU A 1 182 ? -33.222 -26.162 36.123 1.00 87.31 182 LEU A CA 1
ATOM 1470 C C . LEU A 1 182 ? -33.741 -27.335 36.982 1.00 87.31 182 LEU A C 1
ATOM 1472 O O . LEU A 1 182 ? -33.076 -27.641 37.972 1.00 87.31 182 LEU A O 1
ATOM 1476 N N . PRO A 1 183 ? -34.846 -28.032 36.635 1.00 87.75 183 PRO A N 1
ATOM 1477 C CA . PRO A 1 183 ? -35.316 -29.178 37.418 1.00 87.75 183 PRO A CA 1
ATOM 1478 C C . PRO A 1 183 ? -34.281 -30.312 37.480 1.00 87.75 183 PRO A C 1
ATOM 1480 O O . PRO A 1 183 ? -33.956 -30.790 38.563 1.00 87.75 183 PRO A O 1
ATOM 1483 N N . ASN A 1 184 ? -33.680 -30.669 36.340 1.00 84.88 184 ASN A N 1
ATOM 1484 C CA . ASN A 1 184 ? -32.709 -31.766 36.252 1.00 84.88 184 ASN A CA 1
ATOM 1485 C C . ASN A 1 184 ? -31.384 -31.436 36.963 1.00 84.88 184 ASN A C 1
ATOM 1487 O O . ASN A 1 184 ? -30.746 -32.317 37.537 1.00 84.88 184 ASN A O 1
ATOM 1491 N N . ILE A 1 185 ? -30.964 -30.168 36.972 1.00 87.38 185 ILE A N 1
ATOM 1492 C CA . ILE A 1 185 ? -29.763 -29.743 37.711 1.00 87.38 185 ILE A CA 1
ATOM 1493 C C . ILE A 1 185 ? -30.000 -29.835 39.226 1.00 87.38 185 ILE A C 1
ATOM 1495 O O . ILE A 1 185 ? -29.101 -30.232 39.965 1.00 87.38 185 ILE A O 1
ATOM 1499 N N . LEU A 1 186 ? -31.203 -29.478 39.691 1.00 84.81 186 LEU A N 1
ATOM 1500 C CA . LEU A 1 186 ? -31.555 -29.489 41.114 1.00 84.81 186 LEU A CA 1
ATOM 1501 C C . LEU A 1 186 ? -31.808 -30.901 41.662 1.00 84.81 186 LEU A C 1
ATOM 1503 O O . LEU A 1 186 ? -31.502 -31.150 42.825 1.00 84.81 186 LEU A O 1
ATOM 1507 N N . GLU A 1 187 ? -32.367 -31.806 40.853 1.00 83.12 187 GLU A N 1
ATOM 1508 C CA . GLU A 1 187 ? -32.750 -33.156 41.294 1.00 83.12 187 GLU A CA 1
ATOM 1509 C C . GLU A 1 187 ? -31.673 -34.225 41.041 1.00 83.12 187 GLU A C 1
ATOM 1511 O O . GLU A 1 187 ? -31.537 -35.145 41.848 1.00 83.12 187 GLU A O 1
ATOM 1516 N N . SER A 1 188 ? -30.897 -34.115 39.955 1.00 74.00 188 SER A N 1
ATOM 1517 C CA . SER A 1 188 ? -29.985 -35.177 39.477 1.00 74.00 188 SER A CA 1
ATOM 1518 C C . SER A 1 188 ? -28.489 -34.818 39.474 1.00 74.00 188 SER A C 1
ATOM 1520 O O . SER A 1 188 ? -27.682 -35.651 39.071 1.00 74.00 188 SER A O 1
ATOM 1522 N N . GLU A 1 189 ? -28.097 -33.618 39.925 1.00 74.31 189 GLU A N 1
ATOM 1523 C CA . GLU A 1 189 ? -26.717 -33.085 39.817 1.00 74.31 189 GLU A CA 1
ATOM 1524 C C . GLU A 1 189 ? -26.147 -33.091 38.378 1.00 74.31 189 GLU A C 1
ATOM 1526 O O . GLU A 1 189 ? -24.930 -33.136 38.164 1.00 74.31 189 GLU A O 1
ATOM 1531 N N . ASP A 1 190 ? -27.012 -33.016 37.362 1.00 73.62 190 ASP A N 1
ATOM 1532 C CA . ASP A 1 190 ? -26.572 -32.951 35.968 1.00 73.62 190 ASP A CA 1
ATOM 1533 C C . ASP A 1 190 ? -25.739 -31.686 35.693 1.00 73.62 190 ASP A C 1
ATOM 1535 O O . ASP A 1 190 ? -25.962 -30.607 36.253 1.00 73.62 190 ASP A O 1
ATOM 1539 N N . ARG A 1 191 ? -24.749 -31.805 34.796 1.00 79.81 191 ARG A N 1
ATOM 1540 C CA . ARG A 1 191 ? -23.887 -30.669 34.433 1.00 79.81 191 ARG A CA 1
ATOM 1541 C C . ARG A 1 191 ? -24.664 -29.663 33.590 1.00 79.81 191 ARG A C 1
ATOM 1543 O O . ARG A 1 191 ? -25.225 -30.018 32.558 1.00 79.81 191 ARG A O 1
ATOM 1550 N N . PHE A 1 192 ? -24.591 -28.395 33.984 1.00 86.81 192 PHE A N 1
ATOM 1551 C CA . PHE A 1 192 ? -25.133 -27.273 33.219 1.00 86.81 192 PHE A CA 1
ATOM 1552 C C . PHE A 1 192 ? -24.561 -27.221 31.792 1.00 86.81 192 PHE A C 1
ATOM 1554 O O . PHE A 1 192 ? -23.340 -27.240 31.606 1.00 86.81 192 PHE A O 1
ATOM 1561 N N . VAL A 1 193 ? -25.442 -27.102 30.796 1.00 86.94 193 VAL A N 1
ATOM 1562 C CA . VAL A 1 193 ? -25.080 -26.943 29.384 1.00 86.94 193 VAL A CA 1
ATOM 1563 C C . VAL A 1 193 ? -25.241 -25.478 28.980 1.00 86.94 193 VAL A C 1
ATOM 1565 O O . VAL A 1 193 ? -26.301 -24.873 29.154 1.00 86.94 193 VAL A O 1
ATOM 1568 N N . HIS A 1 194 ? -24.179 -24.894 28.419 1.00 87.62 194 HIS A N 1
ATOM 1569 C CA . HIS A 1 194 ? -24.187 -23.507 27.955 1.00 87.62 194 HIS A CA 1
ATOM 1570 C C . HIS A 1 194 ? -25.179 -23.287 26.801 1.00 87.62 194 HIS A C 1
ATOM 1572 O O . HIS A 1 194 ? -25.307 -24.124 25.911 1.00 87.62 194 HIS A O 1
ATOM 1578 N N . SER A 1 195 ? -25.846 -22.128 26.800 1.00 89.19 195 SER A N 1
ATOM 1579 C CA . SER A 1 195 ? -26.777 -21.727 25.736 1.00 89.19 195 SER A CA 1
ATOM 1580 C C . SER A 1 195 ? -26.061 -21.533 24.384 1.00 89.19 195 SER A C 1
ATOM 1582 O O . SER A 1 195 ? -24.983 -20.928 24.363 1.00 89.19 195 SER A O 1
ATOM 1584 N N . PRO A 1 196 ? -26.664 -21.959 23.253 1.00 90.75 196 PRO A N 1
ATOM 1585 C CA . PRO A 1 196 ? -26.102 -21.775 21.912 1.00 90.75 196 PRO A CA 1
ATOM 1586 C C . PRO A 1 196 ? -26.206 -20.332 21.392 1.00 90.75 196 PRO A C 1
ATOM 1588 O O . PRO A 1 196 ? -25.698 -20.039 20.310 1.00 90.75 196 PRO A O 1
ATOM 1591 N N . PHE A 1 197 ? -26.819 -19.416 22.154 1.00 92.12 197 PHE A N 1
ATOM 1592 C CA . PHE A 1 197 ? -27.107 -18.038 21.741 1.00 92.12 197 PHE A CA 1
ATOM 1593 C C . PHE A 1 197 ? -25.933 -17.361 21.019 1.00 92.12 197 PHE A C 1
ATOM 1595 O O . PHE A 1 197 ? -26.078 -16.886 19.896 1.00 92.12 197 PHE A O 1
ATOM 1602 N N . PHE A 1 198 ? -24.737 -17.348 21.614 1.00 91.94 198 PHE A N 1
ATOM 1603 C CA . PHE A 1 198 ? -23.587 -16.686 20.992 1.00 91.94 198 PHE A CA 1
ATOM 1604 C C . PHE A 1 198 ? -23.134 -17.359 19.691 1.00 91.94 198 PHE A C 1
ATOM 1606 O O . PHE A 1 198 ? -22.716 -16.668 18.764 1.00 91.94 198 PHE A O 1
ATOM 1613 N N . GLU A 1 199 ? -23.224 -18.683 19.595 1.00 91.06 199 GLU A N 1
ATOM 1614 C CA . GLU A 1 199 ? -22.851 -19.418 18.388 1.00 91.06 199 GLU A CA 1
ATOM 1615 C C . GLU A 1 199 ? -23.806 -19.121 17.224 1.00 91.06 199 GLU A C 1
ATOM 1617 O O . GLU A 1 199 ? -23.364 -18.881 16.094 1.00 91.06 199 GLU A O 1
ATOM 1622 N N . GLU A 1 200 ? -25.106 -19.061 17.507 1.00 92.56 200 GLU A N 1
ATOM 1623 C CA . GLU A 1 200 ? -26.141 -18.717 16.532 1.00 92.56 200 GLU A CA 1
ATOM 1624 C C . GLU A 1 200 ? -25.999 -17.270 16.051 1.00 92.56 200 GLU A C 1
ATOM 1626 O O . GLU A 1 200 ? -26.008 -17.020 14.844 1.00 92.56 200 GLU A O 1
ATOM 1631 N N . GLN A 1 201 ? -25.762 -16.319 16.962 1.00 93.31 201 GLN A N 1
ATOM 1632 C CA . GLN A 1 201 ? -25.576 -14.909 16.601 1.00 93.31 201 GLN A CA 1
ATOM 1633 C C . GLN A 1 201 ? -24.297 -14.679 15.780 1.00 93.31 201 GLN A C 1
ATOM 1635 O O . GLN A 1 201 ? -24.314 -13.923 14.806 1.00 93.31 201 GLN A O 1
ATOM 1640 N N . LEU A 1 202 ? -23.193 -15.368 16.098 1.00 93.94 202 LEU A N 1
ATOM 1641 C CA . LEU A 1 202 ? -21.991 -15.342 15.254 1.00 93.94 202 LEU A CA 1
ATOM 1642 C C . LEU A 1 202 ? -22.254 -15.946 13.868 1.00 93.94 202 LEU A C 1
ATOM 1644 O O . LEU A 1 202 ? -21.717 -15.464 12.869 1.00 93.94 202 LEU A O 1
ATOM 1648 N N . THR A 1 203 ? -23.086 -16.983 13.790 1.00 94.12 203 THR A N 1
ATOM 1649 C CA . THR A 1 203 ? -23.467 -17.602 12.516 1.00 94.12 203 THR A CA 1
ATOM 1650 C C . THR A 1 203 ? -24.337 -16.658 11.685 1.00 94.12 203 THR A C 1
ATOM 1652 O O . THR A 1 203 ? -24.060 -16.473 10.501 1.00 94.12 203 THR A O 1
ATOM 1655 N N . ALA A 1 204 ? -25.305 -15.970 12.293 1.00 91.62 204 ALA A N 1
ATOM 1656 C CA . ALA A 1 204 ? -26.094 -14.932 11.629 1.00 91.62 204 ALA A CA 1
ATOM 1657 C C . ALA A 1 204 ? -25.207 -13.791 11.097 1.00 91.62 204 ALA A C 1
ATOM 1659 O O . ALA A 1 204 ? -25.346 -13.375 9.946 1.00 91.62 204 ALA A O 1
ATOM 1660 N N . PHE A 1 205 ? -24.223 -13.349 11.887 1.00 93.75 205 PHE A N 1
ATOM 1661 C CA . PHE A 1 205 ? -23.243 -12.351 11.455 1.00 93.75 205 PHE A CA 1
ATOM 1662 C C . PHE A 1 205 ? -22.384 -12.842 10.275 1.00 93.75 205 PHE A C 1
ATOM 1664 O O . PHE A 1 205 ? -22.136 -12.107 9.319 1.00 93.75 205 PHE A O 1
ATOM 1671 N N . GLN A 1 206 ? -21.974 -14.111 10.282 1.00 93.75 206 GLN A N 1
ATOM 1672 C CA . GLN A 1 206 ? -21.256 -14.734 9.168 1.00 93.75 206 GLN A CA 1
ATOM 1673 C C . GLN A 1 206 ? -22.111 -14.821 7.890 1.00 93.75 206 GLN A C 1
ATOM 1675 O O . GLN A 1 206 ? -21.608 -14.587 6.787 1.00 93.75 206 GLN A O 1
ATOM 1680 N N . VAL A 1 207 ? -23.405 -15.123 8.016 1.00 91.69 207 VAL A N 1
ATOM 1681 C CA . VAL A 1 207 ? -24.358 -15.101 6.894 1.00 91.69 207 VAL A CA 1
ATOM 1682 C C . VAL A 1 207 ? -24.496 -13.682 6.340 1.00 91.69 207 VAL A C 1
ATOM 1684 O O . VAL A 1 207 ? -24.461 -13.483 5.125 1.00 91.69 207 VAL A O 1
ATOM 1687 N N . TRP A 1 208 ? -24.563 -12.680 7.218 1.00 91.38 208 TRP A N 1
ATOM 1688 C CA . TRP A 1 208 ? -24.588 -11.277 6.813 1.00 91.38 208 TRP A CA 1
ATOM 1689 C C . TRP A 1 208 ? -23.334 -10.893 6.003 1.00 91.38 208 TRP A C 1
ATOM 1691 O O . TRP A 1 208 ? -23.461 -10.258 4.955 1.00 91.38 208 TRP A O 1
ATOM 1701 N N . LEU A 1 209 ? -22.145 -11.352 6.420 1.00 91.00 209 LEU A N 1
ATOM 1702 C CA . LEU A 1 209 ? -20.876 -11.108 5.716 1.00 91.00 209 LEU A CA 1
ATOM 1703 C C . LEU A 1 209 ? -20.800 -11.779 4.338 1.00 91.00 209 LEU A C 1
ATOM 1705 O O . LEU A 1 209 ? -20.250 -11.202 3.405 1.00 91.00 209 LEU A O 1
ATOM 1709 N N . THR A 1 210 ? -21.326 -12.997 4.202 1.00 88.12 210 THR A N 1
ATOM 1710 C CA . THR A 1 210 ? -21.243 -13.771 2.948 1.00 88.12 210 THR A CA 1
ATOM 1711 C C . THR A 1 210 ? -22.247 -13.312 1.892 1.00 88.12 210 THR A C 1
ATOM 1713 O O . THR A 1 210 ? -21.936 -13.339 0.705 1.00 88.12 210 THR A O 1
ATOM 1716 N N . LEU A 1 211 ? -23.435 -12.868 2.310 1.00 80.44 211 LEU A N 1
ATOM 1717 C CA . LEU A 1 211 ? -24.534 -12.472 1.419 1.00 80.44 211 LEU A CA 1
ATOM 1718 C C . LEU A 1 211 ? -24.651 -10.946 1.221 1.00 80.44 211 LEU A C 1
ATOM 1720 O O . LEU A 1 211 ? -25.646 -10.471 0.670 1.00 80.44 211 LEU A O 1
ATOM 1724 N N . GLY A 1 212 ? -23.710 -10.151 1.735 1.00 63.00 212 GLY A N 1
ATOM 1725 C CA . GLY A 1 212 ? -23.823 -8.691 1.804 1.00 63.00 212 GLY A CA 1
ATOM 1726 C C . GLY A 1 212 ? -23.588 -7.951 0.475 1.00 63.00 212 GLY A C 1
ATOM 1727 O O . GLY A 1 212 ? -22.589 -8.173 -0.203 1.00 63.00 212 GLY A O 1
ATOM 1728 N N . SER A 1 213 ? -24.468 -6.997 0.140 1.00 61.03 213 SER A N 1
ATOM 1729 C CA . SER A 1 213 ? -24.251 -5.947 -0.875 1.00 61.03 213 SER A CA 1
ATOM 1730 C C . SER A 1 213 ? -23.910 -4.606 -0.205 1.00 61.03 213 SER A C 1
ATOM 1732 O O . SER A 1 213 ? -24.375 -4.340 0.900 1.00 61.03 213 SER A O 1
ATOM 1734 N N . LYS A 1 214 ? -23.165 -3.712 -0.880 1.00 58.41 214 LYS A N 1
ATOM 1735 C CA . LYS A 1 214 ? -22.674 -2.424 -0.323 1.00 58.41 214 LYS A CA 1
ATOM 1736 C C . LYS A 1 214 ? -23.754 -1.466 0.228 1.00 58.41 214 LYS A C 1
ATOM 1738 O O . LYS A 1 214 ? -23.410 -0.530 0.935 1.00 58.41 214 LYS A O 1
ATOM 1743 N N . SER A 1 215 ? -25.030 -1.672 -0.095 1.00 59.50 215 SER A N 1
ATOM 1744 C CA . SER A 1 215 ? -26.162 -0.801 0.267 1.00 59.50 215 SER A CA 1
ATOM 1745 C C . SER A 1 215 ? -27.065 -1.358 1.381 1.00 59.50 215 SER A C 1
ATOM 1747 O O . SER A 1 215 ? -28.254 -1.046 1.409 1.00 59.50 215 SER A O 1
ATOM 1749 N N . ARG A 1 216 ? -26.562 -2.251 2.241 1.00 73.00 216 ARG A N 1
ATOM 1750 C CA . ARG A 1 216 ? -27.364 -2.882 3.301 1.00 73.00 216 ARG A CA 1
ATOM 1751 C C . ARG A 1 216 ? -27.302 -2.123 4.624 1.00 73.00 216 ARG A C 1
ATOM 1753 O O . ARG A 1 216 ? -26.335 -1.422 4.911 1.00 73.00 216 ARG A O 1
ATOM 1760 N N . ASN A 1 217 ? -28.329 -2.348 5.440 1.00 78.81 217 ASN A N 1
ATOM 1761 C CA . ASN A 1 217 ? -28.357 -1.921 6.833 1.00 78.81 217 ASN A CA 1
ATOM 1762 C C . ASN A 1 217 ? -27.182 -2.537 7.614 1.00 78.81 217 ASN A C 1
ATOM 1764 O O . ASN A 1 217 ? -26.756 -3.657 7.294 1.00 78.81 217 ASN A O 1
ATOM 1768 N N . PRO A 1 218 ? -26.665 -1.819 8.626 1.00 84.56 218 PRO A N 1
ATOM 1769 C CA . PRO A 1 218 ? -25.587 -2.315 9.465 1.00 84.56 218 PRO A CA 1
ATOM 1770 C C . PRO A 1 218 ? -25.982 -3.628 10.161 1.00 84.56 218 PRO A C 1
ATOM 1772 O O . PRO A 1 218 ? -27.160 -3.838 10.453 1.00 84.56 218 PRO A O 1
ATOM 1775 N N . PRO A 1 219 ? -25.016 -4.520 10.428 1.00 88.31 219 PRO A N 1
ATOM 1776 C CA . PRO A 1 219 ? -25.293 -5.791 11.080 1.00 88.31 219 PRO A CA 1
ATOM 1777 C C . PRO A 1 219 ? -25.731 -5.577 12.531 1.00 88.31 219 PRO A C 1
ATOM 1779 O O . PRO A 1 219 ? -24.957 -5.097 13.361 1.00 88.31 219 PRO A O 1
ATOM 1782 N N . GLU A 1 220 ? -26.953 -6.001 12.847 1.00 86.44 220 GLU A N 1
ATOM 1783 C CA . GLU A 1 220 ? -27.541 -5.928 14.193 1.00 86.44 220 GLU A CA 1
ATOM 1784 C C . GLU A 1 220 ? -26.735 -6.729 15.228 1.00 86.44 220 GLU A C 1
ATOM 1786 O O . GLU A 1 220 ? -26.719 -6.394 16.408 1.00 86.44 220 GLU A O 1
ATOM 1791 N N . GLN A 1 221 ? -26.003 -7.758 14.788 1.00 91.69 221 GLN A N 1
ATOM 1792 C CA . GLN A 1 221 ? -25.197 -8.628 15.647 1.00 91.69 221 GLN A CA 1
ATOM 1793 C C . GLN A 1 221 ? -23.866 -7.993 16.083 1.00 91.69 221 GLN A C 1
ATOM 1795 O O . GLN A 1 221 ? -23.174 -8.555 16.931 1.00 91.69 221 GLN A O 1
ATOM 1800 N N . LEU A 1 222 ? -23.471 -6.836 15.538 1.00 89.38 222 LEU A N 1
ATOM 1801 C CA . LEU A 1 222 ? -22.161 -6.234 15.817 1.00 89.38 222 LEU A CA 1
ATOM 1802 C C . LEU A 1 222 ? -21.907 -5.950 17.318 1.00 89.38 222 LEU A C 1
ATOM 1804 O O . LEU A 1 222 ? -20.819 -6.283 17.797 1.00 89.38 222 LEU A O 1
ATOM 1808 N N . PRO A 1 223 ? -22.872 -5.434 18.108 1.00 90.62 223 PRO A N 1
ATOM 1809 C CA . PRO A 1 223 ? -22.707 -5.306 19.558 1.00 90.62 223 PRO A CA 1
ATOM 1810 C C . PRO A 1 223 ? -22.574 -6.661 20.272 1.00 90.62 223 PRO A C 1
ATOM 1812 O O . PRO A 1 223 ? -21.873 -6.764 21.278 1.00 90.62 223 PRO A O 1
ATOM 1815 N N . ILE A 1 224 ? -23.198 -7.719 19.743 1.00 91.25 224 ILE A N 1
ATOM 1816 C CA . ILE A 1 224 ? -23.107 -9.078 20.297 1.00 91.25 224 ILE A CA 1
ATOM 1817 C C . ILE A 1 224 ? -21.703 -9.634 20.072 1.00 91.25 224 ILE A C 1
ATOM 1819 O O . ILE A 1 224 ? -21.108 -10.169 21.004 1.00 91.25 224 ILE A O 1
ATOM 1823 N N . VAL A 1 225 ? -21.128 -9.444 18.877 1.00 90.75 225 VAL A N 1
ATOM 1824 C CA . VAL A 1 225 ? -19.738 -9.833 18.575 1.00 90.75 225 VAL A CA 1
ATOM 1825 C C . VAL A 1 225 ? -18.777 -9.230 19.603 1.00 90.75 225 VAL A C 1
ATOM 1827 O O . VAL A 1 225 ? -17.898 -9.930 20.101 1.00 90.75 225 VAL A O 1
ATOM 1830 N N . LEU A 1 226 ? -18.985 -7.968 19.988 1.00 85.44 226 LEU A N 1
ATOM 1831 C CA . LEU A 1 226 ? -18.182 -7.284 21.003 1.00 85.44 226 LEU A CA 1
ATOM 1832 C C . LEU A 1 226 ? -18.302 -7.939 22.391 1.00 85.44 226 LEU A C 1
ATOM 1834 O O . LEU A 1 226 ? -17.285 -8.115 23.062 1.00 85.44 226 LEU A O 1
ATOM 1838 N N . GLN A 1 227 ? -19.497 -8.381 22.795 1.00 87.81 227 GLN A N 1
ATOM 1839 C CA . GLN A 1 227 ? -19.666 -9.160 24.031 1.00 87.81 227 GLN A CA 1
ATOM 1840 C C . GLN A 1 227 ? -18.959 -10.517 23.951 1.00 87.81 227 GLN A C 1
ATOM 1842 O O . GLN A 1 227 ? -18.329 -10.954 24.915 1.00 87.81 227 GLN A O 1
ATOM 1847 N N . VAL A 1 228 ? -18.987 -11.166 22.784 1.00 91.31 228 VAL A N 1
ATOM 1848 C CA . VAL A 1 228 ? -18.325 -12.460 22.582 1.00 91.31 228 VAL A CA 1
ATOM 1849 C C . VAL A 1 228 ? -16.801 -12.360 22.707 1.00 91.31 228 VAL A C 1
ATOM 1851 O O . VAL A 1 228 ? -16.177 -13.310 23.179 1.00 91.31 228 VAL A O 1
ATOM 1854 N N . LEU A 1 229 ? -16.185 -11.215 22.381 1.00 87.69 229 LEU A N 1
ATOM 1855 C CA . LEU A 1 229 ? -14.736 -11.007 22.551 1.00 87.69 229 LEU A CA 1
ATOM 1856 C C . LEU A 1 229 ? -14.266 -11.186 24.007 1.00 87.69 229 LEU A C 1
ATOM 1858 O O . LEU A 1 229 ? -13.109 -11.555 24.245 1.00 87.69 229 LEU A O 1
ATOM 1862 N N . LEU A 1 230 ? -15.153 -10.952 24.981 1.00 85.12 230 LEU A N 1
ATOM 1863 C CA . LEU A 1 230 ? -14.873 -11.164 26.402 1.00 85.12 230 LEU A CA 1
ATOM 1864 C C . LEU A 1 230 ? -14.803 -12.653 26.766 1.00 85.12 230 LEU A C 1
ATOM 1866 O O . LEU A 1 230 ? -13.991 -13.038 27.612 1.00 85.12 230 LEU A O 1
ATOM 1870 N N . SER A 1 231 ? -15.593 -13.497 26.098 1.00 85.69 231 SER A N 1
ATOM 1871 C CA . SER A 1 231 ? -15.555 -14.952 26.276 1.00 85.69 231 SER A CA 1
ATOM 1872 C C . SER A 1 231 ? -14.228 -15.525 25.775 1.00 85.69 231 SER A C 1
ATOM 1874 O O . SER A 1 231 ? -13.629 -14.990 24.849 1.00 85.69 231 SER A O 1
ATOM 1876 N N . GLN A 1 232 ? -13.733 -16.604 26.389 1.00 82.50 232 GLN A N 1
ATOM 1877 C CA . GLN A 1 232 ? -12.569 -17.343 25.875 1.00 82.50 232 GLN A CA 1
ATOM 1878 C C . GLN A 1 232 ? -12.970 -18.358 24.795 1.00 82.50 232 GLN A C 1
ATOM 1880 O O . GLN A 1 232 ? -12.229 -18.538 23.836 1.00 82.50 232 GLN A O 1
ATOM 1885 N N . VAL A 1 233 ? -14.154 -18.967 24.918 1.00 86.81 233 VAL A N 1
ATOM 1886 C CA . VAL A 1 233 ? -14.591 -20.110 24.093 1.00 86.81 233 VAL A CA 1
ATOM 1887 C C . VAL A 1 233 ? -14.793 -19.718 22.629 1.00 86.81 233 VAL A C 1
ATOM 1889 O O . VAL A 1 233 ? -14.347 -20.413 21.724 1.00 86.81 233 VAL A O 1
ATOM 1892 N N . HIS A 1 234 ? -15.433 -18.576 22.386 1.00 89.19 234 HIS A N 1
ATOM 1893 C CA . HIS A 1 234 ? -15.795 -18.129 21.035 1.00 89.19 234 HIS A CA 1
ATOM 1894 C C . HIS A 1 234 ? -14.934 -16.962 20.534 1.00 89.19 234 HIS A C 1
ATOM 1896 O O . HIS A 1 234 ? -15.211 -16.397 19.475 1.00 89.19 234 HIS A O 1
ATOM 1902 N N . ARG A 1 235 ? -13.879 -16.596 21.276 1.00 91.81 235 ARG A N 1
ATOM 1903 C CA . ARG A 1 235 ? -13.044 -15.422 20.984 1.00 91.81 235 ARG A CA 1
ATOM 1904 C C . ARG A 1 235 ? -12.427 -15.470 19.599 1.00 91.81 235 ARG A C 1
ATOM 1906 O O . ARG A 1 235 ? -12.458 -14.478 18.880 1.00 91.81 235 ARG A O 1
ATOM 1913 N N . LEU A 1 236 ? -11.842 -16.615 19.257 1.00 92.56 236 LEU A N 1
ATOM 1914 C CA . LEU A 1 236 ? -11.096 -16.792 18.018 1.00 92.56 236 LEU A CA 1
ATOM 1915 C C . LEU A 1 236 ? -12.023 -16.608 16.810 1.00 92.56 236 LEU A C 1
ATOM 1917 O O . LEU A 1 236 ? -11.770 -15.748 15.970 1.00 92.56 236 LEU A O 1
ATOM 1921 N N . ARG A 1 237 ? -13.177 -17.287 16.813 1.00 93.94 237 ARG A N 1
ATOM 1922 C CA . ARG A 1 237 ? -14.219 -17.131 15.785 1.00 93.94 237 ARG A CA 1
ATOM 1923 C C . ARG A 1 237 ? -14.759 -15.698 15.710 1.00 93.94 237 ARG A C 1
ATOM 1925 O O . ARG A 1 237 ? -14.943 -15.171 14.617 1.00 93.94 237 ARG A O 1
ATOM 1932 N N . ALA A 1 238 ? -15.001 -15.046 16.849 1.00 94.50 238 ALA A N 1
ATOM 1933 C CA . ALA A 1 238 ? -15.471 -13.661 16.874 1.00 94.50 238 ALA A CA 1
ATOM 1934 C C . ALA A 1 238 ? -14.443 -12.683 16.278 1.00 94.50 238 ALA A C 1
ATOM 1936 O O . ALA A 1 238 ? -14.821 -11.808 15.502 1.00 94.50 238 ALA A O 1
ATOM 1937 N N . LEU A 1 239 ? -13.150 -12.854 16.579 1.00 94.88 239 LEU A N 1
ATOM 1938 C CA . LEU A 1 239 ? -12.071 -12.046 15.999 1.00 94.88 239 LEU A CA 1
ATOM 1939 C C . LEU A 1 239 ? -11.906 -12.286 14.496 1.00 94.88 239 LEU A C 1
ATOM 1941 O O . LEU A 1 239 ? -11.691 -11.329 13.758 1.00 94.88 239 LEU A O 1
ATOM 1945 N N . GLU A 1 240 ? -12.041 -13.526 14.024 1.00 94.62 240 GLU A N 1
ATOM 1946 C CA . GLU A 1 240 ? -12.027 -13.835 12.589 1.00 94.62 240 GLU A CA 1
ATOM 1947 C C . GLU A 1 240 ? -13.158 -13.127 11.840 1.00 94.62 240 GLU A C 1
ATOM 1949 O O . GLU A 1 240 ? -12.929 -12.500 10.803 1.00 94.62 240 GLU A O 1
ATOM 1954 N N . LEU A 1 241 ? -14.383 -13.205 12.366 1.00 95.19 241 LEU A N 1
ATOM 1955 C CA . LEU A 1 241 ? -15.539 -12.550 11.760 1.00 95.19 241 LEU A CA 1
ATOM 1956 C C . LEU A 1 241 ? -15.430 -11.025 11.844 1.00 95.19 241 LEU A C 1
ATOM 1958 O O . LEU A 1 241 ? -15.752 -10.341 10.874 1.00 95.19 241 LEU A O 1
ATOM 1962 N N . LEU A 1 242 ? -14.924 -10.488 12.958 1.00 95.44 242 LEU A N 1
ATOM 1963 C CA . LEU A 1 242 ? -14.639 -9.062 13.090 1.00 95.44 242 LEU A CA 1
ATOM 1964 C C . LEU A 1 242 ? -13.587 -8.614 12.068 1.00 95.44 242 LEU A C 1
ATOM 1966 O O . LEU A 1 242 ? -13.785 -7.603 11.406 1.00 95.44 242 LEU A O 1
ATOM 1970 N N . GLY A 1 243 ? -12.510 -9.379 11.875 1.00 94.81 243 GLY A N 1
ATOM 1971 C CA . GLY A 1 243 ? -11.512 -9.111 10.839 1.00 94.81 243 GLY A CA 1
ATOM 1972 C C . GLY A 1 243 ? -12.142 -9.041 9.445 1.00 94.81 243 GLY A C 1
ATOM 1973 O O . GLY A 1 243 ? -11.977 -8.041 8.751 1.00 94.81 243 GLY A O 1
ATOM 1974 N N . LYS A 1 244 ? -12.946 -10.044 9.069 1.00 94.19 244 LYS A N 1
ATOM 1975 C CA . LYS A 1 244 ? -13.681 -10.056 7.788 1.00 94.19 244 LYS A CA 1
ATOM 1976 C C . LYS A 1 244 ? -14.619 -8.858 7.633 1.00 94.19 244 LYS A C 1
ATOM 1978 O O . LYS A 1 244 ? -14.732 -8.311 6.542 1.00 94.19 244 LYS A O 1
ATOM 1983 N N . PHE A 1 245 ? -15.272 -8.435 8.713 1.00 93.81 245 PHE A N 1
ATOM 1984 C CA . PHE A 1 245 ? -16.122 -7.249 8.709 1.00 93.81 245 PHE A CA 1
ATOM 1985 C C . PHE A 1 245 ? -15.325 -5.963 8.461 1.00 93.81 245 PHE A C 1
ATOM 1987 O O . PHE A 1 245 ? -15.694 -5.172 7.598 1.00 93.81 245 PHE A O 1
ATOM 1994 N N . LEU A 1 246 ? -14.204 -5.771 9.162 1.00 94.19 246 LEU A N 1
ATOM 1995 C CA . LEU A 1 246 ? -13.336 -4.600 8.983 1.00 94.19 246 LEU A CA 1
ATOM 1996 C C . LEU A 1 246 ? -12.690 -4.556 7.588 1.00 94.19 246 LEU A C 1
ATOM 1998 O O . LEU A 1 246 ? -12.364 -3.479 7.087 1.00 94.19 246 LEU A O 1
ATOM 2002 N N . ASP A 1 247 ? -12.525 -5.709 6.939 1.00 94.12 247 ASP A N 1
ATOM 2003 C CA . ASP A 1 247 ? -11.995 -5.808 5.578 1.00 94.12 247 ASP A CA 1
ATOM 2004 C C . ASP A 1 247 ? -12.955 -5.265 4.501 1.00 94.12 247 ASP A C 1
ATOM 2006 O O . ASP A 1 247 ? -12.514 -4.908 3.411 1.00 94.12 247 ASP A O 1
ATOM 2010 N N . LEU A 1 248 ? -14.247 -5.087 4.818 1.00 91.56 248 LEU A N 1
ATOM 2011 C CA . LEU A 1 248 ? -15.230 -4.478 3.907 1.00 91.56 248 LEU A CA 1
ATOM 2012 C C . LEU A 1 248 ? -14.933 -3.003 3.581 1.00 91.56 248 LEU A C 1
ATOM 2014 O O . LEU A 1 248 ? -15.502 -2.454 2.632 1.00 91.56 248 LEU A O 1
ATOM 2018 N N . GLY A 1 249 ? -14.066 -2.352 4.362 1.00 91.31 249 GLY A N 1
ATOM 2019 C CA . GLY A 1 249 ? -13.538 -1.018 4.091 1.00 91.31 249 GLY A CA 1
ATOM 2020 C C . GLY A 1 249 ? -13.702 -0.026 5.249 1.00 91.31 249 GLY A C 1
ATOM 2021 O O . GLY A 1 249 ? -14.191 -0.381 6.322 1.00 91.31 249 GLY A O 1
ATOM 2022 N N . PRO A 1 250 ? -13.329 1.253 5.035 1.00 93.38 250 PRO A N 1
ATOM 2023 C CA . PRO A 1 250 ? -13.259 2.254 6.105 1.00 93.38 250 PRO A CA 1
ATOM 2024 C C . PRO A 1 250 ? -14.578 2.500 6.849 1.00 93.38 250 PRO A C 1
ATOM 2026 O O . PRO A 1 250 ? -14.580 2.770 8.047 1.00 93.38 250 PRO A O 1
ATOM 2029 N N . TRP A 1 251 ? -15.714 2.369 6.159 1.00 91.44 251 TRP A N 1
ATOM 2030 C CA . TRP A 1 251 ? -17.038 2.542 6.762 1.00 91.44 251 TRP A CA 1
ATOM 2031 C C . TRP A 1 251 ? -17.319 1.497 7.858 1.00 91.44 251 TRP A C 1
ATOM 2033 O O . TRP A 1 251 ? -17.892 1.836 8.892 1.00 91.44 251 TRP A O 1
ATOM 2043 N N . ALA A 1 252 ? -16.875 0.248 7.663 1.00 92.12 252 ALA A N 1
ATOM 2044 C CA . ALA A 1 252 ? -17.063 -0.837 8.621 1.00 92.12 252 ALA A CA 1
ATOM 2045 C C . ALA A 1 252 ? -16.182 -0.630 9.857 1.00 92.12 252 ALA A C 1
ATOM 2047 O O . ALA A 1 252 ? -16.625 -0.853 10.983 1.00 92.12 252 ALA A O 1
ATOM 2048 N N . VAL A 1 253 ? -14.962 -0.120 9.656 1.00 94.06 253 VAL A N 1
ATOM 2049 C CA . VAL A 1 253 ? -14.062 0.275 10.747 1.00 94.06 253 VAL A CA 1
ATOM 2050 C C . VAL A 1 253 ? -14.687 1.385 11.589 1.00 94.06 253 VAL A C 1
ATOM 2052 O O . VAL A 1 253 ? -14.778 1.239 12.806 1.00 94.06 253 VAL A O 1
ATOM 2055 N N . ASN A 1 254 ? -15.201 2.445 10.959 1.00 92.44 254 ASN A N 1
ATOM 2056 C CA . ASN A 1 254 ? -15.874 3.537 11.669 1.00 92.44 254 ASN A CA 1
ATOM 2057 C C . ASN A 1 254 ? -17.096 3.050 12.457 1.00 92.44 254 ASN A C 1
ATOM 2059 O O . ASN A 1 254 ? -17.286 3.442 13.608 1.00 92.44 254 ASN A O 1
ATOM 2063 N N . LEU A 1 255 ? -17.899 2.156 11.872 1.00 91.00 255 LEU A N 1
ATOM 2064 C CA . LEU A 1 255 ? -19.048 1.573 12.558 1.00 91.00 255 LEU A CA 1
ATOM 2065 C C . LEU A 1 255 ? -18.612 0.743 13.773 1.00 91.00 255 LEU A C 1
ATOM 2067 O O . LEU A 1 255 ? -19.154 0.921 14.861 1.00 91.00 255 LEU A O 1
ATOM 2071 N N . ALA A 1 256 ? -17.593 -0.105 13.632 1.00 92.62 256 ALA A N 1
ATOM 2072 C CA . ALA A 1 256 ? -17.071 -0.888 14.746 1.00 92.62 256 ALA A CA 1
ATOM 2073 C C . ALA A 1 256 ? -16.517 0.004 15.873 1.00 92.62 256 ALA A C 1
ATOM 2075 O O . ALA A 1 256 ? -16.797 -0.234 17.050 1.00 92.62 256 ALA A O 1
ATOM 2076 N N . LEU A 1 257 ? -15.777 1.064 15.533 1.00 90.88 257 LEU A N 1
ATOM 2077 C CA . LEU A 1 257 ? -15.289 2.037 16.513 1.00 90.88 257 LEU A CA 1
ATOM 2078 C C . LEU A 1 257 ? -16.446 2.755 17.225 1.00 90.88 257 LEU A C 1
ATOM 2080 O O . LEU A 1 257 ? -16.392 2.901 18.443 1.00 90.88 257 LEU A O 1
ATOM 2084 N N . SER A 1 258 ? -17.520 3.109 16.507 1.00 88.62 258 SER A N 1
ATOM 2085 C CA . SER A 1 258 ? -18.710 3.750 17.093 1.00 88.62 258 SER A CA 1
ATOM 2086 C C . SER A 1 258 ? -19.487 2.844 18.055 1.00 88.62 258 SER A C 1
ATOM 2088 O O . SER A 1 258 ? -20.017 3.323 19.053 1.00 88.62 258 SER A O 1
ATOM 2090 N N . VAL A 1 259 ? -19.496 1.529 17.801 1.00 89.50 259 VAL A N 1
ATOM 2091 C CA . VAL A 1 259 ? -20.068 0.521 18.713 1.00 89.50 259 VAL A CA 1
ATOM 2092 C C . VAL A 1 259 ? -19.188 0.337 19.958 1.00 89.50 259 VAL A C 1
ATOM 2094 O O . VAL A 1 259 ? -19.649 -0.164 20.981 1.00 89.50 259 VAL A O 1
ATOM 2097 N N . GLY A 1 260 ? -17.927 0.777 19.901 1.00 89.50 260 GLY A N 1
ATOM 2098 C CA . GLY A 1 260 ? -17.007 0.760 21.030 1.00 89.50 260 GLY A CA 1
ATOM 2099 C C . GLY A 1 260 ? -16.101 -0.468 21.083 1.00 89.50 260 GLY A C 1
ATOM 2100 O O . GLY A 1 260 ? -15.734 -0.887 22.176 1.00 89.50 260 GLY A O 1
ATOM 2101 N N . ILE A 1 261 ? -15.695 -1.052 19.942 1.00 91.31 261 ILE A N 1
ATOM 2102 C CA . ILE A 1 261 ? -14.780 -2.219 19.945 1.00 91.31 261 ILE A CA 1
ATOM 2103 C C . ILE A 1 261 ? -13.397 -1.908 20.538 1.00 91.31 261 ILE A C 1
ATOM 2105 O O . ILE A 1 261 ? -12.688 -2.813 20.981 1.00 91.31 261 ILE A O 1
ATOM 2109 N N . PHE A 1 262 ? -13.002 -0.634 20.532 1.00 90.12 262 PHE A N 1
ATOM 2110 C CA . PHE A 1 262 ? -11.629 -0.199 20.767 1.00 90.12 262 PHE A CA 1
ATOM 2111 C C . PHE A 1 262 ? -11.037 -0.673 22.109 1.00 90.12 262 PHE A C 1
ATOM 2113 O O . PHE A 1 262 ? -9.984 -1.319 22.085 1.00 90.12 262 PHE A O 1
ATOM 2120 N N . PRO A 1 263 ? -11.696 -0.480 23.273 1.00 90.19 263 PRO A N 1
ATOM 2121 C CA . PRO A 1 263 ? -11.130 -0.891 24.560 1.00 90.19 263 PRO A CA 1
ATOM 2122 C C . PRO A 1 263 ? -10.939 -2.410 24.672 1.00 90.19 263 PRO A C 1
ATOM 2124 O O . PRO A 1 263 ? -10.024 -2.878 25.349 1.00 90.19 263 PRO A O 1
ATOM 2127 N N . TYR A 1 264 ? -11.782 -3.192 23.992 1.00 90.19 264 TYR A N 1
ATOM 2128 C CA . TYR A 1 264 ? -11.729 -4.653 24.017 1.00 90.19 264 TYR A CA 1
ATOM 2129 C C . TYR A 1 264 ? -10.527 -5.171 23.235 1.00 90.19 264 TYR A C 1
ATOM 2131 O O . TYR A 1 264 ? -9.743 -5.962 23.759 1.00 90.19 264 TYR A O 1
ATOM 2139 N N . VAL A 1 265 ? -10.344 -4.689 22.004 1.00 92.38 265 VAL A N 1
ATOM 2140 C CA . VAL A 1 265 ? -9.222 -5.102 21.151 1.00 92.38 265 VAL A CA 1
ATOM 2141 C C . VAL A 1 265 ? -7.886 -4.605 21.719 1.00 92.38 265 VAL A C 1
ATOM 2143 O O . VAL A 1 265 ? -6.892 -5.329 21.657 1.00 92.38 265 VAL A O 1
ATOM 2146 N N . LEU A 1 266 ? -7.864 -3.427 22.354 1.00 93.06 266 LEU A N 1
ATOM 2147 C CA . LEU A 1 266 ? -6.692 -2.919 23.076 1.00 93.06 266 LEU A CA 1
ATOM 2148 C C . LEU A 1 266 ? -6.311 -3.813 24.255 1.00 93.06 266 LEU A C 1
ATOM 2150 O O . LEU A 1 266 ? -5.154 -4.210 24.378 1.00 93.06 266 LEU A O 1
ATOM 2154 N N . LYS A 1 267 ? -7.285 -4.223 25.072 1.00 91.62 267 LYS A N 1
ATOM 2155 C CA . LYS A 1 267 ? -7.040 -5.138 26.194 1.00 91.62 267 LYS A CA 1
ATOM 2156 C C . LYS A 1 267 ? -6.559 -6.517 25.734 1.00 91.62 267 LYS A C 1
ATOM 2158 O O . LYS A 1 267 ? -5.745 -7.139 26.414 1.00 91.62 267 LYS A O 1
ATOM 2163 N N . LEU A 1 268 ? -7.013 -6.991 24.572 1.00 92.00 268 LEU A N 1
ATOM 2164 C CA . LEU A 1 268 ? -6.571 -8.268 24.004 1.00 92.00 268 LEU A CA 1
ATOM 2165 C C . LEU A 1 268 ? -5.083 -8.285 23.617 1.00 92.00 268 LEU A C 1
ATOM 2167 O O . LEU A 1 268 ? -4.501 -9.368 23.600 1.00 92.00 268 LEU A O 1
ATOM 2171 N N . LEU A 1 269 ? -4.438 -7.130 23.402 1.00 93.19 269 LEU A N 1
ATOM 2172 C CA . LEU A 1 269 ? -2.984 -7.057 23.172 1.00 93.19 269 LEU A CA 1
ATOM 2173 C C . LEU A 1 269 ? -2.150 -7.490 24.387 1.00 93.19 269 LEU A C 1
ATOM 2175 O O . LEU A 1 269 ? -0.974 -7.807 24.242 1.00 93.19 269 LEU A O 1
ATOM 2179 N N . GLN A 1 270 ? -2.744 -7.536 25.582 1.00 90.69 270 GLN A N 1
ATOM 2180 C CA . GLN A 1 270 ? -2.091 -8.060 26.786 1.00 90.69 270 GLN A CA 1
ATOM 2181 C C . GLN A 1 270 ? -2.124 -9.599 26.849 1.00 90.69 270 GLN A C 1
ATOM 2183 O O . GLN A 1 270 ? -1.559 -10.195 27.765 1.00 90.69 270 GLN A O 1
ATOM 2188 N N . SER A 1 271 ? -2.808 -10.261 25.909 1.00 89.38 271 SER A N 1
ATOM 2189 C CA . SER A 1 271 ? -2.885 -11.719 25.852 1.00 89.38 271 SER A CA 1
ATOM 2190 C C . SER A 1 271 ? -1.599 -12.339 25.300 1.00 89.38 271 SER A C 1
ATOM 2192 O O . SER A 1 271 ? -1.076 -11.914 24.273 1.00 89.38 271 SER A O 1
ATOM 2194 N N . ASN A 1 272 ? -1.143 -13.424 25.930 1.00 85.75 272 ASN A N 1
ATOM 2195 C CA . ASN A 1 272 ? 0.018 -14.203 25.481 1.00 85.75 272 ASN A CA 1
ATOM 2196 C C . ASN A 1 272 ? -0.339 -15.320 24.477 1.00 85.75 272 ASN A C 1
ATOM 2198 O O . ASN A 1 272 ? 0.530 -16.104 24.091 1.00 85.75 272 ASN A O 1
ATOM 2202 N N . ALA A 1 273 ? -1.606 -15.431 24.064 1.00 88.75 273 ALA A N 1
ATOM 2203 C CA . ALA A 1 273 ? -2.065 -16.491 23.170 1.00 88.75 273 ALA A CA 1
ATOM 2204 C C . ALA A 1 273 ? -1.560 -16.268 21.732 1.00 88.75 273 ALA A C 1
ATOM 2206 O O . ALA A 1 273 ? -1.938 -15.306 21.063 1.00 88.75 273 ALA A O 1
ATOM 2207 N N . ARG A 1 274 ? -0.708 -17.179 21.237 1.00 89.06 274 ARG A N 1
ATOM 2208 C CA . ARG A 1 274 ? -0.078 -17.058 19.906 1.00 89.06 274 ARG A CA 1
ATOM 2209 C C . ARG A 1 274 ? -1.080 -17.120 18.752 1.00 89.06 274 ARG A C 1
ATOM 2211 O O . ARG A 1 274 ? -0.887 -16.428 17.760 1.00 89.06 274 ARG A O 1
ATOM 2218 N N . GLU A 1 275 ? -2.153 -17.888 18.907 1.00 90.38 275 GLU A N 1
ATOM 2219 C CA . GLU A 1 275 ? -3.237 -18.029 17.921 1.00 90.38 275 GLU A CA 1
ATOM 2220 C C . GLU A 1 275 ? -3.969 -16.710 17.621 1.00 90.38 275 GLU A C 1
ATOM 2222 O O . GLU A 1 275 ? -4.502 -16.530 16.532 1.00 90.38 275 GLU A O 1
ATOM 2227 N N . LEU A 1 276 ? -3.942 -15.746 18.549 1.00 91.62 276 LEU A N 1
ATOM 2228 C CA . LEU A 1 276 ? -4.586 -14.444 18.365 1.00 91.62 276 LEU A CA 1
ATOM 2229 C C . LEU A 1 276 ? -3.719 -13.462 17.565 1.00 91.62 276 LEU A C 1
ATOM 2231 O O . LEU A 1 276 ? -4.236 -12.459 17.073 1.00 91.62 276 LEU A O 1
ATOM 2235 N N . ARG A 1 277 ? -2.410 -13.722 17.425 1.00 93.38 277 ARG A N 1
ATOM 2236 C CA . ARG A 1 277 ? -1.456 -12.793 16.791 1.00 93.38 277 ARG A CA 1
ATOM 2237 C C . ARG A 1 277 ? -1.847 -12.401 15.367 1.00 93.38 277 ARG A C 1
ATOM 2239 O O . ARG A 1 277 ? -1.956 -11.196 15.139 1.00 93.38 277 ARG A O 1
ATOM 2246 N N . PRO A 1 278 ? -2.119 -13.338 14.438 1.00 94.69 278 PRO A N 1
ATOM 2247 C CA . PRO A 1 278 ? -2.491 -12.984 13.068 1.00 94.69 278 PRO A CA 1
ATOM 2248 C C . PRO A 1 278 ? -3.741 -12.097 12.998 1.00 94.69 278 PRO A C 1
ATOM 2250 O O . PRO A 1 278 ? -3.761 -11.098 12.280 1.00 94.69 278 PRO A O 1
ATOM 2253 N N . LEU A 1 279 ? -4.759 -12.427 13.800 1.00 95.31 279 LEU A N 1
ATOM 2254 C CA . LEU A 1 279 ? -6.051 -11.739 13.816 1.00 95.31 279 LEU A CA 1
ATOM 2255 C C . LEU A 1 279 ? -5.947 -10.341 14.427 1.00 95.31 279 LEU A C 1
ATOM 2257 O O . LEU A 1 279 ? -6.442 -9.375 13.852 1.00 95.31 279 LEU A O 1
ATOM 2261 N N . LEU A 1 280 ? -5.272 -10.214 15.573 1.00 95.62 280 LEU A N 1
ATOM 2262 C CA . LEU A 1 280 ? -5.111 -8.928 16.250 1.00 95.62 280 LEU A CA 1
ATOM 2263 C C . LEU A 1 280 ? -4.272 -7.960 15.417 1.00 95.62 280 LEU A C 1
ATOM 2265 O O . LEU A 1 280 ? -4.621 -6.788 15.320 1.00 95.62 280 LEU A O 1
ATOM 2269 N N . VAL A 1 281 ? -3.207 -8.442 14.776 1.00 96.56 281 VAL A N 1
ATOM 2270 C CA . VAL A 1 281 ? -2.378 -7.615 13.889 1.00 96.56 281 VAL A CA 1
ATOM 2271 C C . VAL A 1 281 ? -3.186 -7.132 12.688 1.00 96.56 281 VAL A C 1
ATOM 2273 O O . VAL A 1 281 ? -3.115 -5.955 12.344 1.00 96.56 281 VAL A O 1
ATOM 2276 N N . PHE A 1 282 ? -4.003 -8.003 12.094 1.00 97.12 282 PHE A N 1
ATOM 2277 C CA . PHE A 1 282 ? -4.888 -7.628 10.995 1.00 97.12 282 PHE A CA 1
ATOM 2278 C C . PHE A 1 282 ? -5.923 -6.573 11.408 1.00 97.12 282 PHE A C 1
ATOM 2280 O O . PHE A 1 282 ? -6.057 -5.548 10.741 1.00 97.12 282 PHE A O 1
ATOM 2287 N N . ILE A 1 283 ? -6.616 -6.783 12.531 1.00 96.56 283 ILE A N 1
ATOM 2288 C CA . ILE A 1 283 ? -7.612 -5.838 13.056 1.00 96.56 283 ILE A CA 1
ATOM 2289 C C . ILE A 1 283 ? -6.969 -4.473 13.326 1.00 96.56 283 ILE A C 1
ATOM 2291 O O . ILE A 1 283 ? -7.493 -3.450 12.888 1.00 96.56 283 ILE A O 1
ATOM 2295 N N . TRP A 1 284 ? -5.813 -4.443 13.993 1.00 97.12 284 TRP A N 1
ATOM 2296 C CA . TRP A 1 284 ? -5.115 -3.192 14.289 1.00 97.12 284 TRP A CA 1
ATOM 2297 C C . TRP A 1 284 ? -4.585 -2.490 13.044 1.00 97.12 284 TRP A C 1
ATOM 2299 O O . TRP A 1 284 ? -4.659 -1.264 12.974 1.00 97.12 284 TRP A O 1
ATOM 2309 N N . ALA A 1 285 ? -4.122 -3.236 12.039 1.00 97.19 285 ALA A N 1
ATOM 2310 C CA . ALA A 1 285 ? -3.760 -2.656 10.754 1.00 97.19 285 ALA A CA 1
ATOM 2311 C C . ALA A 1 285 ? -4.970 -1.980 10.086 1.00 97.19 285 ALA A C 1
ATOM 2313 O O . ALA A 1 285 ? -4.845 -0.868 9.582 1.00 97.19 285 ALA A O 1
ATOM 2314 N N . LYS A 1 286 ? -6.163 -2.590 10.138 1.00 96.62 286 LYS A N 1
ATOM 2315 C CA . LYS A 1 286 ? -7.391 -1.973 9.607 1.00 96.62 286 LYS A CA 1
ATOM 2316 C C . LYS A 1 286 ? -7.826 -0.737 10.393 1.00 96.62 286 LYS A C 1
ATOM 2318 O O . LYS A 1 286 ? -8.211 0.249 9.773 1.00 96.62 286 LYS A O 1
ATOM 2323 N N . ILE A 1 287 ? -7.736 -0.766 11.724 1.00 96.25 287 ILE A N 1
ATOM 2324 C CA . ILE A 1 287 ? -8.072 0.387 12.576 1.00 96.25 287 ILE A CA 1
ATOM 2325 C C . ILE A 1 287 ? -7.133 1.562 12.278 1.00 96.25 287 ILE A C 1
ATOM 2327 O O . ILE A 1 287 ? -7.605 2.640 11.933 1.00 96.25 287 ILE A O 1
ATOM 2331 N N . LEU A 1 288 ? -5.813 1.347 12.323 1.00 96.06 288 LEU A N 1
ATOM 2332 C CA . LEU A 1 288 ? -4.821 2.411 12.114 1.00 96.06 288 LEU A CA 1
ATOM 2333 C C . LEU A 1 288 ? -4.762 2.926 10.673 1.00 96.06 288 LEU A C 1
ATOM 2335 O O . LEU A 1 288 ? -4.321 4.049 10.446 1.00 96.06 288 LEU A O 1
ATOM 2339 N N . ALA A 1 289 ? -5.209 2.134 9.696 1.00 95.38 289 ALA A N 1
ATOM 2340 C CA . ALA A 1 289 ? -5.367 2.609 8.324 1.00 95.38 289 ALA A CA 1
ATOM 2341 C C . ALA A 1 289 ? -6.485 3.659 8.180 1.00 95.38 289 ALA A C 1
ATOM 2343 O O . ALA A 1 289 ? -6.466 4.425 7.218 1.00 95.38 289 ALA A O 1
ATOM 2344 N N . VAL A 1 290 ? -7.450 3.694 9.107 1.00 95.31 290 VAL A N 1
ATOM 2345 C CA . VAL A 1 290 ? -8.586 4.631 9.094 1.00 95.31 290 VAL A CA 1
ATOM 2346 C C . VAL A 1 290 ? -8.395 5.755 10.108 1.00 95.31 290 VAL A C 1
ATOM 2348 O O . VAL A 1 290 ? -8.597 6.917 9.766 1.00 95.31 290 VAL A O 1
ATOM 2351 N N . ASP A 1 291 ? -7.980 5.425 11.331 1.00 92.75 291 ASP A N 1
ATOM 2352 C CA . ASP A 1 291 ? -7.793 6.385 12.415 1.00 92.75 291 ASP A CA 1
ATOM 2353 C C . ASP A 1 291 ? -6.404 6.251 13.055 1.00 92.75 291 ASP A C 1
ATOM 2355 O O . ASP A 1 291 ? -6.140 5.370 13.877 1.00 92.75 291 ASP A O 1
ATOM 2359 N N . ASN A 1 292 ? -5.507 7.173 12.698 1.00 89.88 292 ASN A N 1
ATOM 2360 C CA . ASN A 1 292 ? -4.148 7.201 13.236 1.00 89.88 292 ASN A CA 1
ATOM 2361 C C . ASN A 1 292 ? -4.062 7.841 14.638 1.00 89.88 292 ASN A C 1
ATOM 2363 O O . ASN A 1 292 ? -3.000 7.814 15.257 1.00 89.88 292 ASN A O 1
ATOM 2367 N N . THR A 1 293 ? -5.148 8.415 15.175 1.00 90.69 293 THR A N 1
ATOM 2368 C CA . THR A 1 293 ? -5.133 9.020 16.523 1.00 90.69 293 THR A CA 1
ATOM 2369 C C . THR A 1 293 ? -4.982 7.972 17.631 1.00 90.69 293 THR A C 1
ATOM 2371 O O . THR A 1 293 ? -4.388 8.254 18.674 1.00 90.69 293 THR A O 1
ATOM 2374 N N . CYS A 1 294 ? -5.377 6.726 17.345 1.00 91.56 294 CYS A N 1
ATOM 2375 C CA . CYS A 1 294 ? -5.244 5.554 18.212 1.00 91.56 294 CYS A CA 1
ATOM 2376 C C . CYS A 1 294 ? -3.794 5.248 18.654 1.00 91.56 294 CYS A C 1
ATOM 2378 O O . CYS A 1 294 ? -3.580 4.488 19.604 1.00 91.56 294 CYS A O 1
ATOM 2380 N N . GLN A 1 295 ? -2.777 5.823 17.994 1.00 92.88 295 GLN A N 1
ATOM 2381 C CA . GLN A 1 295 ? -1.366 5.629 18.353 1.00 92.88 295 GLN A CA 1
ATOM 2382 C C . GLN A 1 295 ? -1.044 6.053 19.797 1.00 92.88 295 GLN A C 1
ATOM 2384 O O . GLN A 1 295 ? -0.222 5.411 20.453 1.00 92.88 295 GLN A O 1
ATOM 2389 N N . GLY A 1 296 ? -1.708 7.093 20.321 1.00 92.31 296 GLY A N 1
ATOM 2390 C CA . GLY A 1 296 ? -1.465 7.582 21.682 1.00 92.31 296 GLY A CA 1
ATOM 2391 C C . GLY A 1 296 ? -1.850 6.555 22.750 1.00 92.31 296 GLY A C 1
ATOM 2392 O O . GLY A 1 296 ? -1.089 6.307 23.686 1.00 92.31 296 GLY A O 1
ATOM 2393 N N . ASP A 1 297 ? -2.999 5.903 22.577 1.00 94.06 297 ASP A N 1
ATOM 2394 C CA . ASP A 1 297 ? -3.480 4.863 23.489 1.00 94.06 297 ASP A CA 1
ATOM 2395 C C . ASP A 1 297 ? -2.631 3.586 23.398 1.00 94.06 297 ASP A C 1
ATOM 2397 O O . ASP A 1 297 ? -2.291 2.993 24.421 1.00 94.06 297 ASP A O 1
ATOM 2401 N N . LEU A 1 298 ? -2.207 3.202 22.186 1.00 95.31 298 LEU A N 1
ATOM 2402 C CA . LEU A 1 298 ? -1.319 2.054 21.962 1.00 95.31 298 LEU A CA 1
ATOM 2403 C C . LEU A 1 298 ? 0.046 2.211 22.639 1.00 95.31 298 LEU A C 1
ATOM 2405 O O . LEU A 1 298 ? 0.622 1.231 23.120 1.00 95.31 298 LEU A O 1
ATOM 2409 N N . VAL A 1 299 ? 0.598 3.424 22.663 1.00 95.12 299 VAL A N 1
ATOM 2410 C CA . VAL A 1 299 ? 1.882 3.682 23.325 1.00 95.12 299 VAL A CA 1
ATOM 2411 C C . VAL A 1 299 ? 1.704 3.724 24.837 1.00 95.12 299 VAL A C 1
ATOM 2413 O O . VAL A 1 299 ? 2.462 3.055 25.542 1.00 95.12 299 VAL A O 1
ATOM 2416 N N . ARG A 1 300 ? 0.670 4.422 25.325 1.00 94.06 300 ARG A N 1
ATOM 2417 C CA . ARG A 1 300 ? 0.367 4.550 26.757 1.00 94.06 300 ARG A CA 1
ATOM 2418 C C . ARG A 1 300 ? 0.136 3.198 27.435 1.00 94.06 300 ARG A C 1
ATOM 2420 O O . ARG A 1 300 ? 0.689 2.963 28.505 1.00 94.06 300 ARG A O 1
ATOM 2427 N N . ASP A 1 301 ? -0.605 2.298 26.792 1.00 93.25 301 ASP A N 1
ATOM 2428 C CA . ASP A 1 301 ? -0.959 0.992 27.363 1.00 93.25 301 ASP A CA 1
ATOM 2429 C C . ASP A 1 301 ? 0.064 -0.111 27.006 1.00 93.25 301 ASP A C 1
ATOM 2431 O O . ASP A 1 301 ? -0.134 -1.288 27.311 1.00 93.25 301 ASP A O 1
ATOM 2435 N N . GLY A 1 302 ? 1.183 0.247 26.361 1.00 93.50 302 GLY A N 1
ATOM 2436 C CA . GLY A 1 302 ? 2.270 -0.683 26.039 1.00 93.50 302 GLY A CA 1
ATOM 2437 C C . GLY A 1 302 ? 2.001 -1.629 24.860 1.00 93.50 302 GLY A C 1
ATOM 2438 O O . GLY A 1 302 ? 2.774 -2.564 24.647 1.00 93.50 302 GLY A O 1
ATOM 2439 N N . GLY A 1 303 ? 0.957 -1.383 24.064 1.00 94.00 303 GLY A N 1
ATOM 2440 C CA . GLY A 1 303 ? 0.573 -2.194 22.902 1.00 94.00 303 GLY A CA 1
ATOM 2441 C C . GLY A 1 303 ? 1.643 -2.280 21.806 1.00 94.00 303 GLY A C 1
ATOM 2442 O O . GLY A 1 303 ? 1.756 -3.304 21.139 1.00 94.00 303 GLY A O 1
ATOM 2443 N N . HIS A 1 304 ? 2.507 -1.269 21.662 1.00 95.00 304 HIS A N 1
ATOM 2444 C CA . HIS A 1 304 ? 3.642 -1.299 20.723 1.00 95.00 304 HIS A CA 1
ATOM 2445 C C . HIS A 1 304 ? 4.580 -2.506 20.938 1.00 95.00 304 HIS A C 1
ATOM 2447 O O . HIS A 1 304 ? 5.091 -3.070 19.970 1.00 95.00 304 HIS A O 1
ATOM 2453 N N . LYS A 1 305 ? 4.758 -2.964 22.187 1.00 95.56 305 LYS A N 1
ATOM 2454 C CA . LYS A 1 305 ? 5.590 -4.137 22.520 1.00 95.56 305 LYS A CA 1
ATOM 2455 C C . LYS A 1 305 ? 5.041 -5.426 21.915 1.00 95.56 305 LYS A C 1
ATOM 2457 O O . LYS A 1 305 ? 5.813 -6.293 21.511 1.00 95.56 305 LYS A O 1
ATOM 2462 N N . TYR A 1 306 ? 3.716 -5.534 21.813 1.00 96.19 306 TYR A N 1
ATOM 2463 C CA . TYR A 1 306 ? 3.062 -6.676 21.187 1.00 96.19 306 TYR A CA 1
ATOM 2464 C C . TYR A 1 306 ? 3.471 -6.790 19.716 1.00 96.19 306 TYR A C 1
ATOM 2466 O O . TYR A 1 306 ? 3.953 -7.839 19.292 1.00 96.19 306 TYR A O 1
ATOM 2474 N N . PHE A 1 307 ? 3.371 -5.695 18.957 1.00 96.81 307 PHE A N 1
ATOM 2475 C CA . PHE A 1 307 ? 3.719 -5.684 17.533 1.00 96.81 307 PHE A CA 1
ATOM 2476 C C . PHE A 1 307 ? 5.218 -5.856 17.283 1.00 96.81 307 PHE A C 1
ATOM 2478 O O . PHE A 1 307 ? 5.583 -6.528 16.323 1.00 96.81 307 PHE A O 1
ATOM 2485 N N . LEU A 1 308 ? 6.082 -5.348 18.171 1.00 96.00 308 LEU A N 1
ATOM 2486 C CA . LEU A 1 308 ? 7.518 -5.650 18.133 1.00 96.00 308 LEU A CA 1
ATOM 2487 C C . LEU A 1 308 ? 7.778 -7.154 18.278 1.00 96.00 308 LEU A C 1
ATOM 2489 O O . LEU A 1 308 ? 8.521 -7.728 17.486 1.00 96.00 308 LEU A O 1
ATOM 2493 N N . SER A 1 309 ? 7.111 -7.809 19.236 1.00 95.12 309 SER A N 1
ATOM 2494 C CA . SER A 1 309 ? 7.255 -9.255 19.445 1.00 95.12 309 SER A CA 1
ATOM 2495 C C . SER A 1 309 ? 6.737 -10.086 18.266 1.00 95.12 309 SER A C 1
ATOM 2497 O O . SER A 1 309 ? 7.299 -11.133 17.962 1.00 95.12 309 SER A O 1
ATOM 2499 N N . VAL A 1 310 ? 5.682 -9.616 17.589 1.00 95.50 310 VAL A N 1
ATOM 2500 C CA . VAL A 1 310 ? 5.148 -10.246 16.373 1.00 95.50 310 VAL A CA 1
ATOM 2501 C C . VAL A 1 310 ? 6.120 -10.074 15.212 1.00 95.50 310 VAL A C 1
ATOM 2503 O O . VAL A 1 310 ? 6.357 -11.028 14.480 1.00 95.50 310 VAL A O 1
ATOM 2506 N N . LEU A 1 311 ? 6.684 -8.876 15.039 1.00 95.69 311 LEU A N 1
ATOM 2507 C CA . LEU A 1 311 ? 7.625 -8.606 13.960 1.00 95.69 311 LEU A CA 1
ATOM 2508 C C . LEU A 1 311 ? 8.913 -9.419 14.128 1.00 95.69 311 LEU A C 1
ATOM 2510 O O . LEU A 1 311 ? 9.435 -9.923 13.142 1.00 95.69 311 LEU A O 1
ATOM 2514 N N . GLN A 1 312 ? 9.407 -9.579 15.357 1.00 95.12 312 GLN A N 1
ATOM 2515 C CA . GLN A 1 312 ? 10.601 -10.375 15.660 1.00 95.12 312 GLN A CA 1
ATOM 2516 C C . GLN A 1 312 ? 10.394 -11.889 15.452 1.00 95.12 312 GLN A C 1
ATOM 2518 O O . GLN A 1 312 ? 11.358 -12.628 15.264 1.00 95.12 312 GLN A O 1
ATOM 2523 N N . ASP A 1 313 ? 9.149 -12.368 15.484 1.00 93.12 313 ASP A N 1
ATOM 2524 C CA . ASP A 1 313 ? 8.822 -13.786 15.350 1.00 93.12 313 ASP A CA 1
ATOM 2525 C C . ASP A 1 313 ? 8.869 -14.242 13.882 1.00 93.12 313 ASP A C 1
ATOM 2527 O O . ASP A 1 313 ? 7.885 -14.170 13.144 1.00 93.12 313 ASP A O 1
ATOM 2531 N N . THR A 1 314 ? 10.022 -14.762 13.460 1.00 89.56 314 THR A N 1
ATOM 2532 C CA . THR A 1 314 ? 10.247 -15.270 12.096 1.00 89.56 314 THR A CA 1
ATOM 2533 C C . THR A 1 314 ? 9.462 -16.542 11.765 1.00 89.56 314 THR A C 1
ATOM 2535 O O . THR A 1 314 ? 9.430 -16.943 10.603 1.00 89.56 314 THR A O 1
ATOM 2538 N N . THR A 1 315 ? 8.799 -17.171 12.745 1.00 92.12 315 THR A N 1
ATOM 2539 C CA . THR A 1 315 ? 7.913 -18.320 12.491 1.00 92.12 315 THR A CA 1
ATOM 2540 C C . THR A 1 315 ? 6.566 -17.900 11.900 1.00 92.12 315 THR A C 1
ATOM 2542 O O . THR A 1 315 ? 5.883 -18.717 11.281 1.00 92.12 315 THR A O 1
ATOM 2545 N N . LEU A 1 316 ? 6.185 -16.624 12.045 1.00 92.00 316 LEU A N 1
ATOM 2546 C CA . LEU A 1 316 ? 4.984 -16.067 11.431 1.00 92.00 316 LEU A CA 1
ATOM 2547 C C . LEU A 1 316 ? 5.203 -15.760 9.945 1.00 92.00 316 LEU A C 1
ATOM 2549 O O . LEU A 1 316 ? 6.255 -15.269 9.523 1.00 92.00 316 LEU A O 1
ATOM 2553 N N . GLN A 1 317 ? 4.157 -15.990 9.149 1.00 93.38 317 GLN A N 1
ATOM 2554 C CA . GLN A 1 317 ? 4.158 -15.674 7.721 1.00 93.38 317 GLN A CA 1
ATOM 2555 C C . GLN A 1 317 ? 4.498 -14.195 7.472 1.00 93.38 317 GLN A C 1
ATOM 2557 O O . GLN A 1 317 ? 4.071 -13.309 8.223 1.00 93.38 317 GLN A O 1
ATOM 2562 N N . SER A 1 318 ? 5.241 -13.918 6.392 1.00 94.31 318 SER A N 1
ATOM 2563 C CA . SER A 1 318 ? 5.700 -12.560 6.059 1.00 94.31 318 SER A CA 1
ATOM 2564 C C . SER A 1 318 ? 4.546 -11.561 5.903 1.00 94.31 318 SER A C 1
ATOM 2566 O O . SER A 1 318 ? 4.730 -10.382 6.181 1.00 94.31 318 SER A O 1
ATOM 2568 N N . GLU A 1 319 ? 3.348 -12.007 5.518 1.00 95.00 319 GLU A N 1
ATOM 2569 C CA . GLU A 1 319 ? 2.153 -11.157 5.393 1.00 95.00 319 GLU A CA 1
ATOM 2570 C C . GLU A 1 319 ? 1.736 -10.543 6.737 1.00 95.00 319 GLU A C 1
ATOM 2572 O O . GLU A 1 319 ? 1.559 -9.330 6.847 1.00 95.00 319 GLU A O 1
ATOM 2577 N N . HIS A 1 320 ? 1.666 -11.348 7.800 1.00 95.31 320 HIS A N 1
ATOM 2578 C CA . HIS A 1 320 ? 1.341 -10.847 9.138 1.00 95.31 320 HIS A CA 1
ATOM 2579 C C . HIS A 1 320 ? 2.470 -9.988 9.714 1.00 95.31 320 HIS A C 1
ATOM 2581 O O . HIS A 1 320 ? 2.198 -8.969 10.349 1.00 95.31 320 HIS A O 1
ATOM 2587 N N . ARG A 1 321 ? 3.734 -10.339 9.440 1.00 96.81 321 ARG A N 1
ATOM 2588 C CA . ARG A 1 321 ? 4.885 -9.487 9.786 1.00 96.81 321 ARG A CA 1
ATOM 2589 C C . ARG A 1 321 ? 4.833 -8.139 9.058 1.00 96.81 321 ARG A C 1
ATOM 2591 O O . ARG A 1 321 ? 5.141 -7.116 9.658 1.00 96.81 321 ARG A O 1
ATOM 2598 N N . THR A 1 322 ? 4.358 -8.111 7.811 1.00 97.88 322 THR A N 1
ATOM 2599 C CA . THR A 1 322 ? 4.172 -6.872 7.033 1.00 97.88 322 THR A CA 1
ATOM 2600 C C . THR A 1 322 ? 3.137 -5.969 7.691 1.00 97.88 322 THR A C 1
ATOM 2602 O O . THR A 1 322 ? 3.379 -4.780 7.874 1.00 97.88 322 THR A O 1
ATOM 2605 N N . LEU A 1 323 ? 2.004 -6.535 8.115 1.00 97.56 323 LEU A N 1
ATOM 2606 C CA . LEU A 1 323 ? 0.976 -5.793 8.846 1.00 97.56 323 LEU A CA 1
ATOM 2607 C C . LEU A 1 323 ? 1.489 -5.290 10.204 1.00 97.56 323 LEU A C 1
ATOM 2609 O O . LEU A 1 323 ? 1.169 -4.172 10.599 1.00 97.56 323 LEU A O 1
ATOM 2613 N N . ALA A 1 324 ? 2.330 -6.062 10.900 1.00 97.44 324 ALA A N 1
ATOM 2614 C CA . ALA A 1 324 ? 2.977 -5.602 12.128 1.00 97.44 324 ALA A CA 1
ATOM 2615 C C . ALA A 1 324 ? 3.939 -4.429 11.864 1.00 97.44 324 ALA A C 1
ATOM 2617 O O . ALA A 1 324 ? 3.909 -3.443 12.600 1.00 97.44 324 ALA A O 1
ATOM 2618 N N . ALA A 1 325 ? 4.735 -4.492 10.790 1.00 97.81 325 ALA A N 1
ATOM 2619 C CA . ALA A 1 325 ? 5.597 -3.391 10.359 1.00 97.81 325 ALA A CA 1
ATOM 2620 C C . ALA A 1 325 ? 4.783 -2.142 9.975 1.00 97.81 325 ALA A C 1
ATOM 2622 O O . ALA A 1 325 ? 5.155 -1.038 10.358 1.00 97.81 325 ALA A O 1
ATOM 2623 N N . PHE A 1 326 ? 3.640 -2.307 9.300 1.00 98.06 326 PHE A N 1
ATOM 2624 C CA . PHE A 1 326 ? 2.691 -1.224 9.020 1.00 98.06 326 PHE A CA 1
ATOM 2625 C C . PHE A 1 326 ? 2.160 -0.578 10.307 1.00 98.06 326 PHE A C 1
ATOM 2627 O O . PHE A 1 326 ? 2.222 0.640 10.457 1.00 98.06 326 PHE A O 1
ATOM 2634 N N . VAL A 1 327 ? 1.679 -1.386 11.256 1.00 97.75 327 VAL A N 1
ATOM 2635 C CA . VAL A 1 327 ? 1.160 -0.903 12.544 1.00 97.75 327 VAL A CA 1
ATOM 2636 C C . VAL A 1 327 ? 2.236 -0.124 13.301 1.00 97.75 327 VAL A C 1
ATOM 2638 O O . VAL A 1 327 ? 1.976 0.984 13.766 1.00 97.75 327 VAL A O 1
ATOM 2641 N N . LEU A 1 328 ? 3.461 -0.651 13.373 1.00 97.62 328 LEU A N 1
ATOM 2642 C CA . LEU A 1 328 ? 4.597 0.038 13.990 1.00 97.62 328 LEU A CA 1
ATOM 2643 C C . LEU A 1 328 ? 4.942 1.337 13.253 1.00 97.62 328 LEU A C 1
ATOM 2645 O O . LEU A 1 328 ? 5.143 2.361 13.903 1.00 97.62 328 LEU A O 1
ATOM 2649 N N . ALA A 1 329 ? 4.929 1.329 11.918 1.00 97.56 329 ALA A N 1
ATOM 2650 C CA . ALA A 1 329 ? 5.145 2.515 11.096 1.00 97.56 329 ALA A CA 1
ATOM 2651 C C . ALA A 1 329 ? 4.070 3.589 11.313 1.00 97.56 329 ALA A C 1
ATOM 2653 O O . ALA A 1 329 ? 4.361 4.769 11.136 1.00 97.56 329 ALA A O 1
ATOM 2654 N N . CYS A 1 330 ? 2.837 3.212 11.660 1.00 97.06 330 CYS A N 1
ATOM 2655 C CA . CYS A 1 330 ? 1.785 4.146 12.059 1.00 97.06 330 CYS A CA 1
ATOM 2656 C C . CYS A 1 330 ? 2.012 4.673 13.479 1.00 97.06 330 CYS A C 1
ATOM 2658 O O . CYS A 1 330 ? 1.961 5.880 13.669 1.00 97.06 330 CYS A O 1
ATOM 2660 N N . ILE A 1 331 ? 2.367 3.809 14.439 1.00 96.56 331 ILE A N 1
ATOM 2661 C CA . ILE A 1 331 ? 2.631 4.190 15.840 1.00 96.56 331 ILE A CA 1
ATOM 2662 C C . ILE A 1 331 ? 3.746 5.244 15.963 1.00 96.56 331 ILE A C 1
ATOM 2664 O O . ILE A 1 331 ? 3.674 6.123 16.820 1.00 96.56 331 ILE A O 1
ATOM 2668 N N . VAL A 1 332 ? 4.790 5.150 15.134 1.00 96.19 332 VAL A N 1
ATOM 2669 C CA . VAL A 1 332 ? 5.933 6.085 15.159 1.00 96.19 332 VAL A CA 1
ATOM 2670 C C . VAL A 1 332 ? 5.737 7.309 14.255 1.00 96.19 332 VAL A C 1
ATOM 2672 O O . VAL A 1 332 ? 6.600 8.183 14.210 1.00 96.19 332 VAL A O 1
ATOM 2675 N N . ASN A 1 333 ? 4.632 7.389 13.509 1.00 95.44 333 ASN A N 1
ATOM 2676 C CA . ASN A 1 333 ? 4.431 8.409 12.485 1.00 95.44 333 ASN A CA 1
ATOM 2677 C C . ASN A 1 333 ? 4.173 9.793 13.097 1.00 95.44 333 ASN A C 1
ATOM 2679 O O . ASN A 1 333 ? 3.082 10.062 13.602 1.00 95.44 333 ASN A O 1
ATOM 2683 N N . ASN A 1 334 ? 5.157 10.694 13.006 1.00 93.31 334 ASN A N 1
ATOM 2684 C CA . ASN A 1 334 ? 5.086 12.050 13.566 1.00 93.31 334 ASN A CA 1
ATOM 2685 C C . ASN A 1 334 ? 4.678 12.072 15.055 1.00 93.31 334 ASN A C 1
ATOM 2687 O O . ASN A 1 334 ? 3.995 12.994 15.503 1.00 93.31 334 ASN A O 1
ATOM 2691 N N . TYR A 1 335 ? 5.085 11.057 15.827 1.00 95.38 335 TYR A N 1
ATOM 2692 C CA . TYR A 1 335 ? 4.733 10.925 17.241 1.00 95.38 335 TYR A CA 1
ATOM 2693 C C . TYR A 1 335 ? 5.966 10.602 18.106 1.00 95.38 335 TYR A C 1
ATOM 2695 O O . TYR A 1 335 ? 6.341 9.433 18.223 1.00 95.38 335 TYR A O 1
ATOM 2703 N N . PRO A 1 336 ? 6.588 11.613 18.751 1.00 94.69 336 PRO A N 1
ATOM 2704 C CA . PRO A 1 336 ? 7.853 11.443 19.474 1.00 94.69 336 PRO A CA 1
ATOM 2705 C C . PRO A 1 336 ? 7.817 10.395 20.592 1.00 94.69 336 PRO A C 1
ATOM 2707 O O . PRO A 1 336 ? 8.731 9.585 20.703 1.00 94.69 336 PRO A O 1
ATOM 2710 N N . ALA A 1 337 ? 6.737 10.336 21.378 1.00 95.38 337 ALA A N 1
ATOM 2711 C CA . ALA A 1 337 ? 6.612 9.332 22.439 1.00 95.38 337 ALA A CA 1
ATOM 2712 C C . ALA A 1 337 ? 6.545 7.897 21.877 1.00 95.38 337 ALA A C 1
ATOM 2714 O O . ALA A 1 337 ? 7.076 6.966 22.482 1.00 95.38 337 ALA A O 1
ATOM 2715 N N . GLY A 1 338 ? 5.940 7.711 20.697 1.00 95.44 338 GLY A N 1
ATOM 2716 C CA . GLY A 1 338 ? 5.953 6.437 19.979 1.00 95.44 338 GLY A CA 1
ATOM 2717 C C . GLY A 1 338 ? 7.328 6.098 19.409 1.00 95.44 338 GLY A C 1
ATOM 2718 O O . GLY A 1 338 ? 7.762 4.953 19.529 1.00 95.44 338 GLY A O 1
ATOM 2719 N N . GLN A 1 339 ? 8.039 7.084 18.851 1.00 96.25 339 GLN A N 1
ATOM 2720 C CA . GLN A 1 339 ? 9.415 6.917 18.369 1.00 96.25 339 GLN A CA 1
ATOM 2721 C C . GLN A 1 339 ? 10.368 6.508 19.506 1.00 96.25 339 GLN A C 1
ATOM 2723 O O . GLN A 1 339 ? 11.132 5.556 19.352 1.00 96.25 339 GLN A O 1
ATOM 2728 N N . GLU A 1 340 ? 10.287 7.162 20.669 1.00 96.19 340 GLU A N 1
ATOM 2729 C CA . GLU A 1 340 ? 11.071 6.815 21.863 1.00 96.19 340 GLU A CA 1
ATOM 2730 C C . GLU A 1 340 ? 10.765 5.399 22.362 1.00 96.19 340 GLU A C 1
ATOM 2732 O O . GLU A 1 340 ? 11.684 4.606 22.581 1.00 96.19 340 GLU A O 1
ATOM 2737 N N . ALA A 1 341 ? 9.481 5.057 22.498 1.00 95.75 341 ALA A N 1
ATOM 2738 C CA . ALA A 1 341 ? 9.053 3.741 22.961 1.00 95.75 341 ALA A CA 1
ATOM 2739 C C . ALA A 1 341 ? 9.487 2.616 22.003 1.00 95.75 341 ALA A C 1
ATOM 2741 O O . ALA A 1 341 ? 9.979 1.571 22.435 1.00 95.75 341 ALA A O 1
ATOM 2742 N N . ALA A 1 342 ? 9.362 2.836 20.693 1.00 95.56 342 ALA A N 1
ATOM 2743 C CA . ALA A 1 342 ? 9.784 1.876 19.679 1.00 95.56 342 ALA A CA 1
ATOM 2744 C C . ALA A 1 342 ? 11.314 1.728 19.605 1.00 95.56 342 ALA A C 1
ATOM 2746 O O . ALA A 1 342 ? 11.818 0.616 19.435 1.00 95.56 342 ALA A O 1
ATOM 2747 N N . LEU A 1 343 ? 12.064 2.823 19.784 1.00 95.19 343 LEU A N 1
ATOM 2748 C CA . LEU A 1 343 ? 13.526 2.794 19.837 1.00 95.19 343 LEU A CA 1
ATOM 2749 C C . LEU A 1 343 ? 14.031 1.994 21.047 1.00 95.19 343 LEU A C 1
ATOM 2751 O O . LEU A 1 343 ? 14.936 1.173 20.901 1.00 95.19 343 LEU A O 1
ATOM 2755 N N . GLN A 1 344 ? 13.418 2.178 22.222 1.00 94.81 344 GLN A N 1
ATOM 2756 C CA . GLN A 1 344 ? 13.717 1.379 23.420 1.00 94.81 344 GLN A CA 1
ATOM 2757 C C . GLN A 1 344 ? 13.421 -0.114 23.215 1.00 94.81 344 GLN A C 1
ATOM 2759 O O . GLN A 1 344 ? 14.102 -0.959 23.787 1.00 94.81 344 GLN A O 1
ATOM 2764 N N . GLY A 1 345 ? 12.438 -0.439 22.372 1.00 92.06 345 GLY A N 1
ATOM 2765 C CA . GLY A 1 345 ? 12.101 -1.801 21.963 1.00 92.06 345 GLY A CA 1
ATOM 2766 C C . GLY A 1 345 ? 12.976 -2.389 20.848 1.00 92.06 345 GLY A C 1
ATOM 2767 O O . GLY A 1 345 ? 12.585 -3.387 20.251 1.00 92.06 345 GLY A O 1
ATOM 2768 N N . SER A 1 346 ? 14.123 -1.773 20.536 1.00 94.81 346 SER A N 1
ATOM 2769 C CA . SER A 1 346 ? 15.089 -2.243 19.528 1.00 94.81 346 SER A CA 1
ATOM 2770 C C . SER A 1 346 ? 14.530 -2.369 18.102 1.00 94.81 346 SER A C 1
ATOM 2772 O O . SER A 1 346 ? 15.034 -3.164 17.308 1.00 94.81 346 SER A O 1
ATOM 2774 N N . LEU A 1 347 ? 13.534 -1.547 17.738 1.00 96.06 347 LEU A N 1
ATOM 2775 C CA . LEU A 1 347 ? 12.887 -1.586 16.419 1.00 96.06 347 LEU A CA 1
ATOM 2776 C C . LEU A 1 347 ? 13.884 -1.504 15.247 1.00 96.06 347 LEU A C 1
ATOM 2778 O O . LEU A 1 347 ? 13.717 -2.210 14.256 1.00 96.06 347 LEU A O 1
ATOM 2782 N N . VAL A 1 348 ? 14.934 -0.681 15.362 1.00 96.44 348 VAL A N 1
ATOM 2783 C CA . VAL A 1 348 ? 15.958 -0.521 14.310 1.00 96.44 348 VAL A CA 1
ATOM 2784 C C . VAL A 1 348 ? 16.617 -1.860 13.974 1.00 96.44 348 VAL A C 1
ATOM 2786 O O . VAL A 1 348 ? 16.616 -2.276 12.817 1.00 96.44 348 VAL A O 1
ATOM 2789 N N . SER A 1 349 ? 17.125 -2.561 14.988 1.00 96.12 349 SER A N 1
ATOM 2790 C CA . SER A 1 349 ? 17.800 -3.850 14.822 1.00 96.12 349 SER A CA 1
ATOM 2791 C C . SER A 1 349 ? 16.847 -4.915 14.271 1.00 96.12 349 SER A C 1
ATOM 2793 O O . SER A 1 349 ? 17.201 -5.576 13.295 1.00 96.12 349 SER A O 1
ATOM 2795 N N . ILE A 1 350 ? 15.618 -5.005 14.799 1.00 96.25 350 ILE A N 1
ATOM 2796 C CA . ILE A 1 350 ? 14.601 -5.971 14.340 1.00 96.25 350 ILE A CA 1
ATOM 2797 C C . ILE A 1 350 ? 14.282 -5.776 12.849 1.00 96.25 350 ILE A C 1
ATOM 2799 O O . ILE A 1 350 ? 14.216 -6.749 12.094 1.00 96.25 350 ILE A O 1
ATOM 2803 N N . CYS A 1 351 ? 14.111 -4.527 12.401 1.00 97.06 351 CYS A N 1
ATOM 2804 C CA . CYS A 1 351 ? 13.837 -4.233 10.996 1.00 97.06 351 CYS A CA 1
ATOM 2805 C C . CYS A 1 351 ? 15.038 -4.546 10.090 1.00 97.06 351 CYS A C 1
ATOM 2807 O O . CYS A 1 351 ? 14.870 -5.118 9.013 1.00 97.06 351 CYS A O 1
ATOM 2809 N N . LEU A 1 352 ? 16.255 -4.192 10.514 1.00 96.06 352 LEU A N 1
ATOM 2810 C CA . LEU A 1 352 ? 17.472 -4.382 9.717 1.00 96.06 352 LEU A CA 1
ATOM 2811 C C . LEU A 1 352 ? 17.906 -5.850 9.582 1.00 96.06 352 LEU A C 1
ATOM 2813 O O . LEU A 1 352 ? 18.673 -6.164 8.671 1.00 96.06 352 LEU A O 1
ATOM 2817 N N . GLU A 1 353 ? 17.468 -6.740 10.472 1.00 95.19 353 GLU A N 1
ATOM 2818 C CA . GLU A 1 353 ? 17.682 -8.190 10.349 1.00 95.19 353 GLU A CA 1
ATOM 2819 C C . GLU A 1 353 ? 16.801 -8.814 9.257 1.00 95.19 353 GLU A C 1
ATOM 2821 O O . GLU A 1 353 ? 17.224 -9.743 8.573 1.00 95.19 353 GLU A O 1
ATOM 2826 N N . GLN A 1 354 ? 15.604 -8.264 9.045 1.00 95.06 354 GLN A N 1
ATOM 2827 C CA . GLN A 1 354 ? 14.594 -8.800 8.123 1.00 95.06 354 GLN A CA 1
ATOM 2828 C C . GLN A 1 354 ? 14.532 -8.064 6.778 1.00 95.06 354 GLN A C 1
ATOM 2830 O O . GLN A 1 354 ? 13.708 -8.377 5.924 1.00 95.06 354 GLN A O 1
ATOM 2835 N N . ILE A 1 355 ? 15.425 -7.101 6.554 1.00 95.19 355 ILE A N 1
ATOM 2836 C CA . ILE A 1 355 ? 15.424 -6.224 5.376 1.00 95.19 355 ILE A CA 1
ATOM 2837 C C . ILE A 1 355 ? 15.630 -6.961 4.039 1.00 95.19 355 ILE A C 1
ATOM 2839 O O . ILE A 1 355 ? 15.285 -6.433 2.988 1.00 95.19 355 ILE A O 1
ATOM 2843 N N . ASN A 1 356 ? 16.152 -8.193 4.080 1.00 94.38 356 ASN A N 1
ATOM 2844 C CA . ASN A 1 356 ? 16.367 -9.063 2.917 1.00 94.38 356 ASN A CA 1
ATOM 2845 C C . ASN A 1 356 ? 15.326 -10.202 2.812 1.00 94.38 356 ASN A C 1
ATOM 2847 O O . ASN A 1 356 ? 15.593 -11.207 2.154 1.00 94.38 356 ASN A O 1
ATOM 2851 N N . ASP A 1 357 ? 14.171 -10.099 3.485 1.00 95.62 357 ASP A N 1
ATOM 2852 C CA . ASP A 1 357 ? 13.094 -11.103 3.399 1.00 95.62 357 ASP A CA 1
ATOM 2853 C C . ASP A 1 357 ? 12.612 -11.270 1.944 1.00 95.62 357 ASP A C 1
ATOM 2855 O O . ASP A 1 357 ? 12.554 -10.279 1.212 1.00 95.62 357 ASP A O 1
ATOM 2859 N N . PRO A 1 358 ? 12.238 -12.481 1.491 1.00 95.25 358 PRO A N 1
ATOM 2860 C CA . PRO A 1 358 ? 11.758 -12.697 0.126 1.00 95.25 358 PRO A CA 1
ATOM 2861 C C . PRO A 1 358 ? 10.494 -11.894 -0.213 1.00 95.25 358 PRO A C 1
ATOM 2863 O O . PRO A 1 358 ? 10.305 -11.536 -1.377 1.00 95.25 358 PRO A O 1
ATOM 2866 N N . ASN A 1 359 ? 9.645 -11.567 0.769 1.00 96.69 359 ASN A N 1
ATOM 2867 C CA . ASN A 1 359 ? 8.414 -10.824 0.518 1.00 96.69 359 ASN A CA 1
ATOM 2868 C C . ASN A 1 359 ? 8.700 -9.323 0.270 1.00 96.69 359 ASN A C 1
ATOM 2870 O O . ASN A 1 359 ? 9.168 -8.635 1.182 1.00 96.69 359 ASN A O 1
ATOM 2874 N N . PRO A 1 360 ? 8.382 -8.780 -0.924 1.00 97.12 360 PRO A N 1
ATOM 2875 C CA . PRO A 1 360 ? 8.665 -7.383 -1.255 1.00 97.12 360 PRO A CA 1
ATOM 2876 C C . PRO A 1 360 ? 7.870 -6.385 -0.407 1.00 97.12 360 PRO A C 1
ATOM 2878 O O . PRO A 1 360 ? 8.414 -5.351 -0.026 1.00 97.12 360 PRO A O 1
ATOM 2881 N N . LEU A 1 361 ? 6.622 -6.700 -0.040 1.00 97.62 361 LEU A N 1
ATOM 2882 C CA . LEU A 1 361 ? 5.802 -5.815 0.794 1.00 97.62 361 LEU A CA 1
ATOM 2883 C C . LEU A 1 361 ? 6.382 -5.680 2.203 1.00 97.62 361 LEU A C 1
ATOM 2885 O O . LEU A 1 361 ? 6.363 -4.589 2.772 1.00 97.62 361 LEU A O 1
ATOM 2889 N N . LEU A 1 362 ? 6.946 -6.762 2.753 1.00 97.62 362 LEU A N 1
ATOM 2890 C CA . LEU A 1 362 ? 7.628 -6.697 4.042 1.00 97.62 362 LEU A CA 1
ATOM 2891 C C . LEU A 1 362 ? 8.854 -5.787 3.944 1.00 97.62 362 LEU A C 1
ATOM 2893 O O . LEU A 1 362 ? 8.972 -4.857 4.737 1.00 97.62 362 LEU A O 1
ATOM 2897 N N . ARG A 1 363 ? 9.722 -5.989 2.941 1.00 97.75 363 ARG A N 1
ATOM 2898 C CA . ARG A 1 363 ? 10.901 -5.130 2.723 1.00 97.75 363 ARG A CA 1
ATOM 2899 C C . ARG A 1 363 ? 10.516 -3.653 2.600 1.00 97.75 363 ARG A C 1
ATOM 2901 O O . ARG A 1 363 ? 11.124 -2.804 3.251 1.00 97.75 363 ARG A O 1
ATOM 2908 N N . GLN A 1 364 ? 9.469 -3.355 1.831 1.00 98.12 364 GLN A N 1
ATOM 2909 C CA . GLN A 1 364 ? 8.930 -2.005 1.675 1.00 98.12 364 GLN A CA 1
ATOM 2910 C C . GLN A 1 364 ? 8.510 -1.400 3.024 1.00 98.12 364 GLN A C 1
ATOM 2912 O O . GLN A 1 364 ? 8.967 -0.314 3.385 1.00 98.12 364 GLN A O 1
ATOM 2917 N N . TRP A 1 365 ? 7.664 -2.092 3.792 1.00 98.25 365 TRP A N 1
ATOM 2918 C CA . TRP A 1 365 ? 7.159 -1.571 5.066 1.00 98.25 365 TRP A CA 1
ATOM 2919 C C . TRP A 1 365 ? 8.223 -1.504 6.160 1.00 98.25 365 TRP A C 1
ATOM 2921 O O . TRP A 1 365 ? 8.160 -0.601 6.989 1.00 98.25 365 TRP A O 1
ATOM 2931 N N . LEU A 1 366 ? 9.235 -2.376 6.140 1.00 98.06 366 LEU A N 1
ATOM 2932 C CA . LEU A 1 366 ? 10.402 -2.261 7.017 1.00 98.06 366 LEU A CA 1
ATOM 2933 C C . LEU A 1 366 ? 11.174 -0.963 6.745 1.00 98.06 366 LEU A C 1
ATOM 2935 O O . LEU A 1 366 ? 11.483 -0.230 7.686 1.00 98.06 366 LEU A O 1
ATOM 2939 N N . ALA A 1 367 ? 11.428 -0.637 5.472 1.00 98.00 367 ALA A N 1
ATOM 2940 C CA . ALA A 1 367 ? 12.087 0.612 5.092 1.00 98.00 367 ALA A CA 1
ATOM 2941 C C . ALA A 1 367 ? 11.245 1.844 5.471 1.00 98.00 367 ALA A C 1
ATOM 2943 O O . ALA A 1 367 ? 11.773 2.779 6.069 1.00 98.00 367 ALA A O 1
ATOM 2944 N N . LEU A 1 368 ? 9.930 1.828 5.218 1.00 98.19 368 LEU A N 1
ATOM 2945 C CA . LEU A 1 368 ? 9.022 2.914 5.621 1.00 98.19 368 LEU A CA 1
ATOM 2946 C C . LEU A 1 368 ? 8.931 3.074 7.148 1.00 98.19 368 LEU A C 1
ATOM 2948 O O . LEU A 1 368 ? 8.874 4.196 7.652 1.00 98.19 368 LEU A O 1
ATOM 2952 N N . CYS A 1 369 ? 8.932 1.969 7.896 1.00 97.88 369 CYS A N 1
ATOM 2953 C CA . CYS A 1 369 ? 8.907 1.987 9.356 1.00 97.88 369 CYS A CA 1
ATOM 2954 C C . CYS A 1 369 ? 10.183 2.619 9.925 1.00 97.88 369 CYS A C 1
ATOM 2956 O O . CYS A 1 369 ? 10.106 3.472 10.809 1.00 97.88 369 CYS A O 1
ATOM 2958 N N . LEU A 1 370 ? 11.349 2.239 9.392 1.00 97.81 370 LEU A N 1
ATOM 2959 C CA . LEU A 1 370 ? 12.632 2.853 9.734 1.00 97.81 370 LEU A CA 1
ATOM 2960 C C . LEU A 1 370 ? 12.647 4.347 9.381 1.00 97.81 370 LEU A C 1
ATOM 2962 O O . LEU A 1 370 ? 13.007 5.172 10.220 1.00 97.81 370 LEU A O 1
ATOM 2966 N N . ALA A 1 371 ? 12.172 4.696 8.182 1.00 97.19 371 ALA A N 1
ATOM 2967 C CA . ALA A 1 371 ? 12.107 6.069 7.695 1.00 97.19 371 ALA A CA 1
ATOM 2968 C C . ALA A 1 371 ? 11.338 7.000 8.639 1.00 97.19 371 ALA A C 1
ATOM 2970 O O . ALA A 1 371 ? 11.803 8.103 8.925 1.00 97.19 371 ALA A O 1
ATOM 2971 N N . ARG A 1 372 ? 10.170 6.550 9.117 1.00 96.44 372 ARG A N 1
ATOM 2972 C CA . ARG A 1 372 ? 9.307 7.303 10.041 1.00 96.44 372 ARG A CA 1
ATOM 2973 C C . ARG A 1 372 ? 9.847 7.327 11.469 1.00 96.44 372 ARG A C 1
ATOM 2975 O O . ARG A 1 372 ? 9.619 8.298 12.185 1.00 96.44 372 ARG A O 1
ATOM 2982 N N . LEU A 1 373 ? 10.576 6.289 11.886 1.00 96.81 373 LEU A N 1
ATOM 2983 C CA . LEU A 1 373 ? 11.153 6.211 13.227 1.00 96.81 373 LEU A CA 1
ATOM 2984 C C . LEU A 1 373 ? 12.190 7.313 13.472 1.00 96.81 373 LEU A C 1
ATOM 2986 O O . LEU A 1 373 ? 12.154 7.947 14.521 1.00 96.81 373 LEU A O 1
ATOM 2990 N N . TRP A 1 374 ? 13.112 7.541 12.533 1.00 95.81 374 TRP A N 1
ATOM 2991 C CA . TRP A 1 374 ? 14.145 8.576 12.681 1.00 95.81 374 TRP A 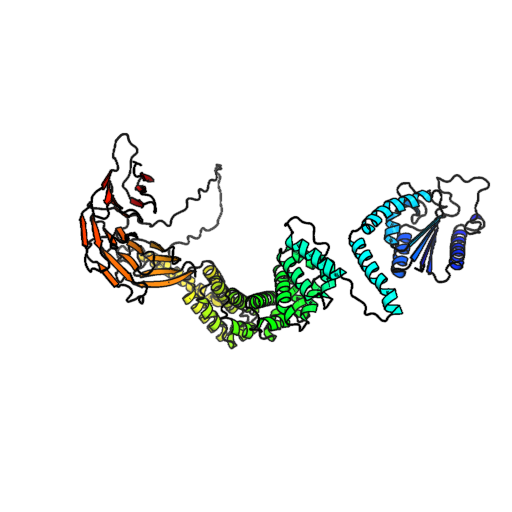CA 1
ATOM 2992 C C . TRP A 1 374 ? 13.757 9.932 12.095 1.00 95.81 374 TRP A C 1
ATOM 2994 O O . TRP A 1 374 ? 14.525 10.885 12.211 1.00 95.81 374 TRP A O 1
ATOM 3004 N N . GLN A 1 375 ? 12.585 10.060 11.472 1.00 94.06 375 GLN A N 1
ATOM 3005 C CA . GLN A 1 375 ? 12.128 11.340 10.939 1.00 94.06 375 GLN A CA 1
ATOM 3006 C C . GLN A 1 375 ? 12.060 12.387 12.059 1.00 94.06 375 GLN A C 1
ATOM 3008 O O . GLN A 1 375 ? 11.334 12.215 13.037 1.00 94.06 375 GLN A O 1
ATOM 3013 N N . ASN A 1 376 ? 12.830 13.470 11.903 1.00 91.00 376 ASN A N 1
ATOM 3014 C CA . ASN A 1 376 ? 12.991 14.538 12.897 1.00 91.00 376 ASN A CA 1
ATOM 3015 C C . ASN A 1 376 ? 13.427 14.047 14.296 1.00 91.00 376 ASN A C 1
ATOM 3017 O O . ASN A 1 376 ? 13.171 14.725 15.291 1.00 91.00 376 ASN A O 1
ATOM 3021 N N . PHE A 1 377 ? 14.093 12.888 14.385 1.00 93.00 377 PHE A N 1
ATOM 3022 C CA . PHE A 1 377 ? 14.468 12.260 15.651 1.00 93.00 377 PHE A CA 1
ATOM 3023 C C . PHE A 1 377 ? 15.922 11.758 15.638 1.00 93.00 377 PHE A C 1
ATOM 3025 O O . PHE A 1 377 ? 16.237 10.642 15.217 1.00 93.00 377 PHE A O 1
ATOM 3032 N N . ASP A 1 378 ? 16.827 12.609 16.131 1.00 91.94 378 ASP A N 1
ATOM 3033 C CA . ASP A 1 378 ? 18.284 12.437 16.005 1.00 91.94 378 ASP A CA 1
ATOM 3034 C C . ASP A 1 378 ? 18.813 11.194 16.754 1.00 91.94 378 ASP A C 1
ATOM 3036 O O . ASP A 1 378 ? 19.739 10.526 16.299 1.00 91.94 378 ASP A O 1
ATOM 3040 N N . THR A 1 379 ? 18.208 10.816 17.884 1.00 93.00 379 THR A N 1
ATOM 3041 C CA . THR A 1 379 ? 18.642 9.643 18.670 1.00 93.00 379 THR A CA 1
ATOM 3042 C C . THR A 1 379 ? 18.417 8.326 17.920 1.00 93.00 379 THR A C 1
ATOM 3044 O O . THR A 1 379 ? 19.294 7.457 17.932 1.00 93.00 379 THR A O 1
ATOM 3047 N N . ALA A 1 380 ? 17.288 8.182 17.215 1.00 94.62 380 ALA A N 1
ATOM 3048 C CA . ALA A 1 380 ? 17.024 7.021 16.368 1.00 94.62 380 ALA A CA 1
ATOM 3049 C C . ALA A 1 380 ? 17.955 6.981 15.152 1.00 94.62 380 ALA A C 1
ATOM 3051 O O . ALA A 1 380 ? 18.445 5.906 14.801 1.00 94.62 380 ALA A O 1
ATOM 3052 N N . ARG A 1 381 ? 18.274 8.139 14.557 1.00 94.19 381 ARG A N 1
ATOM 3053 C CA . ARG A 1 381 ? 19.274 8.236 13.484 1.00 94.19 381 ARG A CA 1
ATOM 3054 C C . ARG A 1 381 ? 20.626 7.688 13.937 1.00 94.19 381 ARG A C 1
ATOM 3056 O O . ARG A 1 381 ? 21.184 6.824 13.266 1.00 94.19 381 ARG A O 1
ATOM 3063 N N . TRP A 1 382 ? 21.139 8.128 15.089 1.00 94.31 382 TRP A N 1
ATOM 3064 C CA . TRP A 1 382 ? 22.427 7.652 15.615 1.00 94.31 382 TRP A CA 1
ATOM 3065 C C . TRP A 1 382 ? 22.420 6.163 15.978 1.00 94.31 382 TRP A C 1
ATOM 3067 O O . TRP A 1 382 ? 23.435 5.487 15.803 1.00 94.31 382 TRP A O 1
ATOM 3077 N N . CYS A 1 383 ? 21.278 5.622 16.414 1.00 95.12 383 CYS A N 1
ATOM 3078 C CA . CYS A 1 383 ? 21.105 4.174 16.523 1.00 95.12 383 CYS A CA 1
ATOM 3079 C C . CYS A 1 383 ? 21.254 3.491 15.154 1.00 95.12 383 CYS A C 1
ATOM 3081 O O . CYS A 1 383 ? 21.989 2.518 15.033 1.00 95.12 383 CYS A O 1
ATOM 3083 N N . GLY A 1 384 ? 20.631 4.043 14.109 1.00 95.00 384 GLY A N 1
ATOM 3084 C CA . GLY A 1 384 ? 20.774 3.560 12.735 1.00 95.00 384 GLY A CA 1
ATOM 3085 C C . GLY A 1 384 ? 22.198 3.673 12.176 1.00 95.00 384 GLY A C 1
ATOM 3086 O O . GLY A 1 384 ? 22.626 2.783 11.447 1.00 95.00 384 GLY A O 1
ATOM 3087 N N . VAL A 1 385 ? 22.961 4.715 12.533 1.00 94.88 385 VAL A N 1
ATOM 3088 C CA . VAL A 1 385 ? 24.392 4.822 12.174 1.00 94.88 385 VAL A CA 1
ATOM 3089 C C . VAL A 1 385 ? 25.178 3.663 12.786 1.00 94.88 385 VAL A C 1
ATOM 3091 O O . VAL A 1 385 ? 25.903 2.978 12.068 1.00 94.88 385 VAL A O 1
ATOM 3094 N N . ARG A 1 386 ? 25.002 3.412 14.090 1.00 95.12 386 ARG A N 1
ATOM 3095 C CA . ARG A 1 386 ? 25.681 2.321 14.807 1.00 95.12 386 ARG A CA 1
ATOM 3096 C C . ARG A 1 386 ? 25.335 0.943 14.239 1.00 95.12 386 ARG A C 1
ATOM 3098 O O . ARG A 1 386 ? 26.211 0.090 14.159 1.00 95.12 386 ARG A O 1
ATOM 3105 N N . ASP A 1 387 ? 24.096 0.761 13.791 1.00 95.31 387 ASP A N 1
ATOM 3106 C CA . ASP A 1 387 ? 23.611 -0.500 13.223 1.00 95.31 387 ASP A CA 1
ATOM 3107 C C . ASP A 1 387 ? 23.824 -0.594 11.696 1.00 95.31 387 ASP A C 1
ATOM 3109 O O . ASP A 1 387 ? 23.319 -1.518 11.050 1.00 95.31 387 ASP A O 1
ATOM 3113 N N . THR A 1 388 ? 24.581 0.333 11.088 1.00 95.19 388 THR A N 1
ATOM 3114 C CA . THR A 1 388 ? 24.903 0.379 9.642 1.00 95.19 388 THR A CA 1
ATOM 3115 C C . THR A 1 388 ? 23.670 0.417 8.721 1.00 95.19 388 THR A C 1
ATOM 3117 O O . THR A 1 388 ? 23.667 -0.121 7.613 1.00 95.19 388 THR A O 1
ATOM 3120 N N . ALA A 1 389 ? 22.592 1.074 9.163 1.00 95.88 389 ALA A N 1
ATOM 3121 C CA . ALA A 1 389 ? 21.310 1.110 8.453 1.00 95.88 389 ALA A CA 1
ATOM 3122 C C . ALA A 1 389 ? 21.431 1.632 7.011 1.00 95.88 389 ALA A C 1
ATOM 3124 O O . ALA A 1 389 ? 20.843 1.062 6.095 1.00 95.88 389 ALA A O 1
ATOM 3125 N N . HIS A 1 390 ? 22.222 2.686 6.799 1.00 93.94 390 HIS A N 1
ATOM 3126 C CA . HIS A 1 390 ? 22.419 3.317 5.492 1.00 93.94 390 HIS A CA 1
ATOM 3127 C C . HIS A 1 390 ? 23.102 2.384 4.474 1.00 93.94 390 HIS A C 1
ATOM 3129 O O . HIS A 1 390 ? 22.708 2.369 3.310 1.00 93.94 390 HIS A O 1
ATOM 3135 N N . GLU A 1 391 ? 24.051 1.545 4.904 1.00 93.94 391 GLU A N 1
ATOM 3136 C CA . GLU A 1 391 ? 24.693 0.541 4.041 1.00 93.94 391 GLU A CA 1
ATOM 3137 C C . GLU A 1 391 ? 23.754 -0.625 3.709 1.00 93.94 391 GLU A C 1
ATOM 3139 O O . GLU A 1 391 ? 23.767 -1.153 2.597 1.00 93.94 391 GLU A O 1
ATOM 3144 N N . LYS A 1 392 ? 22.912 -1.041 4.663 1.00 95.56 392 LYS A N 1
ATOM 3145 C CA . LYS A 1 392 ? 21.904 -2.083 4.418 1.00 95.56 392 LYS A CA 1
ATOM 3146 C C . LYS A 1 392 ? 20.816 -1.593 3.459 1.00 95.56 392 LYS A C 1
ATOM 3148 O O . LYS A 1 392 ? 20.479 -2.310 2.520 1.00 95.56 392 LYS A O 1
ATOM 3153 N N . LEU A 1 393 ? 20.336 -0.362 3.642 1.00 96.12 393 LEU A N 1
ATOM 3154 C CA . LEU A 1 393 ? 19.382 0.292 2.739 1.00 96.12 393 LEU A CA 1
ATOM 3155 C C . LEU A 1 393 ? 19.972 0.514 1.340 1.00 96.12 393 LEU A C 1
ATOM 3157 O O . LEU A 1 393 ? 19.257 0.389 0.354 1.00 96.12 393 LEU A O 1
ATOM 3161 N N . HIS A 1 394 ? 21.283 0.749 1.212 1.00 95.00 394 HIS A N 1
ATOM 3162 C CA . HIS A 1 394 ? 21.932 0.843 -0.101 1.00 95.00 394 HIS A CA 1
ATOM 3163 C C . HIS A 1 394 ? 21.611 -0.350 -1.008 1.00 95.00 394 HIS A C 1
ATOM 3165 O O . HIS A 1 394 ? 21.296 -0.168 -2.183 1.00 95.00 394 HIS A O 1
ATOM 3171 N N . LYS A 1 395 ? 21.656 -1.568 -0.456 1.00 94.19 395 LYS A N 1
ATOM 3172 C CA . LYS A 1 395 ? 21.407 -2.802 -1.212 1.00 94.19 395 LYS A CA 1
ATOM 3173 C C . LYS A 1 395 ? 19.984 -2.849 -1.773 1.00 94.19 395 LYS A C 1
ATOM 3175 O O . LYS A 1 395 ? 19.781 -3.364 -2.867 1.00 94.19 395 LYS A O 1
ATOM 3180 N N . MET A 1 396 ? 19.018 -2.253 -1.072 1.00 95.56 396 MET A N 1
ATOM 3181 C CA . MET A 1 396 ? 17.625 -2.169 -1.519 1.00 95.56 396 MET A CA 1
ATOM 3182 C C . MET A 1 396 ? 17.412 -1.182 -2.670 1.00 95.56 396 MET A C 1
ATOM 3184 O O . MET A 1 396 ? 16.393 -1.262 -3.347 1.00 95.56 396 MET A O 1
ATOM 3188 N N . LEU A 1 397 ? 18.359 -0.277 -2.949 1.00 95.31 397 LEU A N 1
ATOM 3189 C CA . LEU A 1 397 ? 18.271 0.626 -4.106 1.00 95.31 397 LEU A CA 1
ATOM 3190 C C . LEU A 1 397 ? 18.365 -0.112 -5.451 1.00 95.31 397 LEU A C 1
ATOM 3192 O O . LEU A 1 397 ? 18.125 0.499 -6.485 1.00 95.31 397 LEU A O 1
ATOM 3196 N N . GLN A 1 398 ? 18.720 -1.399 -5.451 1.00 94.06 398 GLN A N 1
ATOM 3197 C CA . GLN A 1 398 ? 18.753 -2.262 -6.636 1.00 94.06 398 GLN A CA 1
ATOM 3198 C C . GLN A 1 398 ? 17.697 -3.380 -6.572 1.00 94.06 398 GLN A C 1
ATOM 3200 O O . GLN A 1 398 ? 17.769 -4.337 -7.341 1.00 94.06 398 GLN A O 1
ATOM 3205 N N . ASP A 1 399 ? 16.728 -3.284 -5.653 1.00 96.75 399 ASP A N 1
ATOM 3206 C CA . ASP A 1 399 ? 15.647 -4.265 -5.532 1.00 96.75 399 ASP A CA 1
ATOM 3207 C C . ASP A 1 399 ? 14.846 -4.360 -6.845 1.00 96.75 399 ASP A C 1
ATOM 3209 O O . ASP A 1 399 ? 14.588 -3.324 -7.470 1.00 96.75 399 ASP A O 1
ATOM 3213 N N . PRO A 1 400 ? 14.433 -5.564 -7.290 1.00 95.81 400 PRO A N 1
ATOM 3214 C CA . PRO A 1 400 ? 13.636 -5.713 -8.507 1.00 95.81 400 PRO A CA 1
ATOM 3215 C C . PRO A 1 400 ? 12.304 -4.955 -8.454 1.00 95.81 400 PRO A C 1
ATOM 3217 O O . PRO A 1 400 ? 11.804 -4.569 -9.505 1.00 95.81 400 PRO A O 1
ATOM 3220 N N . VAL A 1 401 ? 11.743 -4.718 -7.264 1.00 97.44 401 VAL A N 1
ATOM 3221 C CA . VAL A 1 401 ? 10.446 -4.055 -7.092 1.00 97.44 401 VAL A CA 1
ATOM 3222 C C . VAL A 1 401 ? 10.636 -2.540 -6.896 1.00 97.44 401 VAL A C 1
ATOM 3224 O O . VAL A 1 401 ? 11.284 -2.130 -5.924 1.00 97.44 401 VAL A O 1
ATOM 3227 N N . PRO A 1 402 ? 10.079 -1.680 -7.771 1.00 97.25 402 PRO A N 1
ATOM 3228 C CA . PRO A 1 402 ? 10.286 -0.231 -7.705 1.00 97.25 402 PRO A CA 1
ATOM 3229 C C . PRO A 1 402 ? 9.758 0.403 -6.410 1.00 97.25 402 PRO A C 1
ATOM 3231 O O . PRO A 1 402 ? 10.369 1.338 -5.895 1.00 97.25 402 PRO A O 1
ATOM 3234 N N . GLU A 1 403 ? 8.687 -0.120 -5.814 1.00 97.56 403 GLU A N 1
ATOM 3235 C CA . GLU A 1 403 ? 8.140 0.366 -4.542 1.00 97.56 403 GLU A CA 1
ATOM 3236 C C . GLU A 1 403 ? 9.113 0.171 -3.373 1.00 97.56 403 GLU A C 1
ATOM 3238 O O . GLU A 1 403 ? 9.199 1.020 -2.483 1.00 97.56 403 GLU A O 1
ATOM 3243 N N . VAL A 1 404 ? 9.880 -0.925 -3.384 1.00 97.94 404 VAL A N 1
ATOM 3244 C CA . VAL A 1 404 ? 10.913 -1.203 -2.376 1.00 97.94 404 VAL A CA 1
ATOM 3245 C C . VAL A 1 404 ? 12.084 -0.237 -2.547 1.00 97.94 404 VAL A C 1
ATOM 3247 O O . VAL A 1 404 ? 12.563 0.330 -1.560 1.00 97.94 404 VAL A O 1
ATOM 3250 N N . ARG A 1 405 ? 12.498 0.022 -3.798 1.00 97.75 405 ARG A N 1
ATOM 3251 C CA . ARG A 1 405 ? 13.527 1.027 -4.106 1.00 97.75 405 ARG A CA 1
ATOM 3252 C C . ARG A 1 405 ? 13.094 2.416 -3.642 1.00 97.75 405 ARG A C 1
ATOM 3254 O O . ARG A 1 405 ? 13.854 3.081 -2.942 1.00 97.75 405 ARG A O 1
ATOM 3261 N N . ALA A 1 406 ? 11.865 2.829 -3.956 1.00 98.12 406 ALA A N 1
ATOM 3262 C CA . ALA A 1 406 ? 11.306 4.111 -3.528 1.00 98.12 406 ALA A CA 1
ATOM 3263 C C . ALA A 1 406 ? 11.252 4.231 -1.995 1.00 98.12 406 ALA A C 1
ATOM 3265 O O . ALA A 1 406 ? 11.706 5.232 -1.446 1.00 98.12 406 ALA A O 1
ATOM 3266 N N . ALA A 1 407 ? 10.793 3.193 -1.285 1.00 98.12 407 ALA A N 1
ATOM 3267 C CA . ALA A 1 407 ? 10.786 3.178 0.179 1.00 98.12 407 ALA A CA 1
ATOM 3268 C C . ALA A 1 407 ? 12.197 3.301 0.780 1.00 98.12 407 ALA A C 1
ATOM 3270 O O . ALA A 1 407 ? 12.384 3.990 1.783 1.00 98.12 407 ALA A O 1
ATOM 3271 N N . SER A 1 408 ? 13.201 2.680 0.155 1.00 97.88 408 SER A N 1
ATOM 3272 C CA . SER A 1 408 ? 14.600 2.818 0.565 1.00 97.88 408 SER A CA 1
ATOM 3273 C C . SER A 1 408 ? 15.148 4.228 0.319 1.00 97.88 408 SER A C 1
ATOM 3275 O O . SER A 1 408 ? 15.856 4.769 1.170 1.00 97.88 408 SER A O 1
ATOM 3277 N N . VAL A 1 409 ? 14.812 4.851 -0.816 1.00 97.88 409 VAL A N 1
ATOM 3278 C CA . VAL A 1 409 ? 15.171 6.251 -1.104 1.00 97.88 409 VAL A CA 1
ATOM 3279 C C . VAL A 1 409 ? 14.532 7.192 -0.084 1.00 97.88 409 VAL A C 1
ATOM 3281 O O . VAL A 1 409 ? 15.236 8.030 0.477 1.00 97.88 409 VAL A O 1
ATOM 3284 N N . TYR A 1 410 ? 13.247 7.001 0.226 1.00 97.69 410 TYR A N 1
ATOM 3285 C CA . TYR A 1 410 ? 12.546 7.756 1.266 1.00 97.69 410 TYR A CA 1
ATOM 3286 C C . TYR A 1 410 ? 13.232 7.603 2.629 1.00 97.69 410 TYR A C 1
ATOM 3288 O O . TYR A 1 410 ? 13.522 8.599 3.289 1.00 97.69 410 TYR A O 1
ATOM 3296 N N . ALA A 1 411 ? 13.575 6.373 3.027 1.00 97.56 411 ALA A N 1
ATOM 3297 C CA . ALA A 1 411 ? 14.257 6.094 4.289 1.00 97.56 411 ALA A CA 1
ATOM 3298 C C . ALA A 1 411 ? 15.619 6.791 4.400 1.00 97.56 411 ALA A C 1
ATOM 3300 O O . ALA A 1 411 ? 15.927 7.381 5.434 1.00 97.56 411 ALA A O 1
ATOM 3301 N N . LEU A 1 412 ? 16.417 6.771 3.331 1.00 96.88 412 LEU A N 1
ATOM 3302 C CA . LEU A 1 412 ? 17.697 7.480 3.267 1.00 96.88 412 LEU A CA 1
ATOM 3303 C C . LEU A 1 412 ? 17.514 9.005 3.240 1.00 96.88 412 LEU A C 1
ATOM 3305 O O . LEU A 1 412 ? 18.284 9.726 3.871 1.00 96.88 412 LEU A O 1
ATOM 3309 N N . GLY A 1 413 ? 16.477 9.503 2.565 1.00 95.31 413 GLY A N 1
ATOM 3310 C CA . GLY A 1 413 ? 16.120 10.920 2.553 1.00 95.31 413 GLY A CA 1
ATOM 3311 C C . GLY A 1 413 ? 15.734 11.434 3.941 1.00 95.31 413 GLY A C 1
ATOM 3312 O O . GLY A 1 413 ? 16.273 12.444 4.399 1.00 95.31 413 GLY A O 1
ATOM 3313 N N . THR A 1 414 ? 14.866 10.718 4.665 1.00 95.06 414 THR A N 1
ATOM 3314 C CA . THR A 1 414 ? 14.509 11.083 6.047 1.00 95.06 414 THR A CA 1
ATOM 3315 C C . THR A 1 414 ? 15.678 10.900 7.014 1.00 95.06 414 THR A C 1
ATOM 3317 O O . THR A 1 414 ? 15.784 11.649 7.987 1.00 95.06 414 THR A O 1
ATOM 3320 N N . PHE A 1 415 ? 16.601 9.973 6.732 1.00 94.88 415 PHE A N 1
ATOM 3321 C CA . PHE A 1 415 ? 17.837 9.810 7.498 1.00 94.88 415 PHE A CA 1
ATOM 3322 C C . PHE A 1 415 ? 18.714 11.067 7.421 1.00 94.88 415 PHE A C 1
ATOM 3324 O O . PHE A 1 415 ? 19.212 11.525 8.449 1.00 94.88 415 PHE A O 1
ATOM 3331 N N . VAL A 1 416 ? 18.834 11.675 6.234 1.00 92.50 416 VAL A N 1
ATOM 3332 C CA . VAL A 1 416 ? 19.508 12.973 6.054 1.00 92.50 416 VAL A CA 1
ATOM 3333 C C . VAL A 1 416 ? 18.715 14.096 6.723 1.00 92.50 416 VAL A C 1
ATOM 3335 O O . VAL A 1 416 ? 19.308 14.930 7.392 1.00 92.50 416 VAL A O 1
ATOM 3338 N N . SER A 1 417 ? 17.384 14.115 6.605 1.00 90.75 417 SER A N 1
ATOM 3339 C CA . SER A 1 417 ? 16.522 15.142 7.218 1.00 90.75 417 SER A CA 1
ATOM 3340 C C . SER A 1 417 ? 16.595 15.200 8.749 1.00 90.75 417 SER A C 1
ATOM 3342 O O . SER A 1 417 ? 16.301 16.237 9.332 1.00 90.75 417 SER A O 1
ATOM 3344 N N . SER A 1 418 ? 16.927 14.093 9.413 1.00 83.56 418 SER A N 1
ATOM 3345 C CA . SER A 1 418 ? 16.796 13.944 10.870 1.00 83.56 418 SER A CA 1
ATOM 3346 C C . SER A 1 418 ? 17.801 14.743 11.717 1.00 83.56 418 SER A C 1
ATOM 3348 O O . SER A 1 418 ? 17.667 14.783 12.942 1.00 83.56 418 SER A O 1
ATOM 3350 N N . VAL A 1 419 ? 18.795 15.388 11.091 1.00 79.75 419 VAL A N 1
ATOM 3351 C CA . VAL A 1 419 ? 19.898 16.060 11.796 1.00 79.75 419 VAL A CA 1
ATOM 3352 C C . VAL A 1 419 ? 19.438 17.349 12.467 1.00 79.75 419 VAL A C 1
ATOM 3354 O O . VAL A 1 419 ? 19.161 18.342 11.802 1.00 79.75 419 VAL A O 1
ATOM 3357 N N . THR A 1 420 ? 19.479 17.386 13.798 1.00 73.19 420 THR A N 1
ATOM 3358 C CA . THR A 1 420 ? 19.213 18.624 14.561 1.00 73.19 420 THR A CA 1
ATOM 3359 C C . THR A 1 420 ? 20.490 19.385 14.923 1.00 73.19 420 THR A C 1
ATOM 3361 O O . THR A 1 420 ? 20.486 20.613 15.001 1.00 73.19 420 THR A O 1
ATOM 3364 N N . LYS A 1 421 ? 21.612 18.675 15.113 1.00 77.38 421 LYS A N 1
ATOM 3365 C CA . LYS A 1 421 ? 22.933 19.253 15.408 1.00 77.38 421 LYS A CA 1
ATOM 3366 C C . LYS A 1 421 ? 23.939 18.835 14.346 1.00 77.38 421 LYS A C 1
ATOM 3368 O O . LYS A 1 421 ? 24.242 17.654 14.188 1.00 77.38 421 LYS A O 1
ATOM 3373 N N . ARG A 1 422 ? 24.480 19.813 13.621 1.00 81.19 422 ARG A N 1
ATOM 3374 C CA . ARG A 1 422 ? 25.460 19.569 12.557 1.00 81.19 422 ARG A CA 1
ATOM 3375 C C . ARG A 1 422 ? 26.839 19.337 13.176 1.00 81.19 422 ARG A C 1
ATOM 3377 O O . ARG A 1 422 ? 27.386 20.216 13.834 1.00 81.19 422 ARG A O 1
ATOM 3384 N N . SER A 1 423 ? 27.385 18.148 12.956 1.00 88.19 423 SER A N 1
ATOM 3385 C CA . SER A 1 423 ? 28.773 17.790 13.249 1.00 88.19 423 SER A CA 1
ATOM 3386 C C . SER A 1 423 ? 29.465 17.369 11.955 1.00 88.19 423 SER A C 1
ATOM 3388 O O . SER A 1 423 ? 28.804 16.974 10.994 1.00 88.19 423 SER A O 1
ATOM 3390 N N . GLU A 1 424 ? 30.794 17.425 11.917 1.00 88.81 424 GLU A N 1
ATOM 3391 C CA . GLU A 1 424 ? 31.563 16.977 10.749 1.00 88.81 424 GLU A CA 1
ATOM 3392 C C . GLU A 1 424 ? 31.260 15.511 10.401 1.00 88.81 424 GLU A C 1
ATOM 3394 O O . GLU A 1 424 ? 31.027 15.172 9.243 1.00 88.81 424 GLU A O 1
ATOM 3399 N N . HIS A 1 425 ? 31.139 14.657 11.421 1.00 90.88 425 HIS A N 1
ATOM 3400 C CA . HIS A 1 425 ? 30.761 13.259 11.239 1.00 90.88 425 HIS A CA 1
ATOM 3401 C C . HIS A 1 425 ? 29.371 13.102 10.597 1.00 90.88 425 HIS A C 1
ATOM 3403 O O . HIS A 1 425 ? 29.220 12.326 9.655 1.00 90.88 425 HIS A O 1
ATOM 3409 N N . ALA A 1 426 ? 28.371 13.871 11.047 1.00 89.38 426 ALA A N 1
ATOM 3410 C CA . ALA A 1 426 ? 27.041 13.867 10.439 1.00 89.38 426 ALA A CA 1
ATOM 3411 C C . ALA A 1 426 ? 27.078 14.333 8.973 1.00 89.38 426 ALA A C 1
ATOM 3413 O O . ALA A 1 426 ? 26.422 13.726 8.131 1.00 89.38 426 ALA A O 1
ATOM 3414 N N . ASN A 1 427 ? 27.867 15.367 8.665 1.00 90.81 427 ASN A N 1
ATOM 3415 C CA . ASN A 1 427 ? 28.002 15.890 7.305 1.00 90.81 427 ASN A CA 1
ATOM 3416 C C . ASN A 1 427 ? 28.625 14.859 6.353 1.00 90.81 427 ASN A C 1
ATOM 3418 O O . ASN A 1 427 ? 28.153 14.719 5.226 1.00 90.81 427 ASN A O 1
ATOM 3422 N N . ASN A 1 428 ? 29.643 14.122 6.806 1.00 91.88 428 ASN A N 1
ATOM 3423 C CA . ASN A 1 428 ? 30.301 13.087 6.005 1.00 91.88 428 ASN A CA 1
ATOM 3424 C C . ASN A 1 428 ? 29.339 11.942 5.655 1.00 91.88 428 ASN A C 1
ATOM 3426 O O . ASN A 1 428 ? 29.326 11.474 4.518 1.00 91.88 428 ASN A O 1
ATOM 3430 N N . ILE A 1 429 ? 28.494 11.525 6.606 1.00 92.62 429 ILE A N 1
ATOM 3431 C CA . ILE A 1 429 ? 27.464 10.503 6.367 1.00 92.62 429 ILE A CA 1
ATOM 3432 C C . ILE A 1 429 ? 26.432 11.004 5.351 1.00 92.62 429 ILE A C 1
ATOM 3434 O O . ILE A 1 429 ? 26.108 10.290 4.404 1.00 92.62 429 ILE A O 1
ATOM 3438 N N . ASP A 1 430 ? 25.945 12.238 5.502 1.00 92.88 430 ASP A N 1
ATOM 3439 C CA . ASP A 1 430 ? 24.944 12.799 4.589 1.00 92.88 430 ASP A CA 1
ATOM 3440 C C . ASP A 1 430 ? 25.488 12.917 3.156 1.00 92.88 430 ASP A C 1
ATOM 3442 O O . ASP A 1 430 ? 24.798 12.578 2.195 1.00 92.88 430 ASP A O 1
ATOM 3446 N N . GLN A 1 431 ? 26.747 13.341 3.000 1.00 91.31 431 GLN A N 1
ATOM 3447 C CA . GLN A 1 431 ? 27.420 13.386 1.699 1.00 91.31 431 GLN A CA 1
ATOM 3448 C C . GLN A 1 431 ? 27.591 11.989 1.089 1.00 91.31 431 GLN A C 1
ATOM 3450 O O . GLN A 1 431 ? 27.345 11.816 -0.107 1.00 91.31 431 GLN A O 1
ATOM 3455 N N . ALA A 1 432 ? 27.955 10.985 1.893 1.00 93.44 432 ALA A N 1
ATOM 3456 C CA . ALA A 1 432 ? 28.055 9.601 1.435 1.00 93.44 432 ALA A CA 1
ATOM 3457 C C . ALA A 1 432 ? 26.698 9.067 0.943 1.00 93.44 432 ALA A C 1
ATOM 3459 O O . ALA A 1 432 ? 26.619 8.508 -0.153 1.00 93.44 432 ALA A O 1
ATOM 3460 N N . ILE A 1 433 ? 25.617 9.313 1.694 1.00 94.75 433 ILE A N 1
ATOM 3461 C CA . ILE A 1 433 ? 24.248 8.954 1.291 1.00 94.75 433 ILE A CA 1
ATOM 3462 C C . ILE A 1 433 ? 23.851 9.689 0.004 1.00 94.75 433 ILE A C 1
ATOM 3464 O O . ILE A 1 433 ? 23.301 9.073 -0.907 1.00 94.75 433 ILE A O 1
ATOM 3468 N N . GLY A 1 434 ? 24.171 10.980 -0.117 1.00 93.12 434 GLY A N 1
ATOM 3469 C CA . GLY A 1 434 ? 23.917 11.754 -1.333 1.00 93.12 434 GLY A CA 1
ATOM 3470 C C . GLY A 1 434 ? 24.595 11.162 -2.567 1.00 93.12 434 GLY A C 1
ATOM 3471 O O . GLY A 1 434 ? 23.947 10.949 -3.592 1.00 93.12 434 GLY A O 1
ATOM 3472 N N . MET A 1 435 ? 25.879 10.817 -2.458 1.00 91.88 435 MET A N 1
ATOM 3473 C CA . MET A 1 435 ? 26.624 10.167 -3.541 1.00 91.88 435 MET A CA 1
ATOM 3474 C C . MET A 1 435 ? 26.060 8.787 -3.892 1.00 91.88 435 MET A C 1
ATOM 3476 O O . MET A 1 435 ? 25.972 8.430 -5.069 1.00 91.88 435 MET A O 1
ATOM 3480 N N . MET A 1 436 ? 25.637 8.021 -2.891 1.00 93.12 436 MET A N 1
ATOM 3481 C CA . MET A 1 436 ? 25.020 6.708 -3.062 1.00 93.12 436 MET A CA 1
ATOM 3482 C C . MET A 1 436 ? 23.687 6.782 -3.823 1.00 93.12 436 MET A C 1
ATOM 3484 O O . MET A 1 436 ? 23.475 6.033 -4.782 1.00 93.12 436 MET A O 1
ATOM 3488 N N . LEU A 1 437 ? 22.820 7.725 -3.444 1.00 94.06 437 LEU A N 1
ATOM 3489 C CA . LEU A 1 437 ? 21.547 7.987 -4.114 1.00 94.06 437 LEU A CA 1
ATOM 3490 C C . LEU A 1 437 ? 21.760 8.433 -5.568 1.00 94.06 437 LEU A C 1
ATOM 3492 O O . LEU A 1 437 ? 21.164 7.863 -6.480 1.00 94.06 437 LEU A O 1
ATOM 3496 N N . ILE A 1 438 ? 22.659 9.392 -5.812 1.00 92.12 438 ILE A N 1
ATOM 3497 C CA . ILE A 1 438 ? 22.925 9.911 -7.163 1.00 92.12 438 ILE A CA 1
ATOM 3498 C C . ILE A 1 438 ? 23.537 8.831 -8.063 1.00 92.12 438 ILE A C 1
ATOM 3500 O O . ILE A 1 438 ? 23.102 8.657 -9.202 1.00 92.12 438 ILE A O 1
ATOM 3504 N N . SER A 1 439 ? 24.530 8.085 -7.580 1.00 90.44 439 SER A N 1
ATOM 3505 C CA . SER A 1 439 ? 25.222 7.076 -8.396 1.00 90.44 439 SER A CA 1
ATOM 3506 C C . SER A 1 439 ? 24.325 5.901 -8.794 1.00 90.44 439 SER A C 1
ATOM 3508 O O . SER A 1 439 ? 24.470 5.379 -9.900 1.00 90.44 439 SER A O 1
ATOM 3510 N N . THR A 1 440 ? 23.380 5.518 -7.932 1.00 88.88 440 THR A N 1
ATOM 3511 C CA . THR A 1 440 ? 22.543 4.327 -8.142 1.00 88.88 440 THR A CA 1
ATOM 3512 C C . THR A 1 440 ? 21.204 4.665 -8.799 1.00 88.88 440 THR A C 1
ATOM 3514 O O . THR A 1 440 ? 20.806 4.007 -9.756 1.00 88.88 440 THR A O 1
ATOM 3517 N N . VAL A 1 441 ? 20.518 5.710 -8.325 1.00 92.19 441 VAL A N 1
ATOM 3518 C CA . VAL A 1 441 ? 19.088 5.942 -8.602 1.00 92.19 441 VAL A CA 1
ATOM 3519 C C . VAL A 1 441 ? 18.843 6.930 -9.747 1.00 92.19 441 VAL A C 1
ATOM 3521 O O . VAL A 1 441 ? 17.784 6.910 -10.368 1.00 92.19 441 VAL A O 1
ATOM 3524 N N . THR A 1 442 ? 19.816 7.776 -10.106 1.00 89.75 442 THR A N 1
ATOM 3525 C CA . THR A 1 442 ? 19.627 8.797 -11.164 1.00 89.75 442 THR A CA 1
ATOM 3526 C C . THR A 1 442 ? 19.183 8.201 -12.505 1.00 89.75 442 THR A C 1
ATOM 3528 O O . THR A 1 442 ? 18.440 8.833 -13.252 1.00 89.75 442 THR A O 1
ATOM 3531 N N . ASN A 1 443 ? 19.621 6.975 -12.806 1.00 86.69 443 ASN A N 1
ATOM 3532 C CA . ASN A 1 443 ? 19.293 6.263 -14.041 1.00 86.69 443 ASN A CA 1
ATOM 3533 C C . ASN A 1 443 ? 18.196 5.199 -13.858 1.00 86.69 443 ASN A C 1
ATOM 3535 O O . ASN A 1 443 ? 18.049 4.345 -14.732 1.00 86.69 443 ASN A O 1
ATOM 3539 N N . ASP A 1 444 ? 17.461 5.212 -12.742 1.00 93.44 444 ASP A N 1
ATOM 3540 C CA . ASP A 1 444 ? 16.319 4.317 -12.533 1.00 93.44 444 ASP A CA 1
ATOM 3541 C C . ASP A 1 444 ? 15.263 4.579 -13.612 1.00 93.44 444 ASP A C 1
ATOM 3543 O O . ASP A 1 444 ? 15.058 5.734 -13.996 1.00 93.44 444 ASP A O 1
ATOM 3547 N N . MET A 1 445 ? 14.611 3.538 -14.138 1.00 92.94 445 MET A N 1
ATOM 3548 C CA . MET A 1 445 ? 13.562 3.708 -15.149 1.00 92.94 445 MET A CA 1
ATOM 3549 C C . MET A 1 445 ? 12.282 4.254 -14.511 1.00 92.94 445 MET A C 1
ATOM 3551 O O . MET A 1 445 ? 11.551 5.011 -15.163 1.00 92.94 445 MET A O 1
ATOM 3555 N N . SER A 1 446 ? 12.067 3.944 -13.232 1.00 96.12 446 SER A N 1
ATOM 3556 C CA . SER A 1 446 ? 10.815 4.182 -12.545 1.00 96.12 446 SER A CA 1
ATOM 3557 C C . SER A 1 446 ? 10.615 5.633 -12.121 1.00 96.12 446 SER A C 1
ATOM 3559 O O . SER A 1 446 ? 11.452 6.214 -11.417 1.00 96.12 446 SER A O 1
ATOM 3561 N N . PRO A 1 447 ? 9.492 6.263 -12.510 1.00 95.62 447 PRO A N 1
ATOM 3562 C CA . PRO A 1 447 ? 9.215 7.640 -12.140 1.00 95.62 447 PRO A CA 1
ATOM 3563 C C . PRO A 1 447 ? 8.963 7.807 -10.639 1.00 95.62 447 PRO A C 1
ATOM 3565 O O . PRO A 1 447 ? 9.362 8.838 -10.10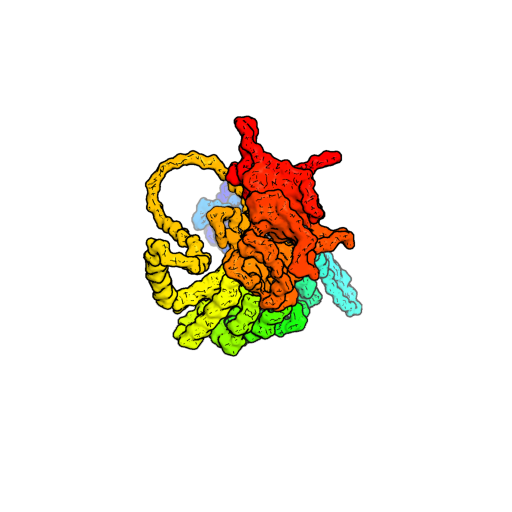7 1.00 95.62 447 PRO A O 1
ATOM 3568 N N . ILE A 1 448 ? 8.367 6.824 -9.950 1.00 96.62 448 ILE A N 1
ATOM 3569 C CA . ILE A 1 448 ? 8.111 6.916 -8.501 1.00 96.62 448 ILE A CA 1
ATOM 3570 C C . ILE A 1 448 ? 9.424 6.989 -7.717 1.00 96.62 448 ILE A C 1
ATOM 3572 O O . ILE A 1 448 ? 9.580 7.838 -6.844 1.00 96.62 448 ILE A O 1
ATOM 3576 N N . VAL A 1 449 ? 10.413 6.180 -8.107 1.00 97.44 449 VAL A N 1
ATOM 3577 C CA . VAL A 1 449 ? 11.739 6.169 -7.480 1.00 97.44 449 VAL A CA 1
ATOM 3578 C C . VAL A 1 449 ? 12.474 7.485 -7.755 1.00 97.44 449 VAL A C 1
ATOM 3580 O O . VAL A 1 449 ? 13.052 8.074 -6.843 1.00 97.44 449 VAL A O 1
ATOM 3583 N N . ARG A 1 450 ? 12.422 7.998 -8.993 1.00 95.38 450 ARG A N 1
ATOM 3584 C CA . ARG A 1 450 ? 13.048 9.288 -9.339 1.00 95.38 450 ARG A CA 1
ATOM 3585 C C . ARG A 1 450 ? 12.365 10.480 -8.669 1.00 95.38 450 ARG A C 1
ATOM 3587 O O . ARG A 1 450 ? 13.046 11.432 -8.301 1.00 95.38 450 ARG A O 1
ATOM 3594 N N . MET A 1 451 ? 11.043 10.449 -8.518 1.00 96.25 451 MET A N 1
ATOM 3595 C CA . MET A 1 451 ? 10.308 11.478 -7.785 1.00 96.25 451 MET A CA 1
ATOM 3596 C C . MET A 1 451 ? 10.754 11.501 -6.321 1.00 96.25 451 MET A C 1
ATOM 3598 O O . MET A 1 451 ? 11.080 12.566 -5.800 1.00 96.25 451 MET A O 1
ATOM 3602 N N . GLU A 1 452 ? 10.871 10.329 -5.699 1.00 96.88 452 GLU A N 1
ATOM 3603 C CA . GLU A 1 452 ? 11.345 10.215 -4.321 1.00 96.88 452 GLU A CA 1
ATOM 3604 C C . GLU A 1 452 ? 12.818 10.626 -4.171 1.00 96.88 452 GLU A C 1
ATOM 3606 O O . GLU A 1 452 ? 13.195 11.256 -3.186 1.00 96.88 452 GLU A O 1
ATOM 3611 N N . LEU A 1 453 ? 13.655 10.367 -5.182 1.00 96.38 453 LEU A N 1
ATOM 3612 C CA . LEU A 1 453 ? 15.039 10.847 -5.216 1.00 96.38 453 LEU A CA 1
ATOM 3613 C C . LEU A 1 453 ? 15.106 12.375 -5.133 1.00 96.38 453 LEU A C 1
ATOM 3615 O O . LEU A 1 453 ? 15.933 12.907 -4.397 1.00 96.38 453 LEU A O 1
ATOM 3619 N N . VAL A 1 454 ? 14.239 13.090 -5.855 1.00 96.12 454 VAL A N 1
ATOM 3620 C CA . VAL A 1 454 ? 14.191 14.561 -5.796 1.00 96.12 454 VAL A CA 1
ATOM 3621 C C . VAL A 1 454 ? 13.835 15.032 -4.385 1.00 96.12 454 VAL A C 1
ATOM 3623 O O . VAL A 1 454 ? 14.504 15.921 -3.856 1.00 96.12 454 VAL A O 1
ATOM 3626 N N . VAL A 1 455 ? 12.839 14.401 -3.755 1.00 96.06 455 VAL A N 1
ATOM 3627 C CA . VAL A 1 455 ? 12.440 14.699 -2.370 1.00 96.06 455 VAL A CA 1
ATOM 3628 C C . VAL A 1 455 ? 13.580 14.402 -1.393 1.00 96.06 455 VAL A C 1
ATOM 3630 O O . VAL A 1 455 ? 13.846 15.202 -0.503 1.00 96.06 455 VAL A O 1
ATOM 3633 N N . ALA A 1 456 ? 14.320 13.307 -1.567 1.00 95.62 456 ALA A N 1
ATOM 3634 C CA . ALA A 1 456 ? 15.470 12.988 -0.725 1.00 95.62 456 ALA A CA 1
ATOM 3635 C C . ALA A 1 456 ? 16.617 14.006 -0.888 1.00 95.62 456 ALA A C 1
ATOM 3637 O O . ALA A 1 456 ? 17.187 14.470 0.103 1.00 95.62 456 ALA A O 1
ATOM 3638 N N . LEU A 1 457 ? 16.937 14.399 -2.127 1.00 94.56 457 LEU A N 1
ATOM 3639 C CA . LEU A 1 457 ? 18.002 15.363 -2.427 1.00 94.56 457 LEU A CA 1
ATOM 3640 C C . LEU A 1 457 ? 17.682 16.779 -1.936 1.00 94.56 457 LEU A C 1
ATOM 3642 O O . LEU A 1 457 ? 18.612 17.537 -1.650 1.00 94.56 457 LEU A O 1
ATOM 3646 N N . GLN A 1 458 ? 16.401 17.129 -1.772 1.00 94.69 458 GLN A N 1
ATOM 3647 C CA . GLN A 1 458 ? 16.002 18.428 -1.224 1.00 94.69 458 GLN A CA 1
ATOM 3648 C C . GLN A 1 458 ? 16.662 18.690 0.139 1.00 94.69 458 GLN A C 1
ATOM 3650 O O . GLN A 1 458 ? 17.094 19.807 0.411 1.00 94.69 458 GLN A O 1
ATOM 3655 N N . TRP A 1 459 ? 16.811 17.656 0.975 1.00 92.19 459 TRP A N 1
ATOM 3656 C CA . TRP A 1 459 ? 17.388 17.789 2.311 1.00 92.19 459 TRP A CA 1
ATOM 3657 C C . TRP A 1 459 ? 18.880 18.105 2.257 1.00 92.19 459 TRP A C 1
ATOM 3659 O O . TRP A 1 459 ? 19.368 18.892 3.062 1.00 92.19 459 TRP A O 1
ATOM 3669 N N . LEU A 1 460 ? 19.603 17.568 1.270 1.00 91.44 460 LEU A N 1
ATOM 3670 C CA . LEU A 1 460 ? 20.999 17.944 1.038 1.00 91.44 460 LEU A CA 1
ATOM 3671 C C . LEU A 1 460 ? 21.113 19.397 0.581 1.00 91.44 460 LEU A C 1
ATOM 3673 O O . LEU A 1 460 ? 22.003 20.105 1.046 1.00 91.44 460 LEU A O 1
ATOM 3677 N N . VAL A 1 461 ? 20.204 19.858 -0.281 1.00 92.75 461 VAL A N 1
ATOM 3678 C CA . VAL A 1 461 ? 20.180 21.260 -0.717 1.00 92.75 461 VAL A CA 1
ATOM 3679 C C . VAL A 1 461 ? 19.900 22.187 0.465 1.00 92.75 461 VAL A C 1
ATOM 3681 O O . VAL A 1 461 ? 20.641 23.144 0.657 1.00 92.75 461 VAL A O 1
ATOM 3684 N N . LEU A 1 462 ? 18.900 21.876 1.293 1.00 91.06 462 LEU A N 1
ATOM 3685 C CA . LEU A 1 462 ? 18.553 22.676 2.472 1.00 91.06 462 LEU A CA 1
ATOM 3686 C C . LEU A 1 462 ? 19.681 22.694 3.516 1.00 91.06 462 LEU A C 1
ATOM 3688 O O . LEU A 1 462 ? 19.985 23.737 4.084 1.00 91.06 462 LEU A O 1
ATOM 3692 N N . HIS A 1 463 ? 20.342 21.561 3.761 1.00 89.56 463 HIS A N 1
ATOM 3693 C CA . HIS A 1 463 ? 21.415 21.481 4.756 1.00 89.56 463 HIS A CA 1
ATOM 3694 C C . HIS A 1 463 ? 22.750 22.074 4.294 1.00 89.56 463 HIS A C 1
ATOM 3696 O O . HIS A 1 463 ? 23.569 22.462 5.131 1.00 89.56 463 HIS A O 1
ATOM 3702 N N . PHE A 1 464 ? 22.997 22.122 2.984 1.00 90.00 464 PHE A N 1
ATOM 3703 C CA . PHE A 1 464 ? 24.233 22.628 2.386 1.00 90.00 464 PHE A CA 1
ATOM 3704 C C . PHE A 1 464 ? 23.967 23.805 1.435 1.00 90.00 464 PHE A C 1
ATOM 3706 O O . PHE A 1 464 ? 24.667 23.970 0.434 1.00 90.00 464 PHE A O 1
ATOM 3713 N N . GLU A 1 465 ? 22.979 24.640 1.763 1.00 91.75 465 GLU A N 1
ATOM 3714 C CA . GLU A 1 465 ? 22.457 25.709 0.903 1.00 91.75 465 GLU A CA 1
ATOM 3715 C C . GLU A 1 465 ? 23.566 26.594 0.324 1.00 91.75 465 GLU A C 1
ATOM 3717 O O . GLU A 1 465 ? 23.667 26.747 -0.890 1.00 91.75 465 GLU A O 1
ATOM 3722 N N . ASN A 1 466 ? 24.479 27.084 1.167 1.00 91.38 466 ASN A N 1
ATOM 3723 C CA . ASN A 1 466 ? 25.585 27.944 0.734 1.00 91.38 466 ASN A CA 1
ATOM 3724 C C . ASN A 1 466 ? 26.486 27.289 -0.331 1.00 91.38 466 ASN A C 1
ATOM 3726 O O . ASN A 1 466 ? 26.962 27.968 -1.241 1.00 91.38 466 ASN A O 1
ATOM 3730 N N . LEU A 1 467 ? 26.724 25.973 -0.243 1.00 91.56 467 LEU A N 1
ATOM 3731 C CA . LEU A 1 467 ? 27.519 25.249 -1.240 1.00 91.56 467 LEU A CA 1
ATOM 3732 C C . LEU A 1 467 ? 26.771 25.166 -2.573 1.00 91.56 467 LEU A C 1
ATOM 3734 O O . LEU A 1 467 ? 27.361 25.422 -3.622 1.00 91.56 467 LEU A O 1
ATOM 3738 N N . PHE A 1 468 ? 25.472 24.863 -2.532 1.00 92.62 468 PHE A N 1
ATOM 3739 C CA . PHE A 1 468 ? 24.639 24.778 -3.731 1.00 92.62 468 PHE A CA 1
ATOM 3740 C C . PHE A 1 468 ? 24.392 26.139 -4.381 1.00 92.62 468 PHE A C 1
ATOM 3742 O O . PHE A 1 468 ? 24.405 26.221 -5.606 1.00 92.62 468 PHE A O 1
ATOM 3749 N N . VAL A 1 469 ? 24.244 27.213 -3.602 1.00 93.50 469 VAL A N 1
ATOM 3750 C CA . VAL A 1 469 ? 24.148 28.586 -4.122 1.00 93.50 469 VAL A CA 1
ATOM 3751 C C . VAL A 1 469 ? 25.435 28.968 -4.850 1.00 93.50 469 VAL A C 1
ATOM 3753 O O . VAL A 1 469 ? 25.381 29.417 -5.994 1.00 93.50 469 VAL A O 1
ATOM 3756 N N . ASN A 1 470 ? 26.603 28.725 -4.246 1.00 93.56 470 ASN A N 1
ATOM 3757 C CA . ASN A 1 470 ? 27.890 28.998 -4.890 1.00 93.56 470 ASN A CA 1
ATOM 3758 C C . ASN A 1 470 ? 28.075 28.181 -6.177 1.00 93.56 470 ASN A C 1
ATOM 3760 O O . ASN A 1 470 ? 28.524 28.723 -7.189 1.00 93.56 470 ASN A O 1
ATOM 3764 N N . LEU A 1 471 ? 27.692 26.899 -6.159 1.00 91.81 471 LEU A N 1
ATOM 3765 C CA . LEU A 1 471 ? 27.723 26.032 -7.336 1.00 91.81 471 LEU A CA 1
ATOM 3766 C C . LEU A 1 471 ? 26.770 26.529 -8.432 1.00 91.81 471 LEU A C 1
ATOM 3768 O O . LEU A 1 471 ? 27.162 26.585 -9.593 1.00 91.81 471 LEU A O 1
ATOM 3772 N N . ALA A 1 472 ? 25.549 26.931 -8.077 1.00 90.25 472 ALA A N 1
ATOM 3773 C CA . ALA A 1 472 ? 24.566 27.454 -9.022 1.00 90.25 472 ALA A CA 1
ATOM 3774 C C . ALA A 1 472 ? 25.047 28.754 -9.680 1.00 90.25 472 ALA A C 1
ATOM 3776 O O . ALA A 1 472 ? 24.943 28.899 -10.897 1.00 90.25 472 ALA A O 1
ATOM 3777 N N . VAL A 1 473 ? 25.643 29.667 -8.904 1.00 91.69 473 VAL A N 1
ATOM 3778 C CA . VAL A 1 473 ? 26.251 30.900 -9.428 1.00 91.69 473 VAL A CA 1
ATOM 3779 C C . VAL A 1 473 ? 27.433 30.585 -10.351 1.00 91.69 473 VAL A C 1
ATOM 3781 O O . VAL A 1 473 ? 27.582 31.226 -11.392 1.00 91.69 473 VAL A O 1
ATOM 3784 N N . ALA A 1 474 ? 28.273 29.606 -10.001 1.00 89.50 474 ALA A N 1
ATOM 3785 C CA . ALA A 1 474 ? 29.392 29.179 -10.841 1.00 89.50 474 ALA A CA 1
ATOM 3786 C C . ALA A 1 474 ? 28.915 28.548 -12.163 1.00 89.50 474 ALA A C 1
ATOM 3788 O O . ALA A 1 474 ? 29.410 28.917 -13.226 1.00 89.50 474 ALA A O 1
ATOM 3789 N N . GLU A 1 475 ? 27.913 27.667 -12.116 1.00 84.38 475 GLU A N 1
ATOM 3790 C CA . GLU A 1 475 ? 27.285 27.072 -13.303 1.00 84.38 475 GLU A CA 1
ATOM 3791 C C . GLU A 1 475 ? 26.599 28.131 -14.177 1.00 84.38 475 GLU A C 1
ATOM 3793 O O . GLU A 1 475 ? 26.683 28.068 -15.403 1.00 84.38 475 GLU A O 1
ATOM 3798 N N . GLU A 1 476 ? 25.947 29.137 -13.586 1.00 82.38 476 GLU A N 1
ATOM 3799 C CA . GLU A 1 476 ? 25.330 30.225 -14.349 1.00 82.38 476 GLU A CA 1
ATOM 3800 C C . GLU A 1 476 ? 26.381 31.091 -15.056 1.00 82.38 476 GLU A C 1
ATOM 3802 O O . GLU A 1 476 ? 26.218 31.414 -16.237 1.00 82.38 476 GLU A O 1
ATOM 3807 N N . LYS A 1 477 ? 27.483 31.424 -14.371 1.00 81.31 477 LYS A N 1
ATOM 3808 C CA . LYS A 1 477 ? 28.623 32.130 -14.976 1.00 81.31 477 LYS A CA 1
ATOM 3809 C C . LYS A 1 477 ? 29.233 31.319 -16.121 1.00 81.31 477 LYS A C 1
ATOM 3811 O O . LYS A 1 477 ? 29.335 31.839 -17.229 1.00 81.31 477 LYS A O 1
ATOM 3816 N N . GLY A 1 478 ? 29.513 30.034 -15.900 1.00 78.44 478 GLY A N 1
ATOM 3817 C CA . GLY A 1 478 ? 30.037 29.140 -16.936 1.00 78.44 478 GLY A CA 1
ATOM 3818 C C . GLY A 1 478 ? 29.082 28.972 -18.123 1.00 78.44 478 GLY A C 1
ATOM 3819 O O . GLY A 1 478 ? 29.512 28.934 -19.273 1.00 78.44 478 GLY A O 1
ATOM 3820 N N . ARG A 1 479 ? 27.762 28.950 -17.887 1.00 70.94 479 ARG A N 1
ATOM 3821 C CA . ARG A 1 479 ? 26.762 28.916 -18.966 1.00 70.94 479 ARG A CA 1
ATOM 3822 C C . ARG A 1 479 ? 26.799 30.188 -19.813 1.00 70.94 479 ARG A C 1
ATOM 3824 O O . ARG A 1 479 ? 26.671 30.094 -21.030 1.00 70.94 479 ARG A O 1
ATOM 3831 N N . ARG A 1 480 ? 26.974 31.362 -19.197 1.00 65.06 480 ARG A N 1
ATOM 3832 C CA . ARG A 1 480 ? 27.118 32.632 -19.930 1.00 65.06 480 ARG A CA 1
ATOM 3833 C C . ARG A 1 480 ? 28.396 32.649 -20.772 1.00 65.06 480 ARG A C 1
ATOM 3835 O O . ARG A 1 480 ? 28.344 33.114 -21.904 1.00 65.06 480 ARG A O 1
ATOM 3842 N N . GLU A 1 481 ? 29.492 32.084 -20.274 1.00 61.88 481 GLU A N 1
ATOM 3843 C CA . GLU A 1 481 ? 30.759 31.956 -21.013 1.00 61.88 481 GLU A CA 1
ATOM 3844 C C . GLU A 1 481 ? 30.648 30.985 -22.208 1.00 61.88 481 GLU A C 1
ATOM 3846 O O . GLU A 1 481 ? 31.058 31.322 -23.318 1.00 61.88 481 GLU A O 1
ATOM 3851 N N . LEU A 1 482 ? 29.988 29.833 -22.037 1.00 58.97 482 LEU A N 1
ATOM 3852 C CA . LEU A 1 482 ? 29.728 28.864 -23.116 1.00 58.97 482 LEU A CA 1
ATOM 3853 C C . LEU A 1 482 ? 28.841 29.424 -24.240 1.00 58.97 482 LEU A C 1
ATOM 3855 O O . LEU A 1 482 ? 29.077 29.125 -25.409 1.00 58.97 482 LEU A O 1
ATOM 3859 N N . VAL A 1 483 ? 27.837 30.248 -23.908 1.00 55.72 483 VAL A N 1
ATOM 3860 C CA . VAL A 1 483 ? 26.980 30.915 -24.910 1.00 55.72 483 VAL A CA 1
ATOM 3861 C C . VAL A 1 483 ? 27.796 31.882 -25.778 1.00 55.72 483 VAL A C 1
ATOM 3863 O O . VAL A 1 483 ? 27.544 31.978 -26.981 1.00 55.72 483 VAL A O 1
ATOM 3866 N N . VAL A 1 484 ? 28.804 32.545 -25.199 1.00 51.22 484 VAL A N 1
ATOM 3867 C CA . VAL A 1 484 ? 29.722 33.439 -25.921 1.00 51.22 484 VAL A CA 1
ATOM 3868 C C . VAL A 1 484 ? 30.656 32.652 -26.854 1.00 51.22 484 VAL A C 1
ATOM 3870 O O . VAL A 1 484 ? 30.875 33.087 -27.983 1.00 51.22 484 VAL A O 1
ATOM 3873 N N . GLU A 1 485 ? 31.134 31.464 -26.461 1.00 43.84 485 GLU A N 1
ATOM 3874 C CA . GLU A 1 485 ? 31.962 30.603 -27.329 1.00 43.84 485 GLU A CA 1
ATOM 3875 C C . GLU A 1 485 ? 31.187 29.994 -28.512 1.00 43.84 485 GLU A C 1
ATOM 3877 O O . GLU A 1 485 ? 31.721 29.923 -29.622 1.00 43.84 485 GLU A O 1
ATOM 3882 N N . THR A 1 486 ? 29.917 29.605 -28.335 1.00 44.94 486 THR A N 1
ATOM 3883 C CA . THR A 1 486 ? 29.085 29.035 -29.422 1.00 44.94 486 THR A CA 1
ATOM 3884 C C . THR A 1 486 ? 28.747 30.006 -30.560 1.00 44.94 486 THR A C 1
ATOM 3886 O O . THR A 1 486 ? 28.260 29.570 -31.600 1.00 44.94 486 THR A O 1
ATOM 3889 N N . LEU A 1 487 ? 29.014 31.306 -30.399 1.00 43.06 487 LEU A N 1
ATOM 3890 C CA . LEU A 1 487 ? 28.864 32.319 -31.454 1.00 43.06 487 LEU A CA 1
ATOM 3891 C C . LEU A 1 487 ? 30.114 32.448 -32.350 1.00 43.06 487 LEU A C 1
ATOM 3893 O O . LEU A 1 487 ? 30.116 33.251 -33.283 1.00 43.06 487 LEU A O 1
ATOM 3897 N N . SER A 1 488 ? 31.170 31.664 -32.100 1.00 33.94 488 SER A N 1
ATOM 3898 C CA . SER A 1 488 ? 32.370 31.613 -32.943 1.00 33.94 488 SER A CA 1
ATOM 3899 C C . SER A 1 488 ? 32.259 30.516 -34.028 1.00 33.94 488 SER A C 1
ATOM 3901 O O . SER A 1 488 ? 31.851 29.393 -33.731 1.00 33.94 488 SER A O 1
ATOM 3903 N N . PRO A 1 489 ? 32.599 30.795 -35.305 1.00 33.69 489 PRO A N 1
ATOM 3904 C CA . PRO A 1 489 ? 32.189 29.959 -36.442 1.00 33.69 489 PRO A CA 1
ATOM 3905 C C . PRO A 1 489 ? 33.048 28.704 -36.696 1.00 33.69 489 PRO A C 1
ATOM 3907 O O . PRO A 1 489 ? 32.882 28.060 -37.727 1.00 33.69 489 PRO A O 1
ATOM 3910 N N . PHE A 1 490 ? 33.952 28.321 -35.789 1.00 40.06 490 PHE A N 1
ATOM 3911 C CA . PHE A 1 490 ? 34.813 27.148 -35.977 1.00 40.06 490 PHE A CA 1
ATOM 3912 C C . PHE A 1 490 ? 35.031 26.373 -34.671 1.00 40.06 490 PHE A C 1
ATOM 3914 O O . PHE A 1 490 ? 35.972 26.633 -33.925 1.00 40.06 490 PHE A O 1
ATOM 3921 N N . SER A 1 491 ? 34.211 25.348 -34.422 1.00 32.41 491 SER A N 1
ATOM 3922 C CA . SER A 1 491 ? 34.643 24.195 -33.623 1.00 32.41 491 SER A CA 1
ATOM 3923 C C . SER A 1 491 ? 33.789 22.959 -33.899 1.00 32.41 491 SER A C 1
ATOM 3925 O O . SER A 1 491 ? 32.562 23.026 -33.943 1.00 32.41 491 SER A O 1
ATOM 3927 N N . GLY A 1 492 ? 34.467 21.831 -34.114 1.00 33.75 492 GLY A N 1
ATOM 3928 C CA . GLY A 1 492 ? 33.870 20.532 -34.402 1.00 33.75 492 GLY A CA 1
ATOM 3929 C C . GLY A 1 492 ? 33.048 19.957 -33.247 1.00 33.75 492 GLY A C 1
ATOM 3930 O O . GLY A 1 492 ? 33.121 20.409 -32.105 1.00 33.75 492 GLY A O 1
ATOM 3931 N N . MET A 1 493 ? 32.269 18.928 -33.589 1.00 36.12 493 MET A N 1
ATOM 3932 C CA . MET A 1 493 ? 31.388 18.139 -32.722 1.00 36.12 493 MET A CA 1
ATOM 3933 C C . MET A 1 493 ? 31.912 17.974 -31.286 1.00 36.12 493 MET A C 1
ATOM 3935 O O . MET A 1 493 ? 32.759 17.129 -30.995 1.00 36.12 493 MET A O 1
ATOM 3939 N N . ARG A 1 494 ? 31.334 18.746 -30.362 1.00 32.00 494 ARG A N 1
ATOM 3940 C CA . ARG A 1 494 ? 31.348 18.454 -28.926 1.00 32.00 494 ARG A CA 1
ATOM 3941 C C . ARG A 1 494 ? 29.981 17.928 -28.510 1.00 32.00 494 ARG A C 1
ATOM 3943 O O . ARG A 1 494 ? 28.954 18.359 -29.027 1.00 32.00 494 ARG A O 1
ATOM 3950 N N . ARG A 1 495 ? 29.989 16.988 -27.559 1.00 33.78 495 ARG A N 1
ATOM 3951 C CA . ARG A 1 495 ? 28.795 16.410 -26.930 1.00 33.78 495 ARG A CA 1
ATOM 3952 C C . ARG A 1 495 ? 27.854 17.519 -26.458 1.00 33.78 495 ARG A C 1
ATOM 3954 O O . ARG A 1 495 ? 28.088 18.124 -25.414 1.00 33.78 495 ARG A O 1
ATOM 3961 N N . ILE A 1 496 ? 26.734 17.688 -27.148 1.00 33.16 496 ILE A N 1
ATOM 3962 C CA . ILE A 1 496 ? 25.530 18.220 -26.521 1.00 33.16 496 ILE A CA 1
ATOM 3963 C C . ILE A 1 496 ? 24.990 17.055 -25.688 1.00 33.16 496 ILE A C 1
ATOM 3965 O O . ILE A 1 496 ? 24.200 16.246 -26.163 1.00 33.16 496 ILE A O 1
ATOM 3969 N N . SER A 1 497 ? 25.479 16.896 -24.450 1.00 28.50 497 SER A N 1
ATOM 3970 C CA . SER A 1 497 ? 24.696 16.132 -23.474 1.00 28.50 497 SER A CA 1
ATOM 3971 C C . SER A 1 497 ? 23.332 16.806 -23.425 1.00 28.50 497 SER A C 1
ATOM 3973 O O . SER A 1 497 ? 23.306 18.036 -23.389 1.00 28.50 497 SER A O 1
ATOM 3975 N N . SER A 1 498 ? 22.246 16.044 -23.434 1.00 35.88 498 SER A N 1
ATOM 3976 C CA . SER A 1 498 ? 20.871 16.512 -23.253 1.00 35.88 498 SER A CA 1
ATOM 3977 C C . SER A 1 498 ? 20.745 17.422 -22.018 1.00 35.88 498 SER A C 1
ATOM 3979 O O . SER A 1 498 ? 20.401 16.983 -20.928 1.00 35.88 498 SER A O 1
ATOM 3981 N N . LYS A 1 499 ? 21.075 18.702 -22.193 1.00 42.22 499 LYS A N 1
ATOM 3982 C CA . LYS A 1 499 ? 20.946 19.815 -21.243 1.00 42.22 499 LYS A CA 1
ATOM 3983 C C . LYS A 1 499 ? 19.958 20.843 -21.807 1.00 42.22 499 LYS A C 1
ATOM 3985 O O . LYS A 1 499 ? 20.066 22.040 -21.537 1.00 42.22 499 LYS A O 1
ATOM 3990 N N . ASP A 1 500 ? 19.001 20.374 -22.608 1.00 32.66 500 ASP A N 1
ATOM 3991 C CA . ASP A 1 500 ? 18.083 21.232 -23.341 1.00 32.66 500 ASP A CA 1
ATOM 3992 C C . ASP A 1 500 ? 16.767 21.457 -22.577 1.00 32.66 500 ASP A C 1
ATOM 3994 O O . ASP A 1 500 ? 15.959 20.555 -22.380 1.00 32.66 500 ASP A O 1
ATOM 3998 N N . ARG A 1 501 ? 16.589 22.734 -22.212 1.00 38.59 501 ARG A N 1
ATOM 3999 C CA . ARG A 1 501 ? 15.336 23.497 -22.074 1.00 38.59 501 ARG A CA 1
ATOM 4000 C C . ARG A 1 501 ? 14.339 23.114 -20.975 1.00 38.59 501 ARG A C 1
ATOM 4002 O O . ARG A 1 501 ? 13.267 22.585 -21.239 1.00 38.59 501 ARG A O 1
ATOM 4009 N N . LEU A 1 502 ? 14.569 23.675 -19.789 1.00 28.39 502 LEU A N 1
ATOM 4010 C CA . LEU A 1 502 ? 13.487 24.276 -19.002 1.00 28.39 502 LEU A CA 1
ATOM 4011 C C . LEU A 1 502 ? 13.487 25.785 -19.277 1.00 28.39 502 LEU A C 1
ATOM 4013 O O . LEU A 1 502 ? 14.277 26.533 -18.706 1.00 28.39 502 LEU A O 1
ATOM 4017 N N . LYS A 1 503 ? 12.622 26.244 -20.191 1.00 29.36 503 LYS A N 1
ATOM 4018 C CA . LYS A 1 503 ? 12.206 27.652 -20.185 1.00 29.36 503 LYS A CA 1
ATOM 4019 C C . LYS A 1 503 ? 11.340 27.836 -18.940 1.00 29.36 503 LYS A C 1
ATOM 4021 O O . LYS A 1 503 ? 10.228 27.319 -18.902 1.00 29.36 503 LYS A O 1
ATOM 4026 N N . MET A 1 504 ? 11.837 28.555 -17.936 1.00 26.61 504 MET A N 1
ATOM 4027 C CA . MET A 1 504 ? 10.964 29.112 -16.906 1.00 26.61 504 MET A CA 1
ATOM 4028 C C . MET A 1 504 ? 10.039 30.132 -17.571 1.00 26.61 504 MET A C 1
ATOM 4030 O O . MET A 1 504 ? 10.487 31.180 -18.031 1.00 26.61 504 MET A O 1
ATOM 4034 N N . LEU A 1 505 ? 8.753 29.802 -17.655 1.00 26.72 505 LEU A N 1
ATOM 4035 C CA . LEU A 1 505 ? 7.707 30.790 -17.879 1.00 26.72 505 LEU A CA 1
ATOM 4036 C C . LEU A 1 505 ? 7.572 31.585 -16.579 1.00 26.72 505 LEU A C 1
ATOM 4038 O O . LEU A 1 505 ? 7.064 31.079 -15.582 1.00 26.72 505 LEU A O 1
ATOM 4042 N N . SER A 1 506 ? 8.091 32.809 -16.576 1.00 27.66 506 SER A N 1
ATOM 4043 C CA . SER A 1 506 ? 7.855 33.765 -15.498 1.00 27.66 506 SER A CA 1
ATOM 4044 C C . SER A 1 506 ? 6.360 34.107 -15.441 1.00 27.66 506 SER A C 1
ATOM 4046 O O . SER A 1 506 ? 5.782 34.422 -16.485 1.00 27.66 506 SER A O 1
ATOM 4048 N N . PRO A 1 507 ? 5.717 34.098 -14.263 1.00 32.38 507 PRO A N 1
ATOM 4049 C CA . PRO A 1 507 ? 4.398 34.677 -14.114 1.00 32.38 507 PRO A CA 1
ATOM 4050 C C . PRO A 1 507 ? 4.582 36.181 -13.929 1.00 32.38 507 PRO A C 1
ATOM 4052 O O . PRO A 1 507 ? 5.105 36.618 -12.909 1.00 32.38 507 PRO A O 1
ATOM 4055 N N . ASN A 1 508 ? 4.167 36.987 -14.903 1.00 28.78 508 ASN A N 1
ATOM 4056 C CA . ASN A 1 508 ? 3.645 38.299 -14.555 1.00 28.78 508 ASN A CA 1
ATOM 4057 C C . ASN A 1 508 ? 2.633 38.808 -15.572 1.00 28.78 508 ASN A C 1
ATOM 4059 O O . ASN A 1 508 ? 2.873 38.880 -16.776 1.00 28.78 508 ASN A O 1
ATOM 4063 N N . ALA A 1 509 ? 1.484 39.142 -14.998 1.00 31.41 509 ALA A N 1
ATOM 4064 C CA . ALA A 1 509 ? 0.381 39.859 -15.585 1.00 31.41 509 ALA A CA 1
ATOM 4065 C C . ALA A 1 509 ? 0.839 41.180 -16.213 1.00 31.41 509 ALA A C 1
ATOM 4067 O O . ALA A 1 509 ? 1.694 41.854 -15.649 1.00 31.41 509 ALA A O 1
ATOM 4068 N N . HIS A 1 510 ? 0.178 41.589 -17.293 1.00 28.89 510 HIS A N 1
ATOM 4069 C CA . HIS A 1 510 ? -0.664 42.791 -17.377 1.00 28.89 510 HIS A CA 1
ATOM 4070 C C . HIS A 1 510 ? -1.411 42.738 -18.722 1.00 28.89 510 HIS A C 1
ATOM 4072 O O . HIS A 1 510 ? -0.856 42.318 -19.735 1.00 28.89 510 HIS A O 1
ATOM 4078 N N . GLY A 1 511 ? -2.715 43.015 -18.678 1.00 27.50 511 GLY A N 1
ATOM 4079 C CA . GLY A 1 511 ? -3.682 42.594 -19.692 1.00 27.50 511 GLY A CA 1
ATOM 4080 C C . GLY A 1 511 ? -3.710 43.401 -20.990 1.00 27.50 511 GLY A C 1
ATOM 4081 O O . GLY A 1 511 ? -3.180 44.502 -21.060 1.00 27.50 511 GLY A O 1
ATOM 4082 N N . ASN A 1 512 ? -4.409 42.862 -21.994 1.00 26.72 512 ASN A N 1
ATOM 4083 C CA . ASN A 1 512 ? -5.655 43.461 -22.485 1.00 26.72 512 ASN A CA 1
ATOM 4084 C C . ASN A 1 512 ? -6.397 42.538 -23.478 1.00 26.72 512 ASN A C 1
ATOM 4086 O O . ASN A 1 512 ? -5.800 42.019 -24.412 1.00 26.72 512 ASN A O 1
ATOM 4090 N N . SER A 1 513 ? -7.703 42.382 -23.228 1.00 27.25 513 SER A N 1
ATOM 4091 C CA . SER A 1 513 ? -8.845 42.231 -24.157 1.00 27.25 513 SER A CA 1
ATOM 4092 C C . SER A 1 513 ? -8.711 41.481 -25.500 1.00 27.25 513 SER A C 1
ATOM 4094 O O . SER A 1 513 ? -8.034 41.959 -26.408 1.00 27.25 513 SER A O 1
ATOM 4096 N N . GLY A 1 514 ? -9.560 40.457 -25.705 1.00 25.33 514 GLY A N 1
ATOM 4097 C CA . GLY A 1 514 ? -10.014 40.071 -27.054 1.00 25.33 514 GLY A CA 1
ATOM 4098 C C . GLY A 1 514 ? -10.637 38.675 -27.230 1.00 25.33 514 GLY A C 1
ATOM 4099 O O . GLY A 1 514 ? -9.943 37.768 -27.661 1.00 25.33 514 GLY A O 1
ATOM 4100 N N . SER A 1 515 ? -11.944 38.566 -26.947 1.00 26.64 515 SER A N 1
ATOM 4101 C CA . SER A 1 515 ? -12.984 37.690 -27.550 1.00 26.64 515 SER A CA 1
ATOM 4102 C C . SER A 1 515 ? -12.814 36.159 -27.694 1.00 26.64 515 SER A C 1
ATOM 4104 O O . SER A 1 515 ? -12.032 35.669 -28.503 1.00 26.64 515 SER A O 1
ATOM 4106 N N . ASP A 1 516 ? -13.712 35.461 -26.988 1.00 25.30 516 ASP A N 1
ATOM 4107 C CA . ASP A 1 516 ? -14.396 34.184 -27.263 1.00 25.30 516 ASP A CA 1
ATOM 4108 C C . ASP A 1 516 ? -14.088 33.403 -28.555 1.00 25.30 516 ASP A C 1
ATOM 4110 O O . ASP A 1 516 ? -14.362 33.845 -29.669 1.00 25.30 516 ASP A O 1
ATOM 4114 N N . SER A 1 517 ? -13.733 32.126 -28.382 1.00 26.52 517 SER A N 1
ATOM 4115 C CA . SER A 1 517 ? -14.582 31.025 -28.870 1.00 26.52 517 SER A CA 1
ATOM 4116 C C . SER A 1 517 ? -14.257 29.709 -28.154 1.00 26.52 517 SER A C 1
ATOM 4118 O O . SER A 1 517 ? -13.130 29.218 -28.137 1.00 26.52 517 SER A O 1
ATOM 4120 N N . THR A 1 518 ? -15.295 29.164 -27.531 1.00 27.22 518 THR A N 1
ATOM 4121 C CA . THR A 1 518 ? -15.425 27.794 -27.043 1.00 27.22 518 THR A CA 1
ATOM 4122 C C . THR A 1 518 ? -15.347 26.799 -28.200 1.00 27.22 518 THR A C 1
ATOM 4124 O O . THR A 1 518 ? -16.145 26.894 -29.125 1.00 27.22 518 THR A O 1
ATOM 4127 N N . ASP A 1 519 ? -14.423 25.842 -28.135 1.00 26.94 519 ASP A N 1
ATOM 4128 C CA . ASP A 1 519 ? -14.774 24.418 -28.195 1.00 26.94 519 ASP A CA 1
ATOM 4129 C C . ASP A 1 519 ? -13.558 23.532 -27.923 1.00 26.94 519 ASP A C 1
ATOM 4131 O O . ASP A 1 519 ? -12.541 23.528 -28.620 1.00 26.94 519 ASP A O 1
ATOM 4135 N N . GLY A 1 520 ? -13.697 22.772 -26.840 1.00 29.98 520 GLY A N 1
ATOM 4136 C CA . GLY A 1 520 ? -12.788 21.727 -26.427 1.00 29.98 520 GLY A CA 1
ATOM 4137 C C . GLY A 1 520 ? -13.078 20.444 -27.188 1.00 29.98 520 GLY A C 1
ATOM 4138 O O . GLY A 1 520 ? -14.145 19.864 -27.052 1.00 29.98 520 GLY A O 1
ATOM 4139 N N . PHE A 1 521 ? -12.071 19.959 -27.902 1.00 25.31 521 PHE A N 1
ATOM 4140 C CA . PHE A 1 521 ? -11.875 18.542 -28.168 1.00 25.31 521 PHE A CA 1
ATOM 4141 C C . PHE A 1 521 ? -10.367 18.289 -28.158 1.00 25.31 521 PHE A C 1
ATOM 4143 O O . PHE A 1 521 ? -9.678 18.401 -29.172 1.00 25.31 521 PHE A O 1
ATOM 4150 N N . ASN A 1 522 ? -9.843 17.958 -26.975 1.00 25.94 522 ASN A N 1
ATOM 4151 C CA . ASN A 1 522 ? -8.560 17.277 -26.848 1.00 25.94 522 ASN A CA 1
ATOM 4152 C C . ASN A 1 522 ? -8.724 15.901 -27.497 1.00 25.94 522 ASN A C 1
ATOM 4154 O O . ASN A 1 522 ? -9.185 14.951 -26.869 1.00 25.94 522 ASN A O 1
ATOM 4158 N N . SER A 1 523 ? -8.397 15.797 -28.786 1.00 28.06 523 SER A N 1
ATOM 4159 C CA . SER A 1 523 ? -8.193 14.492 -29.395 1.00 28.06 523 SER A CA 1
ATOM 4160 C C . SER A 1 523 ? -6.918 13.917 -28.787 1.00 28.06 523 SER A C 1
ATOM 4162 O O . SER A 1 523 ? -5.817 14.358 -29.134 1.00 28.06 523 SER A O 1
ATOM 4164 N N . ASP A 1 524 ? -7.069 12.936 -27.901 1.00 28.12 524 ASP A N 1
ATOM 4165 C CA . ASP A 1 524 ? -6.019 11.994 -27.529 1.00 28.12 524 ASP A CA 1
ATOM 4166 C C . ASP A 1 524 ? -5.580 11.229 -28.785 1.00 28.12 524 ASP A C 1
ATOM 4168 O O . ASP A 1 524 ? -5.959 10.090 -29.056 1.00 28.12 524 ASP A O 1
ATOM 4172 N N . LYS A 1 525 ? -4.766 11.889 -29.612 1.00 26.55 525 LYS A N 1
ATOM 4173 C CA . LYS A 1 525 ? -3.947 11.211 -30.603 1.00 26.55 525 LYS A CA 1
ATOM 4174 C C . LYS A 1 525 ? -2.862 10.514 -29.811 1.00 26.55 525 LYS A C 1
ATOM 4176 O O . LYS A 1 525 ? -1.901 11.146 -29.376 1.00 26.55 525 LYS A O 1
ATOM 4181 N N . ILE A 1 526 ? -3.038 9.208 -29.643 1.00 25.83 526 ILE A N 1
ATOM 4182 C CA . ILE A 1 526 ? -2.001 8.270 -29.221 1.00 25.83 526 ILE A CA 1
ATOM 4183 C C . ILE A 1 526 ? -0.752 8.567 -30.060 1.00 25.83 526 ILE A C 1
ATOM 4185 O O . ILE A 1 526 ? -0.640 8.166 -31.221 1.00 25.83 526 ILE A O 1
ATOM 4189 N N . LYS A 1 527 ? 0.188 9.318 -29.481 1.00 22.98 527 LYS A N 1
ATOM 4190 C CA . LYS A 1 527 ? 1.530 9.477 -30.024 1.00 22.98 527 LYS A CA 1
ATOM 4191 C C . LYS A 1 527 ? 2.224 8.142 -29.807 1.00 22.98 527 LYS A C 1
ATOM 4193 O O . LYS A 1 527 ? 2.787 7.891 -28.746 1.00 22.98 527 LYS A O 1
ATOM 4198 N N . ARG A 1 528 ? 2.189 7.276 -30.825 1.00 28.61 528 ARG A N 1
ATOM 4199 C CA . ARG A 1 528 ? 3.261 6.291 -30.991 1.00 28.61 528 ARG A CA 1
ATOM 4200 C C . ARG A 1 528 ? 4.574 7.053 -30.902 1.00 28.61 528 ARG A C 1
ATOM 4202 O O . ARG A 1 528 ? 4.695 8.113 -31.516 1.00 28.61 528 ARG A O 1
ATOM 4209 N N . VAL A 1 529 ? 5.502 6.515 -30.118 1.00 26.78 529 VAL A N 1
ATOM 4210 C CA . VAL A 1 529 ? 6.882 6.983 -30.004 1.00 26.78 529 VAL A CA 1
ATOM 4211 C C . VAL A 1 529 ? 7.424 7.091 -31.423 1.00 26.78 529 VAL A C 1
ATOM 4213 O O . VAL A 1 529 ? 7.706 6.096 -32.084 1.00 26.78 529 VAL A O 1
ATOM 4216 N N . SER A 1 530 ? 7.416 8.312 -31.938 1.00 27.06 530 SER A N 1
ATOM 4217 C CA . SER A 1 530 ? 7.883 8.632 -33.268 1.00 27.06 530 SER A CA 1
ATOM 4218 C C . SER A 1 530 ? 9.389 8.473 -33.239 1.00 27.06 530 SER A C 1
ATOM 4220 O O . SER A 1 530 ? 10.070 9.256 -32.576 1.00 27.06 530 SER A O 1
ATOM 4222 N N . SER A 1 531 ? 9.904 7.482 -33.960 1.00 31.86 531 SER A N 1
ATOM 4223 C CA . SER A 1 531 ? 11.245 7.551 -34.524 1.00 31.86 531 SER A CA 1
ATOM 4224 C C . SER A 1 531 ? 11.319 8.885 -35.266 1.00 31.86 531 SER A C 1
ATOM 4226 O O . SER A 1 531 ? 10.666 9.076 -36.293 1.00 31.86 531 SER A O 1
ATOM 4228 N N . VAL A 1 532 ? 12.004 9.867 -34.683 1.00 33.88 532 VAL A N 1
ATOM 4229 C CA . VAL A 1 532 ? 12.254 11.153 -35.335 1.00 33.88 532 VAL A CA 1
ATOM 4230 C C . VAL A 1 532 ? 13.348 10.900 -36.363 1.00 33.88 532 VAL A C 1
ATOM 4232 O O . VAL A 1 532 ? 14.512 11.188 -36.128 1.00 33.88 532 VAL A O 1
ATOM 4235 N N . SER A 1 533 ? 12.984 10.320 -37.502 1.00 38.06 533 SER A N 1
ATOM 4236 C CA . SER A 1 533 ? 13.830 10.292 -38.692 1.00 38.06 533 SER A CA 1
ATOM 4237 C C . SER A 1 533 ? 13.302 11.319 -39.688 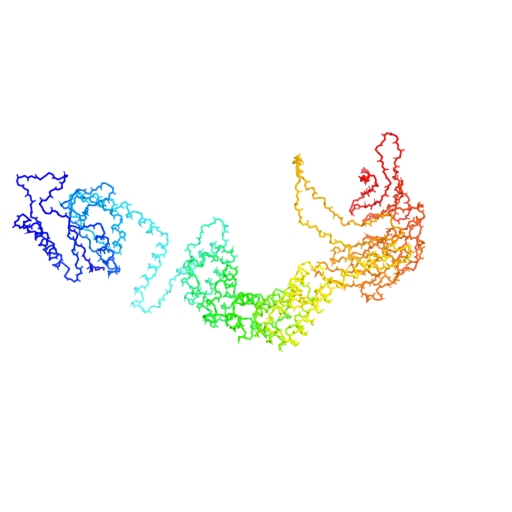1.00 38.06 533 SER A C 1
ATOM 4239 O O . SER A 1 533 ? 12.865 10.997 -40.789 1.00 38.06 533 SER A O 1
ATOM 4241 N N . SER A 1 534 ? 13.305 12.593 -39.293 1.00 33.84 534 SER A N 1
ATOM 4242 C CA . SER A 1 534 ? 13.383 13.672 -40.274 1.00 33.84 534 SER A CA 1
ATOM 4243 C C . SER A 1 534 ? 14.772 13.598 -40.908 1.00 33.84 534 SER A C 1
ATOM 4245 O O . SER A 1 534 ? 15.766 13.961 -40.286 1.00 33.84 534 SER A O 1
ATOM 4247 N N . ILE A 1 535 ? 14.822 13.115 -42.152 1.00 44.34 535 ILE A N 1
ATOM 4248 C CA . ILE A 1 535 ? 16.007 12.926 -43.016 1.00 44.34 535 ILE A CA 1
ATOM 4249 C C . ILE A 1 535 ? 16.828 14.230 -43.239 1.00 44.34 535 ILE A C 1
ATOM 4251 O O . ILE A 1 535 ? 17.859 14.226 -43.903 1.00 44.34 535 ILE A O 1
ATOM 4255 N N . SER A 1 536 ? 16.442 15.365 -42.647 1.00 37.19 536 SER A N 1
ATOM 4256 C CA . SER A 1 536 ? 17.090 16.669 -42.842 1.00 37.19 536 SER A CA 1
ATOM 4257 C C . SER A 1 536 ? 18.370 16.911 -42.024 1.00 37.19 536 SER A C 1
ATOM 4259 O O . SER A 1 536 ? 18.984 17.963 -42.179 1.00 37.19 536 SER A O 1
ATOM 4261 N N . THR A 1 537 ? 18.817 15.970 -41.188 1.00 40.75 537 THR A N 1
ATOM 4262 C CA . THR A 1 537 ? 20.142 16.016 -40.537 1.00 40.75 537 THR A CA 1
ATOM 4263 C C . THR A 1 537 ? 20.930 14.762 -40.898 1.00 40.75 537 THR A C 1
ATOM 4265 O O . THR A 1 537 ? 20.807 13.738 -40.236 1.00 40.75 537 THR A O 1
ATOM 4268 N N . LEU A 1 538 ? 21.747 14.857 -41.951 1.00 47.28 538 LEU A N 1
ATOM 4269 C CA . LEU A 1 538 ? 22.583 13.809 -42.573 1.00 47.28 538 LEU A CA 1
ATOM 4270 C C . LEU A 1 538 ? 23.673 13.175 -41.663 1.00 47.28 538 LEU A C 1
ATOM 4272 O O . LEU A 1 538 ? 24.721 12.756 -42.143 1.00 47.28 538 LEU A O 1
ATOM 4276 N N . GLY A 1 539 ? 23.453 13.073 -40.351 1.00 58.81 539 GLY A N 1
ATOM 4277 C CA . GLY A 1 539 ? 24.392 12.439 -39.419 1.00 58.81 539 GLY A CA 1
ATOM 4278 C C . GLY A 1 539 ? 23.804 11.968 -38.086 1.00 58.81 539 GLY A C 1
ATOM 4279 O O . GLY A 1 539 ? 24.565 11.519 -37.236 1.00 58.81 539 GLY A O 1
ATOM 4280 N N . SER A 1 540 ? 22.486 12.065 -37.875 1.00 77.94 540 SER A N 1
ATOM 4281 C CA . SER A 1 540 ? 21.831 11.691 -36.613 1.00 77.94 540 SER A CA 1
ATOM 4282 C C . SER A 1 540 ? 20.608 10.816 -36.884 1.00 77.94 540 SER A C 1
ATOM 4284 O O . SER A 1 540 ? 19.762 11.139 -37.713 1.00 77.94 540 SER A O 1
ATOM 4286 N N . SER A 1 541 ? 20.554 9.685 -36.187 1.00 82.06 541 SER A N 1
ATOM 4287 C CA . SER A 1 541 ? 19.426 8.748 -36.130 1.00 82.06 541 SER A CA 1
ATOM 4288 C C . SER A 1 541 ? 18.419 9.105 -35.028 1.00 82.06 541 SER A C 1
ATOM 4290 O O . SER A 1 541 ? 17.301 8.591 -35.016 1.00 82.06 541 SER A O 1
ATOM 4292 N N . GLY A 1 542 ? 18.814 9.973 -34.089 1.00 87.81 542 GLY A N 1
ATOM 4293 C CA . GLY A 1 542 ? 18.041 10.291 -32.897 1.00 87.81 542 GLY A CA 1
ATOM 4294 C C . GLY A 1 542 ? 18.025 9.130 -31.900 1.00 87.81 542 GLY A C 1
ATOM 4295 O O . GLY A 1 542 ? 19.076 8.634 -31.491 1.00 87.81 542 GLY A O 1
ATOM 4296 N N . LEU A 1 543 ? 16.821 8.732 -31.477 1.00 90.06 543 LEU A N 1
ATOM 4297 C CA . LEU A 1 543 ? 16.565 7.594 -30.591 1.00 90.06 543 LEU A CA 1
ATOM 4298 C C . LEU A 1 543 ? 15.839 6.504 -31.380 1.00 90.06 543 LEU A C 1
ATOM 4300 O O . LEU A 1 543 ? 14.757 6.736 -31.923 1.00 90.06 543 LEU A O 1
ATOM 4304 N N . VAL A 1 544 ? 16.410 5.306 -31.374 1.00 90.62 544 VAL A N 1
ATOM 4305 C CA . VAL A 1 544 ? 15.833 4.110 -31.987 1.00 90.62 544 VAL A CA 1
ATOM 4306 C C . VAL A 1 544 ? 15.471 3.133 -30.884 1.00 90.62 544 VAL A C 1
ATOM 4308 O O . VAL A 1 544 ? 16.260 2.907 -29.965 1.00 90.62 544 VAL A O 1
ATOM 4311 N N . THR A 1 545 ? 14.284 2.540 -30.967 1.00 94.44 545 THR A N 1
ATOM 4312 C CA . THR A 1 545 ? 13.812 1.572 -29.979 1.00 94.44 545 THR A CA 1
ATOM 4313 C C . THR A 1 545 ? 13.274 0.309 -30.630 1.00 94.44 545 THR A C 1
ATOM 4315 O O . THR A 1 545 ? 12.768 0.338 -31.750 1.00 94.44 545 THR A O 1
ATOM 4318 N N . ALA A 1 546 ? 13.368 -0.798 -29.899 1.00 91.69 546 ALA A N 1
ATOM 4319 C CA . ALA A 1 546 ? 12.697 -2.049 -30.219 1.00 91.69 546 ALA A CA 1
ATOM 4320 C C . ALA A 1 546 ? 12.068 -2.619 -28.942 1.00 91.69 546 ALA A C 1
ATOM 4322 O O . ALA A 1 546 ? 12.667 -2.557 -27.866 1.00 91.69 546 ALA A O 1
ATOM 4323 N N . TRP A 1 547 ? 10.844 -3.134 -29.056 1.00 91.44 547 TRP A N 1
ATOM 4324 C CA . TRP A 1 547 ? 10.094 -3.707 -27.940 1.00 91.44 547 TRP A CA 1
ATOM 4325 C C . TRP A 1 547 ? 9.972 -5.218 -28.093 1.00 91.44 547 TRP A C 1
ATOM 4327 O O . TRP A 1 547 ? 9.489 -5.704 -29.115 1.00 91.44 547 TRP A O 1
ATOM 4337 N N . GLU A 1 548 ? 10.346 -5.941 -27.042 1.00 89.69 548 GLU A N 1
ATOM 4338 C CA . GLU A 1 548 ? 10.204 -7.385 -26.956 1.00 89.69 548 GLU A CA 1
ATOM 4339 C C . GLU A 1 548 ? 9.094 -7.755 -25.967 1.00 89.69 548 GLU A C 1
ATOM 4341 O O . GLU A 1 548 ? 9.282 -7.754 -24.751 1.00 89.69 548 GLU A O 1
ATOM 4346 N N . GLN A 1 549 ? 7.921 -8.116 -26.495 1.00 87.44 549 GLN A N 1
ATOM 4347 C CA . GLN A 1 549 ? 6.732 -8.375 -25.677 1.00 87.44 549 GLN A CA 1
ATOM 4348 C C . GLN A 1 549 ? 6.878 -9.585 -24.743 1.00 87.44 549 GLN A C 1
ATOM 4350 O O . GLN A 1 549 ? 6.290 -9.592 -23.665 1.00 87.44 549 GLN A O 1
ATOM 4355 N N . ARG A 1 550 ? 7.622 -10.622 -25.149 1.00 86.44 550 ARG A N 1
ATOM 4356 C CA . ARG A 1 550 ? 7.732 -11.871 -24.380 1.00 86.44 550 ARG A CA 1
ATOM 4357 C C . ARG A 1 550 ? 8.609 -11.725 -23.139 1.00 86.44 550 ARG A C 1
ATOM 4359 O O . ARG A 1 550 ? 8.280 -12.290 -22.104 1.00 86.44 550 ARG A O 1
ATOM 4366 N N . SER A 1 551 ? 9.724 -11.010 -23.263 1.00 87.44 551 SER A N 1
ATOM 4367 C CA . SER A 1 551 ? 10.680 -10.788 -22.172 1.00 87.44 551 SER A CA 1
ATOM 4368 C C . SER A 1 551 ? 10.438 -9.474 -21.426 1.00 87.44 551 SER A C 1
ATOM 4370 O O . SER A 1 551 ? 11.165 -9.176 -20.482 1.00 87.44 551 SER A O 1
ATOM 4372 N N . LEU A 1 552 ? 9.479 -8.662 -21.891 1.00 91.69 552 LEU A N 1
ATOM 4373 C CA . LEU A 1 552 ? 9.223 -7.304 -21.412 1.00 91.69 552 LEU A CA 1
ATOM 4374 C C . LEU A 1 552 ? 10.479 -6.413 -21.462 1.00 91.69 552 LEU A C 1
ATOM 4376 O O . LEU A 1 552 ? 10.681 -5.546 -20.610 1.00 91.69 552 LEU A O 1
ATOM 4380 N N . THR A 1 553 ? 11.338 -6.625 -22.466 1.00 92.81 553 THR A N 1
ATOM 4381 C CA . THR A 1 553 ? 12.565 -5.841 -22.654 1.00 92.81 553 THR A CA 1
ATOM 4382 C C . THR A 1 553 ? 12.337 -4.701 -23.644 1.00 92.81 553 THR A C 1
ATOM 4384 O O . THR A 1 553 ? 11.917 -4.917 -24.782 1.00 92.81 553 THR A O 1
ATOM 4387 N N . LEU A 1 554 ? 12.703 -3.484 -23.245 1.00 94.25 554 LEU A N 1
ATOM 4388 C CA . LEU A 1 554 ? 12.839 -2.339 -24.140 1.00 94.25 554 LEU A CA 1
ATOM 4389 C C . LEU A 1 554 ? 14.313 -2.146 -24.506 1.00 94.25 554 LEU A C 1
ATOM 4391 O O . LEU A 1 554 ? 15.160 -1.886 -23.651 1.00 94.25 554 LEU A O 1
ATOM 4395 N N . VAL A 1 555 ? 14.612 -2.232 -25.796 1.00 94.56 555 VAL A N 1
ATOM 4396 C CA . VAL A 1 555 ? 15.930 -1.941 -26.359 1.00 94.56 555 VAL A CA 1
ATOM 4397 C C . VAL A 1 555 ? 15.940 -0.497 -26.843 1.00 94.56 555 VAL A C 1
ATOM 4399 O O . VAL A 1 555 ? 15.027 -0.084 -27.556 1.00 94.56 555 VAL A O 1
ATOM 4402 N N . ALA A 1 556 ? 16.967 0.267 -26.484 1.00 94.69 556 ALA A N 1
ATOM 4403 C CA . ALA A 1 556 ? 17.137 1.652 -26.902 1.00 94.69 556 ALA A CA 1
ATOM 4404 C C . ALA A 1 556 ? 18.567 1.905 -27.399 1.00 94.69 556 ALA A C 1
ATOM 4406 O O . ALA A 1 556 ? 19.537 1.650 -26.690 1.00 94.69 556 ALA A O 1
ATOM 4407 N N . GLY A 1 557 ? 18.701 2.435 -28.609 1.00 92.69 557 GLY A N 1
ATOM 4408 C CA . GLY A 1 557 ? 19.959 2.858 -29.222 1.00 92.69 557 GLY A CA 1
ATOM 4409 C C . GLY A 1 557 ? 19.776 4.176 -29.971 1.00 92.69 557 GLY A C 1
ATOM 4410 O O . GLY A 1 557 ? 18.768 4.856 -29.800 1.00 92.69 557 GLY A O 1
ATOM 4411 N N . GLY A 1 558 ? 20.743 4.553 -30.799 1.00 91.56 558 GLY A N 1
ATOM 4412 C CA . GLY A 1 558 ? 20.660 5.771 -31.604 1.00 91.56 558 GLY A CA 1
ATOM 4413 C C . GLY A 1 558 ? 22.024 6.419 -31.763 1.00 91.56 558 GLY A C 1
ATOM 4414 O O . GLY A 1 558 ? 23.011 5.741 -32.043 1.00 91.56 558 GLY A O 1
ATOM 4415 N N . ASP A 1 559 ? 22.107 7.718 -31.495 1.00 88.44 559 ASP A N 1
ATOM 4416 C CA . ASP A 1 559 ? 23.348 8.503 -31.636 1.00 88.44 559 ASP A CA 1
ATOM 4417 C C . ASP A 1 559 ? 24.408 8.235 -30.552 1.00 88.44 559 ASP A C 1
ATOM 4419 O O . ASP A 1 559 ? 25.486 8.832 -30.536 1.00 88.44 559 ASP A O 1
ATOM 4423 N N . VAL A 1 560 ? 24.110 7.328 -29.625 1.00 89.44 560 VAL A N 1
ATOM 4424 C CA . VAL A 1 560 ? 25.028 6.875 -28.582 1.00 89.44 560 VAL A CA 1
ATOM 4425 C C . VAL A 1 560 ? 25.773 5.612 -29.017 1.00 89.44 560 VAL A C 1
ATOM 4427 O O . VAL A 1 560 ? 25.236 4.746 -29.700 1.00 89.44 560 VAL A O 1
ATOM 4430 N N . LYS A 1 561 ? 27.014 5.454 -28.545 1.00 90.69 561 LYS A N 1
ATOM 4431 C CA . LYS A 1 561 ? 27.893 4.309 -28.872 1.00 90.69 561 LYS A CA 1
ATOM 4432 C C . LYS A 1 561 ? 27.548 3.020 -28.106 1.00 90.69 561 LYS A C 1
ATOM 4434 O O . LYS A 1 561 ? 28.387 2.136 -27.930 1.00 90.69 561 LYS A O 1
ATOM 4439 N N . SER A 1 562 ? 26.332 2.932 -27.584 1.00 92.69 562 SER A N 1
ATOM 4440 C CA . SER A 1 562 ? 25.864 1.816 -26.770 1.00 92.69 562 SER A CA 1
ATOM 4441 C C . SER A 1 562 ? 24.372 1.608 -26.962 1.00 92.69 562 SER A C 1
ATOM 4443 O O . SER A 1 562 ? 23.615 2.576 -26.974 1.00 92.69 562 SER A O 1
ATOM 4445 N N . ILE A 1 563 ? 23.951 0.353 -27.027 1.00 95.25 563 ILE A N 1
ATOM 4446 C CA . ILE A 1 563 ? 22.548 -0.041 -27.019 1.00 95.25 563 ILE A CA 1
ATOM 4447 C C . ILE A 1 563 ? 22.187 -0.443 -25.591 1.00 95.25 563 ILE A C 1
ATOM 4449 O O . ILE A 1 563 ? 22.794 -1.349 -25.024 1.00 95.25 563 ILE A O 1
ATOM 4453 N N . ARG A 1 564 ? 21.218 0.242 -24.994 1.00 94.75 564 ARG A N 1
ATOM 4454 C CA . ARG A 1 564 ? 20.753 -0.011 -23.632 1.00 94.75 564 ARG A CA 1
ATOM 4455 C C . ARG A 1 564 ? 19.557 -0.952 -23.636 1.00 94.75 564 ARG A C 1
ATOM 4457 O O . ARG A 1 564 ? 18.615 -0.760 -24.403 1.00 94.75 564 ARG A O 1
ATOM 4464 N N . LEU A 1 565 ? 19.587 -1.929 -22.738 1.00 93.88 565 LEU A N 1
ATOM 4465 C CA . LEU A 1 565 ? 18.490 -2.848 -22.462 1.00 93.88 565 LEU A CA 1
ATOM 4466 C C . LEU A 1 565 ? 17.819 -2.470 -21.142 1.00 93.88 565 LEU A C 1
ATOM 4468 O O . LEU A 1 565 ? 18.485 -2.356 -20.109 1.00 93.88 565 LEU A O 1
ATOM 4472 N N . TRP A 1 566 ? 16.503 -2.312 -21.175 1.00 94.56 566 TRP A N 1
ATOM 4473 C CA . TRP A 1 566 ? 15.663 -2.015 -20.021 1.00 94.56 566 TRP A CA 1
ATOM 4474 C C . TRP A 1 566 ? 14.684 -3.154 -19.783 1.00 94.56 566 TRP A C 1
ATOM 4476 O O . TRP A 1 566 ? 14.045 -3.614 -20.726 1.00 94.56 566 TRP A O 1
ATOM 4486 N N . ASN A 1 567 ? 14.539 -3.578 -18.533 1.00 94.25 567 ASN A N 1
ATOM 4487 C CA . ASN A 1 567 ? 13.470 -4.478 -18.130 1.00 94.25 567 ASN A CA 1
ATOM 4488 C C . ASN A 1 567 ? 12.273 -3.635 -17.680 1.00 94.25 567 ASN A C 1
ATOM 4490 O O . ASN A 1 567 ? 12.397 -2.853 -16.739 1.00 94.25 567 ASN A O 1
ATOM 4494 N N . ALA A 1 568 ? 11.137 -3.778 -18.360 1.00 93.75 568 ALA A N 1
ATOM 4495 C CA . ALA A 1 568 ? 9.926 -3.032 -18.037 1.00 93.75 568 ALA A CA 1
ATOM 4496 C C . ALA A 1 568 ? 9.162 -3.590 -16.825 1.00 93.75 568 ALA A C 1
ATOM 4498 O O . ALA A 1 568 ? 8.374 -2.858 -16.244 1.00 93.75 568 ALA A O 1
ATOM 4499 N N . GLU A 1 569 ? 9.384 -4.849 -16.436 1.00 93.81 569 GLU A N 1
ATOM 4500 C CA . GLU A 1 569 ? 8.775 -5.459 -15.245 1.00 93.81 569 GLU A CA 1
ATOM 4501 C C . GLU A 1 569 ? 9.439 -4.962 -13.958 1.00 93.81 569 GLU A C 1
ATOM 4503 O O . GLU A 1 569 ? 8.757 -4.598 -13.007 1.00 93.81 569 GLU A O 1
ATOM 4508 N N . THR A 1 570 ? 10.775 -4.912 -13.929 1.00 95.31 570 THR A N 1
ATOM 4509 C CA . THR A 1 570 ? 11.527 -4.428 -12.755 1.00 95.31 570 THR A CA 1
ATOM 4510 C C . THR A 1 570 ? 11.824 -2.931 -12.801 1.00 95.31 570 THR A C 1
ATOM 4512 O O . THR A 1 570 ? 12.279 -2.342 -11.816 1.00 95.31 570 THR A O 1
ATOM 4515 N N . GLU A 1 571 ? 11.597 -2.301 -13.955 1.00 95.88 571 GLU A N 1
ATOM 4516 C CA . GLU A 1 571 ? 11.936 -0.905 -14.228 1.00 95.88 571 GLU A CA 1
ATOM 4517 C C . GLU A 1 571 ? 13.423 -0.611 -13.942 1.00 95.88 571 GLU A C 1
ATOM 4519 O O . GLU A 1 571 ? 13.800 0.436 -13.412 1.00 95.88 571 GLU A O 1
ATOM 4524 N N . LEU A 1 572 ? 14.295 -1.562 -14.289 1.00 94.00 572 LEU A N 1
ATOM 4525 C CA . LEU A 1 572 ? 15.741 -1.455 -14.115 1.00 94.00 572 LEU A CA 1
ATOM 4526 C C . LEU A 1 572 ? 16.478 -1.593 -15.443 1.00 94.00 572 LEU A C 1
ATOM 4528 O O . LEU A 1 572 ? 16.055 -2.271 -16.385 1.00 94.00 572 LEU A O 1
ATOM 4532 N N . LYS A 1 573 ? 17.649 -0.960 -15.499 1.00 92.94 573 LYS A N 1
ATOM 4533 C CA . LYS A 1 573 ? 18.602 -1.174 -16.583 1.00 92.94 573 LYS A CA 1
ATOM 4534 C C . LYS A 1 573 ? 19.188 -2.582 -16.461 1.00 92.94 573 LYS A C 1
ATOM 4536 O O . LYS A 1 573 ? 19.810 -2.891 -15.450 1.00 92.94 573 LYS A O 1
ATOM 4541 N N . LEU A 1 574 ? 19.058 -3.392 -17.510 1.00 90.69 574 LEU A N 1
ATOM 4542 C CA . LEU A 1 574 ? 19.673 -4.719 -17.579 1.00 90.69 574 LEU A CA 1
ATOM 4543 C C . LEU A 1 574 ? 21.152 -4.619 -17.950 1.00 90.69 574 LEU A C 1
ATOM 4545 O O . LEU A 1 574 ? 22.023 -5.089 -17.225 1.00 90.69 574 LEU A O 1
ATOM 4549 N N . GLN A 1 575 ? 21.441 -4.005 -19.097 1.00 90.88 575 GLN A N 1
ATOM 4550 C CA . GLN A 1 575 ? 22.776 -4.032 -19.687 1.00 90.88 575 GLN A CA 1
ATOM 4551 C C . GLN A 1 575 ? 22.961 -2.882 -20.678 1.00 90.88 575 GLN A C 1
ATOM 4553 O O . GLN A 1 575 ? 22.012 -2.460 -21.337 1.00 90.88 575 GLN A O 1
ATOM 4558 N N . ASP A 1 576 ? 24.199 -2.411 -20.805 1.00 93.88 576 ASP A N 1
ATOM 4559 C CA . ASP A 1 576 ? 24.636 -1.525 -21.883 1.00 93.88 576 ASP A CA 1
ATOM 4560 C C . ASP A 1 576 ? 25.551 -2.327 -22.823 1.00 93.88 576 ASP A C 1
ATOM 4562 O O . ASP A 1 576 ? 26.619 -2.783 -22.413 1.00 93.88 576 ASP A O 1
ATOM 4566 N N . LEU A 1 577 ? 25.129 -2.525 -24.072 1.00 95.69 577 LEU A N 1
ATOM 4567 C CA . LEU A 1 577 ? 25.882 -3.231 -25.107 1.00 95.69 577 LEU A CA 1
ATOM 4568 C C . LEU A 1 577 ? 26.682 -2.217 -25.940 1.00 95.69 577 LEU A C 1
ATOM 4570 O O . LEU A 1 577 ? 26.075 -1.389 -26.621 1.00 95.69 577 LEU A O 1
ATOM 4574 N N . PRO A 1 578 ? 28.025 -2.230 -25.919 1.00 95.50 578 PRO A N 1
ATOM 4575 C CA . PRO A 1 578 ? 28.822 -1.321 -26.732 1.00 95.50 578 PRO A CA 1
ATOM 4576 C C . PRO A 1 578 ? 28.620 -1.632 -28.216 1.00 95.50 578 PRO A C 1
ATOM 4578 O O . PRO A 1 578 ? 28.824 -2.760 -28.660 1.00 95.50 578 PRO A O 1
ATOM 4581 N N . THR A 1 579 ? 28.269 -0.621 -29.013 1.00 91.75 579 THR A N 1
ATOM 4582 C CA . THR A 1 579 ? 28.107 -0.818 -30.460 1.00 91.75 579 THR A CA 1
ATOM 4583 C C . THR A 1 579 ? 29.449 -1.146 -31.100 1.00 91.75 579 THR A C 1
ATOM 4585 O O . THR A 1 579 ? 29.508 -1.967 -32.013 1.00 91.75 579 THR A O 1
ATOM 4588 N N . GLY A 1 580 ? 30.534 -0.537 -30.602 1.00 88.94 580 GLY A N 1
ATOM 4589 C CA . GLY A 1 580 ? 31.901 -0.662 -31.113 1.00 88.94 580 GLY A CA 1
ATOM 4590 C C . GLY A 1 580 ? 32.125 0.102 -32.422 1.00 88.94 580 GLY A C 1
ATOM 4591 O O . GLY A 1 580 ? 32.917 -0.340 -33.254 1.00 88.94 580 GLY A O 1
ATOM 4592 N N . THR A 1 581 ? 31.342 1.155 -32.658 1.00 87.94 581 THR A N 1
ATOM 4593 C CA . THR A 1 581 ? 31.472 2.111 -33.767 1.00 87.94 581 THR A CA 1
ATOM 4594 C C . THR A 1 581 ? 31.212 3.518 -33.253 1.00 87.94 581 THR A C 1
ATOM 4596 O O . THR A 1 581 ? 30.528 3.701 -32.243 1.00 87.94 581 THR A O 1
ATOM 4599 N N . ASP A 1 582 ? 31.780 4.500 -33.945 1.00 87.25 582 ASP A N 1
ATOM 4600 C CA . ASP A 1 582 ? 31.538 5.917 -33.685 1.00 87.25 582 ASP A CA 1
ATOM 4601 C C . ASP A 1 582 ? 30.286 6.440 -34.400 1.00 87.25 582 ASP A C 1
ATOM 4603 O O . ASP A 1 582 ? 29.840 7.549 -34.111 1.00 87.25 582 ASP A O 1
ATOM 4607 N N . PHE A 1 583 ? 29.709 5.634 -35.295 1.00 89.25 583 PHE A N 1
ATOM 4608 C CA . PHE A 1 583 ? 28.489 5.949 -36.023 1.00 89.25 583 PHE A CA 1
ATOM 4609 C C . PHE A 1 583 ? 27.238 5.562 -35.228 1.00 89.25 583 PHE A C 1
ATOM 4611 O O . PHE A 1 583 ? 27.256 4.664 -34.382 1.00 89.25 583 PHE A O 1
ATOM 4618 N N . CYS A 1 584 ? 26.136 6.250 -35.511 1.00 90.56 584 CYS A N 1
ATOM 4619 C CA . CYS A 1 584 ? 24.860 6.024 -34.849 1.00 90.56 584 CYS A CA 1
ATOM 4620 C C . CYS A 1 584 ? 24.208 4.696 -35.266 1.00 90.56 584 CYS A C 1
ATOM 4622 O O . CYS A 1 584 ? 24.453 4.160 -36.351 1.00 90.56 584 CYS A O 1
ATOM 4624 N N . VAL A 1 585 ? 23.368 4.164 -34.382 1.00 93.50 585 VAL A N 1
ATOM 4625 C CA . VAL A 1 585 ? 22.503 3.012 -34.647 1.00 93.50 585 VAL A CA 1
ATOM 4626 C C . VAL A 1 585 ? 21.216 3.505 -35.287 1.00 93.50 585 VAL A C 1
ATOM 4628 O O . VAL A 1 585 ? 20.496 4.302 -34.701 1.00 93.50 585 VAL A O 1
ATOM 4631 N N . THR A 1 586 ? 20.908 3.011 -36.477 1.00 92.19 586 THR A N 1
ATOM 4632 C CA . THR A 1 586 ? 19.846 3.546 -37.335 1.00 92.19 586 THR A CA 1
ATOM 4633 C C . THR A 1 586 ? 18.568 2.719 -37.283 1.00 92.19 586 THR A C 1
ATOM 4635 O O . THR A 1 586 ? 17.477 3.246 -37.475 1.00 92.19 586 THR A O 1
ATOM 4638 N N . CYS A 1 587 ? 18.689 1.425 -36.996 1.00 92.44 587 CYS A N 1
ATOM 4639 C CA . CYS A 1 587 ? 17.575 0.500 -36.838 1.00 92.44 587 CYS A CA 1
ATOM 4640 C C . CYS A 1 587 ? 17.958 -0.626 -35.870 1.00 92.44 587 CYS A C 1
ATOM 4642 O O . CYS A 1 587 ? 19.137 -0.966 -35.727 1.00 92.44 587 CYS A O 1
ATOM 4644 N N . LEU A 1 588 ? 16.953 -1.189 -35.203 1.00 94.38 588 LEU A N 1
ATOM 4645 C CA . LEU A 1 588 ? 17.089 -2.274 -34.238 1.00 94.38 588 LEU A CA 1
ATOM 4646 C C . LEU A 1 588 ? 16.014 -3.325 -34.507 1.00 94.38 588 LEU A C 1
ATOM 4648 O O . LEU A 1 588 ? 14.871 -2.964 -34.783 1.00 94.38 588 LEU A O 1
ATOM 4652 N N . ASP A 1 589 ? 16.371 -4.599 -34.380 1.00 91.81 589 ASP A N 1
ATOM 4653 C CA . ASP A 1 589 ? 15.413 -5.707 -34.409 1.00 91.81 589 ASP A CA 1
ATOM 4654 C C . ASP A 1 589 ? 15.862 -6.847 -33.485 1.00 91.81 589 ASP A C 1
ATOM 4656 O O . ASP A 1 589 ? 17.051 -7.001 -33.200 1.00 91.81 589 ASP A O 1
ATOM 4660 N N . THR A 1 590 ? 14.915 -7.643 -33.001 1.00 88.81 590 THR A N 1
ATOM 4661 C CA . THR A 1 590 ? 15.130 -8.721 -32.022 1.00 88.81 590 THR A CA 1
ATOM 4662 C C . THR A 1 590 ? 14.527 -10.034 -32.509 1.00 88.81 590 THR A C 1
ATOM 4664 O O . THR A 1 590 ? 13.605 -10.041 -33.320 1.00 88.81 590 THR A O 1
ATOM 4667 N N . ASP A 1 591 ? 15.013 -11.161 -31.992 1.00 83.62 591 ASP A N 1
ATOM 4668 C CA . ASP A 1 591 ? 14.572 -12.504 -32.393 1.00 83.62 591 ASP A CA 1
ATOM 4669 C C . ASP A 1 591 ? 13.299 -13.024 -31.694 1.00 83.62 591 ASP A C 1
ATOM 4671 O O . ASP A 1 591 ? 13.013 -14.218 -31.774 1.00 83.62 591 ASP A O 1
ATOM 4675 N N . ASP A 1 592 ? 12.545 -12.158 -31.005 1.00 70.69 592 ASP A N 1
ATOM 4676 C CA . ASP A 1 592 ? 11.350 -12.431 -30.172 1.00 70.69 592 ASP A CA 1
ATOM 4677 C C . ASP A 1 592 ? 11.556 -13.399 -28.984 1.00 70.69 592 ASP A C 1
ATOM 4679 O O . ASP A 1 592 ? 10.723 -13.469 -28.072 1.00 70.69 592 ASP A O 1
ATOM 4683 N N . ILE A 1 593 ? 12.643 -14.174 -28.992 1.00 74.88 593 ILE A N 1
ATOM 4684 C CA . ILE A 1 593 ? 13.070 -15.073 -27.916 1.00 74.88 593 ILE A CA 1
ATOM 4685 C C . ILE A 1 593 ? 13.914 -14.305 -26.891 1.00 74.88 593 ILE A C 1
ATOM 4687 O O . ILE A 1 593 ? 13.857 -14.621 -25.703 1.00 74.88 593 ILE A O 1
ATOM 4691 N N . GLY A 1 594 ? 14.679 -13.312 -27.343 1.00 72.50 594 GLY A N 1
ATOM 4692 C CA . GLY A 1 594 ? 15.475 -12.417 -26.509 1.00 72.50 594 GLY A CA 1
ATOM 4693 C C . GLY A 1 594 ? 16.946 -12.778 -26.434 1.00 72.50 594 GLY A C 1
ATOM 4694 O O . GLY A 1 594 ? 17.658 -12.240 -25.586 1.00 72.50 594 GLY A O 1
ATOM 4695 N N . ASN A 1 595 ? 17.423 -13.653 -27.318 1.00 86.31 595 ASN A N 1
ATOM 4696 C CA . ASN A 1 595 ? 18.830 -14.043 -27.350 1.00 86.31 595 ASN A CA 1
ATOM 4697 C C . ASN A 1 595 ? 19.619 -13.147 -28.295 1.00 86.31 595 ASN A C 1
ATOM 4699 O O . ASN A 1 595 ? 20.704 -12.690 -27.946 1.00 86.31 595 ASN A O 1
ATOM 4703 N N . MET A 1 596 ? 19.066 -12.879 -29.475 1.00 90.00 596 MET A N 1
ATOM 4704 C CA . MET A 1 596 ? 19.759 -12.155 -30.529 1.00 90.00 596 MET A CA 1
ATOM 4705 C C . MET A 1 596 ? 19.183 -10.753 -30.709 1.00 90.00 596 MET A C 1
ATOM 4707 O O . MET A 1 596 ? 17.971 -10.551 -30.790 1.00 90.00 596 MET A O 1
ATOM 4711 N N . LEU A 1 597 ? 20.081 -9.782 -30.826 1.00 93.50 597 LEU A N 1
ATOM 4712 C CA . LEU A 1 597 ? 19.775 -8.396 -31.148 1.00 93.50 597 LEU A CA 1
ATOM 4713 C C . LEU A 1 597 ? 20.528 -7.993 -32.415 1.00 93.50 597 LEU A C 1
ATOM 4715 O O . LEU A 1 597 ? 21.726 -8.237 -32.548 1.00 93.50 597 LEU A O 1
ATOM 4719 N N . ILE A 1 598 ? 19.829 -7.340 -33.332 1.00 94.81 598 ILE A N 1
ATOM 4720 C CA . ILE A 1 598 ? 20.368 -6.833 -34.588 1.00 94.81 598 ILE A CA 1
ATOM 4721 C C . ILE A 1 598 ? 20.380 -5.312 -34.525 1.00 94.81 598 ILE A C 1
ATOM 4723 O O . ILE A 1 598 ? 19.389 -4.694 -34.143 1.00 94.81 598 ILE A O 1
ATOM 4727 N N . ALA A 1 599 ? 21.495 -4.712 -34.934 1.00 95.62 599 ALA A N 1
ATOM 4728 C CA . ALA A 1 599 ? 21.640 -3.271 -35.052 1.00 95.62 599 ALA A CA 1
ATOM 4729 C C . ALA A 1 599 ? 22.223 -2.900 -36.417 1.00 95.62 599 ALA A C 1
ATOM 4731 O O . ALA A 1 599 ? 23.327 -3.327 -36.761 1.00 95.62 599 ALA A O 1
ATOM 4732 N N . GLY A 1 600 ? 21.495 -2.095 -37.188 1.00 94.94 600 GLY A N 1
ATOM 4733 C CA . GLY A 1 600 ? 22.042 -1.417 -38.362 1.00 94.94 600 GLY A CA 1
ATOM 4734 C C . GLY A 1 600 ? 22.702 -0.102 -37.960 1.00 94.94 600 GLY A C 1
ATOM 4735 O O . GLY A 1 600 ? 22.208 0.591 -37.070 1.00 94.94 600 GLY A O 1
ATOM 4736 N N . CYS A 1 601 ? 23.820 0.238 -38.595 1.00 93.62 601 CYS A N 1
ATOM 4737 C CA . CYS A 1 601 ? 24.606 1.427 -38.281 1.00 93.62 601 CYS A CA 1
ATOM 4738 C C . CYS A 1 601 ? 24.687 2.400 -39.469 1.00 93.62 601 CYS A C 1
ATOM 4740 O O . CYS A 1 601 ? 24.530 2.025 -40.633 1.00 93.62 601 CYS A O 1
ATOM 4742 N N . GLY A 1 602 ? 24.965 3.672 -39.172 1.00 90.62 602 GLY A N 1
ATOM 4743 C CA . GLY A 1 602 ? 25.081 4.733 -40.179 1.00 90.62 602 GLY A CA 1
ATOM 4744 C C . GLY A 1 602 ? 26.275 4.575 -41.129 1.00 90.62 602 GLY A C 1
ATOM 4745 O O . GLY A 1 602 ? 26.249 5.118 -42.229 1.00 90.62 602 GLY A O 1
ATOM 4746 N N . ASP A 1 603 ? 27.284 3.789 -40.738 1.00 89.38 603 ASP A N 1
ATOM 4747 C CA . ASP A 1 603 ? 28.442 3.418 -41.567 1.00 89.38 603 ASP A CA 1
ATOM 4748 C C . ASP A 1 603 ? 28.156 2.297 -42.580 1.00 89.38 603 ASP A C 1
ATOM 4750 O O . ASP A 1 603 ? 29.051 1.907 -43.325 1.00 89.38 603 ASP A O 1
ATOM 4754 N N . GLY A 1 604 ? 26.933 1.759 -42.606 1.00 90.44 604 GLY A N 1
ATOM 4755 C CA . GLY A 1 604 ? 26.585 0.600 -43.428 1.00 90.44 604 GLY A CA 1
ATOM 4756 C C . GLY A 1 604 ? 26.910 -0.745 -42.775 1.00 90.44 604 GLY A C 1
ATOM 4757 O O . GLY A 1 604 ? 26.636 -1.796 -43.354 1.00 90.44 604 GLY A O 1
ATOM 4758 N N . THR A 1 605 ? 27.451 -0.764 -41.553 1.00 94.88 605 THR A N 1
ATOM 4759 C CA . THR A 1 605 ? 27.663 -2.028 -40.843 1.00 94.88 605 THR A CA 1
ATOM 4760 C C . THR A 1 605 ? 26.363 -2.547 -40.234 1.00 94.88 605 THR A C 1
ATOM 4762 O O . THR A 1 605 ? 25.529 -1.786 -39.741 1.00 94.88 605 THR A O 1
ATOM 4765 N N . VAL A 1 606 ? 26.186 -3.868 -40.254 1.00 96.06 606 VAL A N 1
ATOM 4766 C CA . VAL A 1 606 ? 25.090 -4.552 -39.556 1.00 96.06 606 VAL A CA 1
ATOM 4767 C C . VAL A 1 606 ? 25.699 -5.463 -38.506 1.00 96.06 606 VAL A C 1
ATOM 4769 O O . VAL A 1 606 ? 26.514 -6.333 -38.813 1.00 96.06 606 VAL A O 1
ATOM 4772 N N . ARG A 1 607 ? 25.336 -5.237 -37.248 1.00 95.19 607 ARG A N 1
ATOM 4773 C CA . ARG A 1 607 ? 25.948 -5.872 -36.080 1.00 95.19 607 ARG A CA 1
ATOM 4774 C C . ARG A 1 607 ? 24.945 -6.774 -35.396 1.00 95.19 607 ARG A C 1
ATOM 4776 O O . ARG A 1 607 ? 23.786 -6.405 -35.226 1.00 95.19 607 ARG A O 1
ATOM 4783 N N . ILE A 1 608 ? 25.417 -7.946 -34.999 1.00 95.00 608 ILE A N 1
ATOM 4784 C CA . ILE A 1 608 ? 24.615 -8.963 -34.332 1.00 95.00 608 ILE A CA 1
ATOM 4785 C C . ILE A 1 608 ? 25.178 -9.171 -32.935 1.00 95.00 608 ILE A C 1
ATOM 4787 O O . ILE A 1 608 ? 26.382 -9.392 -32.770 1.00 95.00 608 ILE A O 1
ATOM 4791 N N . PHE A 1 609 ? 24.296 -9.119 -31.947 1.00 94.94 609 PHE A N 1
ATOM 4792 C CA . PHE A 1 609 ? 24.619 -9.289 -30.545 1.00 94.94 609 PHE A CA 1
ATOM 4793 C C . PHE A 1 609 ? 23.917 -10.524 -29.987 1.00 94.94 609 PHE A C 1
ATOM 4795 O O . PHE A 1 609 ? 22.709 -10.665 -30.154 1.00 94.94 609 PHE A O 1
ATOM 4802 N N . ASP A 1 610 ? 24.662 -11.388 -29.308 1.00 93.06 610 ASP A N 1
ATOM 4803 C CA . ASP A 1 610 ? 24.138 -12.438 -28.441 1.00 93.06 610 ASP A CA 1
ATOM 4804 C C . ASP A 1 610 ? 24.104 -11.914 -27.002 1.00 93.06 610 ASP A C 1
ATOM 4806 O O . ASP A 1 610 ? 25.136 -11.680 -26.369 1.00 93.06 610 ASP A O 1
ATOM 4810 N N . ARG A 1 611 ? 22.893 -11.710 -26.486 1.00 90.56 611 ARG A N 1
ATOM 4811 C CA . ARG A 1 611 ? 22.619 -11.145 -25.159 1.00 90.56 611 ARG A CA 1
ATOM 4812 C C . ARG A 1 611 ? 22.982 -12.092 -24.016 1.00 90.56 611 ARG A C 1
ATOM 4814 O O . ARG A 1 611 ? 22.992 -11.669 -22.865 1.00 90.56 611 ARG A O 1
ATOM 4821 N N . ARG A 1 612 ? 23.266 -13.365 -24.307 1.00 90.25 612 ARG A N 1
ATOM 4822 C CA . ARG A 1 612 ? 23.676 -14.360 -23.302 1.00 90.25 612 ARG A CA 1
ATOM 4823 C C . ARG A 1 612 ? 25.145 -14.214 -22.911 1.00 90.25 612 ARG A C 1
ATOM 4825 O O . ARG A 1 612 ? 25.552 -14.728 -21.872 1.00 90.25 612 ARG A O 1
ATOM 4832 N N . LEU A 1 613 ? 25.936 -13.544 -23.748 1.00 93.19 613 LEU A N 1
ATOM 4833 C CA . LEU A 1 613 ? 27.350 -13.294 -23.505 1.00 93.19 613 LEU A CA 1
ATOM 4834 C C . LEU A 1 613 ? 27.556 -11.986 -22.716 1.00 93.19 613 LEU A C 1
ATOM 4836 O O . LEU A 1 613 ? 26.710 -11.084 -22.758 1.00 93.19 613 LEU A O 1
ATOM 4840 N N . PRO A 1 614 ? 28.695 -11.837 -22.013 1.00 93.06 614 PRO A N 1
ATOM 4841 C CA . PRO A 1 614 ? 29.059 -10.582 -21.361 1.00 93.06 614 PRO A CA 1
ATOM 4842 C C . PRO A 1 614 ? 29.061 -9.401 -22.348 1.00 93.06 614 PRO A C 1
ATOM 4844 O O . PRO A 1 614 ? 29.389 -9.590 -23.518 1.00 93.06 614 PRO A O 1
ATOM 4847 N N . PRO A 1 615 ? 28.778 -8.155 -21.912 1.00 92.50 615 PRO A N 1
ATOM 4848 C CA . PRO A 1 615 ? 28.540 -7.035 -22.831 1.00 92.50 615 PRO A CA 1
ATOM 4849 C C . PRO A 1 615 ? 29.668 -6.768 -23.838 1.00 92.50 615 PRO A C 1
ATOM 4851 O O . PRO A 1 615 ? 29.400 -6.385 -24.972 1.00 92.50 615 PRO A O 1
ATOM 4854 N N . LEU A 1 616 ? 30.926 -6.978 -23.442 1.00 92.50 616 LEU A N 1
ATOM 4855 C CA . LEU A 1 616 ? 32.094 -6.758 -24.303 1.00 92.50 616 LEU A CA 1
ATOM 4856 C C . LEU A 1 616 ? 32.244 -7.822 -25.404 1.00 92.50 616 LEU A C 1
ATOM 4858 O O . LEU A 1 616 ? 32.799 -7.528 -26.459 1.00 92.50 616 LEU A O 1
ATOM 4862 N N . GLU A 1 617 ? 31.727 -9.028 -25.171 1.00 93.56 617 GLU A N 1
ATOM 4863 C CA . GLU A 1 617 ? 31.794 -10.180 -26.083 1.00 93.56 617 GLU A CA 1
ATOM 4864 C C . GLU A 1 617 ? 30.457 -10.450 -26.781 1.00 93.56 617 GLU A C 1
ATOM 4866 O O . GLU A 1 617 ? 30.389 -11.237 -27.721 1.00 93.56 617 GLU A O 1
ATOM 4871 N N . ALA A 1 618 ? 29.394 -9.761 -26.359 1.00 94.00 618 ALA A N 1
ATOM 4872 C CA . ALA A 1 618 ? 28.051 -9.912 -26.898 1.00 94.00 618 ALA A CA 1
ATOM 4873 C C . ALA A 1 618 ? 27.997 -9.702 -28.409 1.00 94.00 618 ALA A C 1
ATOM 4875 O O . ALA A 1 618 ? 27.184 -10.326 -29.076 1.00 94.00 618 ALA A O 1
ATOM 4876 N N . ARG A 1 619 ? 28.858 -8.859 -28.986 1.00 94.69 619 ARG A N 1
ATOM 4877 C CA . ARG A 1 619 ? 28.917 -8.667 -30.439 1.00 94.69 619 ARG A CA 1
ATOM 4878 C C . ARG A 1 619 ? 29.558 -9.880 -31.121 1.00 94.69 619 ARG A C 1
ATOM 4880 O O . ARG A 1 619 ? 30.775 -9.927 -31.287 1.00 94.69 619 ARG A O 1
ATOM 4887 N N . VAL A 1 620 ? 28.722 -10.810 -31.573 1.00 93.75 620 VAL A N 1
ATOM 4888 C CA . VAL A 1 620 ? 29.152 -12.074 -32.188 1.00 93.75 620 VAL A CA 1
ATOM 4889 C C . VAL A 1 620 ? 29.456 -11.960 -33.678 1.00 93.75 620 VAL A C 1
ATOM 4891 O O . VAL A 1 620 ? 30.304 -12.694 -34.170 1.00 93.75 620 VAL A O 1
ATOM 4894 N N . MET A 1 621 ? 28.798 -11.048 -34.406 1.00 93.12 621 MET A N 1
ATOM 4895 C CA . MET A 1 621 ? 28.999 -10.877 -35.852 1.00 93.12 621 MET A CA 1
ATOM 4896 C C . MET A 1 621 ? 28.921 -9.409 -36.277 1.00 93.12 621 MET A C 1
ATOM 4898 O O . MET A 1 621 ? 28.210 -8.597 -35.681 1.00 93.12 621 MET A O 1
ATOM 4902 N N . THR A 1 622 ? 29.657 -9.055 -37.331 1.00 95.31 622 THR A N 1
ATOM 4903 C CA . THR A 1 622 ? 29.594 -7.741 -37.986 1.00 95.31 622 THR A CA 1
ATOM 4904 C C . THR A 1 622 ? 29.696 -7.927 -39.495 1.00 95.31 622 THR A C 1
ATOM 4906 O O . THR A 1 622 ? 30.712 -8.404 -39.993 1.00 95.31 622 THR A O 1
ATOM 4909 N N . TYR A 1 623 ? 28.647 -7.543 -40.216 1.00 95.44 623 TYR A N 1
ATOM 4910 C CA . TYR A 1 623 ? 28.623 -7.522 -41.673 1.00 95.44 623 TYR A CA 1
ATOM 4911 C C . TYR A 1 623 ? 29.002 -6.128 -42.169 1.00 95.44 623 TYR A C 1
ATOM 4913 O O . TYR A 1 623 ? 28.362 -5.143 -41.801 1.00 95.44 623 TYR A O 1
ATOM 4921 N N . CYS A 1 624 ? 30.023 -6.057 -43.021 1.00 94.62 624 CYS A N 1
ATOM 4922 C CA . CYS A 1 624 ? 30.559 -4.817 -43.594 1.00 94.62 624 CYS A CA 1
ATOM 4923 C C . CYS A 1 624 ? 30.385 -4.793 -45.120 1.00 94.62 624 CYS A C 1
ATOM 4925 O O . CYS A 1 624 ? 31.330 -4.502 -45.847 1.00 94.62 624 CYS A O 1
ATOM 4927 N N . GLU A 1 625 ? 29.210 -5.188 -45.619 1.00 93.38 625 GLU A N 1
ATOM 4928 C CA . GLU A 1 625 ? 28.972 -5.276 -47.066 1.00 93.38 625 GLU A CA 1
ATOM 4929 C C . GLU A 1 625 ? 28.228 -4.065 -47.648 1.00 93.38 625 GLU A C 1
ATOM 4931 O O . GLU A 1 625 ? 28.368 -3.794 -48.840 1.00 93.38 625 GLU A O 1
ATOM 4936 N N . HIS A 1 626 ? 27.445 -3.329 -46.849 1.00 93.38 626 HIS A N 1
ATOM 4937 C CA . HIS A 1 626 ? 26.814 -2.093 -47.322 1.00 93.38 626 HIS A CA 1
ATOM 4938 C C . HIS A 1 626 ? 27.802 -0.927 -47.241 1.00 93.38 626 HIS A C 1
ATOM 4940 O O . HIS A 1 626 ? 28.581 -0.825 -46.297 1.00 93.38 626 HIS A O 1
ATOM 4946 N N . SER A 1 627 ? 27.739 -0.030 -48.224 1.00 89.69 627 SER A N 1
ATOM 4947 C CA . SER A 1 627 ? 28.582 1.171 -48.305 1.00 89.69 627 SER A CA 1
ATOM 4948 C C . SER A 1 627 ? 27.882 2.442 -47.814 1.00 89.69 627 SER A C 1
ATOM 4950 O O . SER A 1 627 ? 28.428 3.535 -47.940 1.00 89.69 627 SER A O 1
ATOM 4952 N N . SER A 1 628 ? 26.648 2.324 -47.328 1.00 89.88 628 SER A N 1
ATOM 4953 C CA . SER A 1 628 ? 25.793 3.458 -46.982 1.00 89.88 628 SER A CA 1
ATOM 4954 C C . SER A 1 628 ? 24.837 3.130 -45.844 1.00 89.88 628 SER A C 1
ATOM 4956 O O . SER A 1 628 ? 24.658 1.973 -45.471 1.00 89.88 628 SER A O 1
ATOM 4958 N N . TRP A 1 629 ? 24.210 4.181 -45.322 1.00 90.12 629 TRP A N 1
ATOM 4959 C CA . TRP A 1 629 ? 23.289 4.168 -44.193 1.00 90.12 629 TRP A CA 1
ATOM 4960 C C . TRP A 1 629 ? 22.260 3.034 -44.256 1.00 90.12 629 TRP A C 1
ATOM 4962 O O . TRP A 1 629 ? 21.491 2.930 -45.217 1.00 90.12 629 TRP A O 1
ATOM 4972 N N . ILE A 1 630 ? 22.207 2.210 -43.207 1.00 93.31 630 ILE A N 1
ATOM 4973 C CA . ILE A 1 630 ? 21.208 1.144 -43.093 1.00 93.31 630 ILE A CA 1
ATOM 4974 C C . ILE A 1 630 ? 19.852 1.757 -42.738 1.00 93.31 630 ILE A C 1
ATOM 4976 O O . ILE A 1 630 ? 19.715 2.425 -41.715 1.00 93.31 630 ILE A O 1
ATOM 4980 N N . LEU A 1 631 ? 18.840 1.524 -43.569 1.00 90.00 631 LEU A N 1
ATOM 4981 C CA . LEU A 1 631 ? 17.465 1.986 -43.349 1.00 90.00 631 LEU A CA 1
ATOM 4982 C C . LEU A 1 631 ? 16.657 1.023 -42.488 1.00 90.00 631 LEU A C 1
ATOM 4984 O O . LEU A 1 631 ? 15.800 1.440 -41.716 1.00 90.00 631 LEU A O 1
ATOM 4988 N N . GLY A 1 632 ? 16.921 -0.270 -42.637 1.00 90.50 632 GLY A N 1
ATOM 4989 C CA . GLY A 1 632 ? 16.238 -1.302 -41.883 1.00 90.50 632 GLY A CA 1
ATOM 4990 C C . GLY A 1 632 ? 17.014 -2.602 -41.918 1.00 90.50 632 GLY A C 1
ATOM 4991 O O . GLY A 1 632 ? 17.633 -2.953 -42.923 1.00 90.50 632 GLY A O 1
ATOM 4992 N N . ALA A 1 633 ? 16.969 -3.309 -40.802 1.00 92.88 633 ALA A N 1
ATOM 4993 C CA . ALA A 1 633 ? 17.499 -4.644 -40.631 1.00 92.88 633 ALA A CA 1
ATOM 4994 C C . ALA A 1 633 ? 16.408 -5.428 -39.917 1.00 92.88 633 ALA A C 1
ATOM 4996 O O . ALA A 1 633 ? 16.039 -5.053 -38.808 1.00 92.88 633 ALA A O 1
ATOM 4997 N N . SER A 1 634 ? 15.850 -6.448 -40.564 1.00 90.81 634 SER A N 1
ATOM 4998 C CA . SER A 1 634 ? 14.776 -7.228 -39.964 1.00 90.81 634 SER A CA 1
ATOM 4999 C C . SER A 1 634 ? 14.972 -8.725 -40.134 1.00 90.81 634 SER A C 1
ATOM 5001 O O . SER A 1 634 ? 15.339 -9.221 -41.205 1.00 90.81 634 SER A O 1
ATOM 5003 N N . LEU A 1 635 ? 14.750 -9.450 -39.045 1.00 87.38 635 LEU A N 1
ATOM 5004 C CA . LEU A 1 635 ? 14.811 -10.895 -38.987 1.00 87.38 635 LEU A CA 1
ATOM 5005 C C . LEU A 1 635 ? 13.475 -11.475 -39.445 1.00 87.38 635 LEU A C 1
ATOM 5007 O O . LEU A 1 635 ? 12.420 -11.118 -38.929 1.00 87.38 635 LEU A O 1
ATOM 5011 N N . HIS A 1 636 ? 13.494 -12.393 -40.409 1.00 81.00 636 HIS A N 1
ATOM 5012 C CA . HIS A 1 636 ? 12.259 -13.027 -40.853 1.00 81.00 636 HIS A CA 1
ATOM 5013 C C . HIS A 1 636 ? 11.708 -13.996 -39.794 1.00 81.00 636 HIS A C 1
ATOM 5015 O O . HIS A 1 636 ? 12.321 -15.024 -39.491 1.00 81.00 636 HIS A O 1
ATOM 5021 N N . ARG A 1 637 ? 10.517 -13.677 -39.275 1.00 70.75 637 ARG A N 1
ATOM 5022 C CA . ARG A 1 637 ? 9.824 -14.376 -38.185 1.00 70.75 637 ARG A CA 1
ATOM 5023 C C . ARG A 1 637 ? 8.781 -15.349 -38.743 1.00 70.75 637 ARG A C 1
ATOM 5025 O O . ARG A 1 637 ? 7.579 -15.095 -38.685 1.00 70.75 637 ARG A O 1
ATOM 5032 N N . LYS A 1 638 ? 9.199 -16.491 -39.303 1.00 61.12 638 LYS A N 1
ATOM 5033 C CA . LYS A 1 638 ? 8.238 -17.571 -39.597 1.00 61.12 638 LYS A CA 1
ATOM 5034 C C . LYS A 1 638 ? 8.717 -18.967 -39.226 1.00 61.12 638 LYS A C 1
ATOM 5036 O O . LYS A 1 638 ? 9.812 -19.395 -39.563 1.00 61.12 638 LYS A O 1
ATOM 5041 N N . ALA A 1 639 ? 7.789 -19.643 -38.547 1.00 46.78 639 ALA A N 1
ATOM 5042 C CA . ALA A 1 639 ? 7.864 -20.908 -37.829 1.00 46.78 639 ALA A CA 1
ATOM 5043 C C . ALA A 1 639 ? 7.374 -22.131 -38.637 1.00 46.78 639 ALA A C 1
ATOM 5045 O O . ALA A 1 639 ? 6.994 -23.146 -38.059 1.00 46.78 639 ALA A O 1
ATOM 5046 N N . LEU A 1 640 ? 7.358 -22.063 -39.971 1.00 44.12 640 LEU A N 1
ATOM 5047 C CA . LEU A 1 640 ? 7.162 -23.257 -40.801 1.00 44.12 640 LEU A CA 1
ATOM 5048 C C . LEU A 1 640 ? 8.543 -23.853 -41.087 1.00 44.12 640 LEU A C 1
ATOM 5050 O O . LEU A 1 640 ? 9.391 -23.182 -41.667 1.00 44.12 640 LEU A O 1
ATOM 5054 N N . GLN A 1 641 ? 8.753 -25.100 -40.658 1.00 45.88 641 GLN A N 1
ATOM 5055 C CA . GLN A 1 641 ? 10.020 -25.855 -40.608 1.00 45.88 641 GLN A CA 1
ATOM 5056 C C . GLN A 1 641 ? 10.843 -25.936 -41.917 1.00 45.88 641 GLN A C 1
ATOM 5058 O O . GLN A 1 641 ? 11.893 -26.571 -41.929 1.00 45.88 641 GLN A O 1
ATOM 5063 N N . SER A 1 642 ? 10.412 -25.318 -43.017 1.00 50.25 642 SER A N 1
ATOM 5064 C CA . SER A 1 642 ? 11.034 -25.457 -44.335 1.00 50.25 642 SER A CA 1
ATOM 5065 C C . SER A 1 642 ? 11.909 -24.280 -44.780 1.00 50.25 642 SER A C 1
ATOM 5067 O O . SER A 1 642 ? 12.601 -24.421 -45.787 1.00 50.25 642 SER A O 1
ATOM 5069 N N . VAL A 1 643 ? 11.906 -23.126 -44.094 1.00 57.56 643 VAL A N 1
ATOM 5070 C CA . VAL A 1 643 ? 12.693 -21.947 -44.517 1.00 57.56 643 VAL A CA 1
ATOM 5071 C C . VAL A 1 643 ? 13.697 -21.545 -43.430 1.00 57.56 643 VAL A C 1
ATOM 5073 O O . VAL A 1 643 ? 13.294 -21.320 -42.291 1.00 57.56 643 VAL A O 1
ATOM 5076 N N . PRO A 1 644 ? 15.005 -21.440 -43.741 1.00 63.62 644 PRO A N 1
ATOM 5077 C CA . PRO A 1 644 ? 15.996 -20.983 -42.772 1.00 63.62 644 PRO A CA 1
ATOM 5078 C C . PRO A 1 644 ? 15.738 -19.522 -42.387 1.00 63.62 644 PRO A C 1
ATOM 5080 O O . PRO A 1 644 ? 15.409 -18.707 -43.250 1.00 63.62 644 PRO A O 1
ATOM 5083 N N . THR A 1 645 ? 15.928 -19.184 -41.109 1.00 74.00 645 THR A N 1
ATOM 5084 C CA . THR A 1 645 ? 15.890 -17.802 -40.614 1.00 74.00 645 THR A CA 1
ATOM 5085 C C . THR A 1 645 ? 16.869 -16.941 -41.408 1.00 74.00 645 THR A C 1
ATOM 5087 O O . THR A 1 645 ? 18.064 -17.238 -41.458 1.00 74.00 645 THR A O 1
ATOM 5090 N N . ARG A 1 646 ? 16.362 -15.881 -42.039 1.00 85.38 646 ARG A N 1
ATOM 5091 C CA . ARG A 1 646 ? 17.159 -14.927 -42.816 1.00 85.38 646 ARG A CA 1
ATOM 5092 C C . ARG A 1 646 ? 17.013 -13.539 -42.221 1.00 85.38 646 ARG A C 1
ATOM 5094 O O . ARG A 1 646 ? 15.909 -13.127 -41.874 1.00 85.38 646 ARG A O 1
ATOM 5101 N N . LEU A 1 647 ? 18.131 -12.837 -42.134 1.00 91.06 647 LEU A N 1
ATOM 5102 C CA . LEU A 1 647 ? 18.193 -11.416 -41.843 1.00 91.06 647 LEU A CA 1
ATOM 5103 C C . LEU A 1 647 ? 18.173 -10.661 -43.172 1.00 91.06 647 LEU A C 1
ATOM 5105 O O . LEU A 1 647 ? 18.990 -10.937 -44.049 1.00 91.06 647 LEU A O 1
ATOM 5109 N N . ILE A 1 648 ? 17.241 -9.728 -43.326 1.00 93.25 648 ILE A N 1
ATOM 5110 C CA . ILE A 1 648 ? 17.133 -8.877 -44.510 1.00 93.25 648 ILE A CA 1
ATOM 5111 C C . ILE A 1 648 ? 17.487 -7.457 -44.110 1.00 93.25 648 ILE A C 1
ATOM 5113 O O . ILE A 1 648 ? 16.920 -6.909 -43.165 1.00 93.25 648 ILE A O 1
ATOM 5117 N N . THR A 1 649 ? 18.430 -6.866 -44.829 1.00 94.88 649 THR A N 1
ATOM 5118 C CA . THR A 1 649 ? 18.930 -5.519 -44.562 1.00 94.88 649 THR A CA 1
ATOM 5119 C C . THR A 1 649 ? 18.809 -4.678 -45.818 1.00 94.88 649 THR A C 1
ATOM 5121 O O . THR A 1 649 ? 19.033 -5.168 -46.923 1.00 94.88 649 THR A O 1
ATOM 5124 N N . ALA A 1 650 ? 18.457 -3.410 -45.658 1.00 93.69 650 ALA A N 1
ATOM 5125 C CA . ALA A 1 650 ? 18.327 -2.461 -46.754 1.00 93.69 650 ALA A CA 1
ATOM 5126 C C . ALA A 1 650 ? 19.096 -1.184 -46.431 1.00 93.69 650 ALA A C 1
ATOM 5128 O O . ALA A 1 650 ? 19.024 -0.687 -45.304 1.00 93.69 650 ALA A O 1
ATOM 5129 N N . SER A 1 651 ? 19.800 -0.640 -47.421 1.00 93.12 651 SER A N 1
ATOM 5130 C CA . SER A 1 651 ? 20.516 0.628 -47.286 1.00 93.12 651 SER A CA 1
ATOM 5131 C C . SER A 1 651 ? 19.958 1.717 -48.206 1.00 93.12 651 SER A C 1
ATOM 5133 O O . SER A 1 651 ? 19.209 1.443 -49.148 1.00 93.12 651 SER A O 1
ATOM 5135 N N . THR A 1 652 ? 20.336 2.968 -47.945 1.00 90.50 652 THR A N 1
ATOM 5136 C CA . THR A 1 652 ? 19.956 4.124 -48.771 1.00 90.50 652 THR A CA 1
ATOM 5137 C C . THR A 1 652 ? 20.448 4.040 -50.218 1.00 90.50 652 THR A C 1
ATOM 5139 O O . THR A 1 652 ? 19.803 4.603 -51.104 1.00 90.50 652 THR A O 1
ATOM 5142 N N . ALA A 1 653 ? 21.530 3.303 -50.500 1.00 89.06 653 ALA A N 1
ATOM 5143 C CA . ALA A 1 653 ? 22.036 3.107 -51.862 1.00 89.06 653 ALA A CA 1
ATOM 5144 C C . ALA A 1 653 ? 21.145 2.210 -52.735 1.00 89.06 653 ALA A C 1
ATOM 5146 O O . ALA A 1 653 ? 21.363 2.130 -53.944 1.00 89.06 653 ALA A O 1
ATOM 5147 N N . GLY A 1 654 ? 20.133 1.549 -52.165 1.00 87.06 654 GLY A N 1
ATOM 5148 C CA . GLY A 1 654 ? 19.214 0.720 -52.943 1.00 87.06 654 GLY A CA 1
ATOM 5149 C C . GLY A 1 654 ? 19.445 -0.779 -52.876 1.00 87.06 654 GLY A C 1
ATOM 5150 O O . GLY A 1 654 ? 18.678 -1.545 -53.470 1.00 87.06 654 GLY A O 1
ATOM 5151 N N . ASP A 1 655 ? 20.485 -1.197 -52.170 1.00 91.88 655 ASP A N 1
ATOM 5152 C CA . ASP A 1 655 ? 20.916 -2.575 -52.030 1.00 91.88 655 ASP A CA 1
ATOM 5153 C C . ASP A 1 655 ? 20.223 -3.246 -50.840 1.00 91.88 655 ASP A C 1
ATOM 5155 O O . ASP A 1 655 ? 20.365 -2.856 -49.677 1.00 91.88 655 ASP A O 1
ATOM 5159 N N . VAL A 1 656 ? 19.468 -4.298 -51.148 1.00 93.94 656 VAL A N 1
ATOM 5160 C CA . VAL A 1 656 ? 18.866 -5.193 -50.162 1.00 93.94 656 VAL A CA 1
ATOM 5161 C C . VAL A 1 656 ? 19.697 -6.467 -50.106 1.00 93.94 656 VAL A C 1
ATOM 5163 O O . VAL A 1 656 ? 19.878 -7.135 -51.126 1.00 93.94 656 VAL A O 1
ATOM 5166 N N . ARG A 1 657 ? 20.203 -6.821 -48.926 1.00 94.25 657 ARG A N 1
ATOM 5167 C CA . ARG A 1 657 ? 21.002 -8.030 -48.705 1.00 94.25 657 ARG A CA 1
ATOM 5168 C C . ARG A 1 657 ? 20.277 -9.031 -47.823 1.00 94.25 657 ARG A C 1
ATOM 5170 O O . ARG A 1 657 ? 19.509 -8.672 -46.936 1.00 94.25 657 ARG A O 1
ATOM 5177 N N . TYR A 1 658 ? 20.562 -10.301 -48.082 1.00 92.69 658 TYR A N 1
ATOM 5178 C CA . TYR A 1 658 ? 20.020 -11.445 -47.365 1.00 92.69 658 TYR A CA 1
ATOM 5179 C C . TYR A 1 658 ? 21.160 -12.157 -46.657 1.00 92.69 658 TYR A C 1
ATOM 5181 O O . TYR A 1 658 ? 22.048 -12.706 -47.307 1.00 92.69 658 TYR A O 1
ATOM 5189 N N . PHE A 1 659 ? 21.115 -12.197 -45.336 1.00 91.50 659 PHE A N 1
ATOM 5190 C CA . PHE A 1 659 ? 22.100 -12.862 -44.500 1.00 91.50 659 PHE A CA 1
ATOM 5191 C C . PHE A 1 659 ? 21.493 -14.105 -43.850 1.00 91.50 659 PHE A C 1
ATOM 5193 O O . PHE A 1 659 ? 20.347 -14.104 -43.401 1.00 91.50 659 PHE A O 1
ATOM 5200 N N . ASP A 1 660 ? 22.278 -15.174 -43.790 1.00 87.88 660 ASP A N 1
ATOM 5201 C CA . ASP A 1 660 ? 22.045 -16.286 -42.871 1.00 87.88 660 ASP A CA 1
ATOM 5202 C C . ASP A 1 660 ? 22.963 -16.045 -41.676 1.00 87.88 660 ASP A C 1
ATOM 5204 O O . ASP A 1 660 ? 24.168 -15.903 -41.864 1.00 87.88 660 ASP A O 1
ATOM 5208 N N . LEU A 1 661 ? 22.410 -15.993 -40.463 1.00 85.31 661 LEU A N 1
ATOM 5209 C CA . LEU A 1 661 ? 23.172 -15.673 -39.248 1.00 85.31 661 LEU A CA 1
ATOM 5210 C C . LEU A 1 661 ? 24.314 -16.666 -38.964 1.00 85.31 661 LEU A C 1
ATOM 5212 O O . LEU A 1 661 ? 25.187 -16.375 -38.154 1.00 85.31 661 LEU A O 1
ATOM 5216 N N . ARG A 1 662 ? 24.308 -17.832 -39.622 1.00 84.88 662 ARG A N 1
ATOM 5217 C CA . ARG A 1 662 ? 25.352 -18.864 -39.529 1.00 84.88 662 ARG A CA 1
ATOM 5218 C C . ARG A 1 662 ? 26.510 -18.662 -40.508 1.00 84.88 662 ARG A C 1
ATOM 5220 O O . ARG A 1 662 ? 27.472 -19.426 -40.465 1.00 84.88 662 ARG A O 1
ATOM 5227 N N . LYS A 1 663 ? 26.401 -17.711 -41.437 1.00 87.88 663 LYS A N 1
ATOM 5228 C CA . LYS A 1 663 ? 27.393 -17.450 -42.487 1.00 87.88 663 LYS A CA 1
ATOM 5229 C C . LYS A 1 663 ? 28.013 -16.072 -42.296 1.00 87.88 663 LYS A C 1
ATOM 5231 O O . LYS A 1 663 ? 27.374 -15.163 -41.791 1.00 87.88 663 LYS A O 1
ATOM 5236 N N . ASN A 1 664 ? 29.247 -15.905 -42.766 1.00 88.69 664 ASN A N 1
ATOM 5237 C CA . ASN A 1 664 ? 29.986 -14.647 -42.608 1.00 88.69 664 ASN A CA 1
ATOM 5238 C C . ASN A 1 664 ? 29.722 -13.625 -43.723 1.00 88.69 664 ASN A C 1
ATOM 5240 O O . ASN A 1 664 ? 30.192 -12.496 -43.627 1.00 88.69 664 ASN A O 1
ATOM 5244 N N . SER A 1 665 ? 28.992 -14.008 -44.770 1.00 90.94 665 SER A N 1
ATOM 5245 C CA . SER A 1 665 ? 28.687 -13.156 -45.920 1.00 90.94 665 SER A CA 1
ATOM 5246 C C . SER A 1 665 ? 27.230 -13.298 -46.348 1.00 90.94 665 SER A C 1
ATOM 5248 O O . SER A 1 665 ? 26.555 -14.276 -45.996 1.00 90.94 665 SER A O 1
ATOM 5250 N N . SER A 1 666 ? 26.747 -12.344 -47.142 1.00 92.12 666 SER A N 1
ATOM 5251 C CA . SER A 1 666 ? 25.403 -12.397 -47.706 1.00 92.12 666 SER A CA 1
ATOM 5252 C C . SER A 1 666 ? 25.212 -13.635 -48.590 1.00 92.12 666 SER A C 1
ATOM 5254 O O . SER A 1 666 ? 26.099 -14.087 -49.314 1.00 92.12 666 SER A O 1
ATOM 5256 N N . VAL A 1 667 ? 24.024 -14.225 -48.487 1.00 91.25 667 VAL A N 1
ATOM 5257 C CA . VAL A 1 667 ? 23.574 -15.361 -49.301 1.00 91.25 667 VAL A CA 1
ATOM 5258 C C . VAL A 1 667 ? 23.068 -14.877 -50.655 1.00 91.25 667 VAL A C 1
ATOM 5260 O O . VAL A 1 667 ? 23.202 -15.576 -51.656 1.00 91.25 667 VAL A O 1
ATOM 5263 N N . ALA A 1 668 ? 22.460 -13.693 -50.675 1.00 89.94 668 ALA A N 1
ATOM 5264 C CA . ALA A 1 668 ? 21.958 -13.041 -51.871 1.00 89.94 668 ALA A CA 1
ATOM 5265 C C . ALA A 1 668 ? 21.938 -11.523 -51.666 1.00 89.94 668 ALA A C 1
ATOM 5267 O O . ALA A 1 668 ? 21.882 -11.038 -50.532 1.00 89.94 668 ALA A O 1
ATOM 5268 N N . HIS A 1 669 ? 21.930 -10.778 -52.768 1.00 92.06 669 HIS A N 1
ATOM 5269 C CA . HIS A 1 669 ? 21.724 -9.335 -52.774 1.00 92.06 669 HIS A CA 1
ATOM 5270 C C . HIS A 1 669 ? 20.877 -8.934 -53.982 1.00 92.06 669 HIS A C 1
ATOM 5272 O O . HIS A 1 669 ? 20.854 -9.636 -54.994 1.00 92.06 669 HIS A O 1
ATOM 5278 N N . ILE A 1 670 ? 20.163 -7.820 -53.860 1.00 93.25 670 ILE A N 1
ATOM 5279 C CA . ILE A 1 670 ? 19.300 -7.271 -54.904 1.00 93.25 670 ILE A CA 1
ATOM 5280 C C . ILE A 1 670 ? 19.478 -5.768 -54.929 1.00 93.25 670 ILE A C 1
ATOM 5282 O O . ILE A 1 670 ? 19.321 -5.106 -53.904 1.00 93.25 670 ILE A O 1
ATOM 5286 N N . GLN A 1 671 ? 19.726 -5.235 -56.118 1.00 90.06 671 GLN A N 1
ATOM 5287 C CA . GLN A 1 671 ? 19.653 -3.805 -56.359 1.00 90.06 671 GLN A CA 1
ATOM 5288 C C . GLN A 1 671 ? 18.212 -3.439 -56.719 1.00 90.06 671 GLN A C 1
ATOM 5290 O O . GLN A 1 671 ? 17.677 -3.908 -57.722 1.00 90.06 671 GLN A O 1
ATOM 5295 N N . THR A 1 672 ? 17.561 -2.633 -55.883 1.00 86.06 672 THR A N 1
ATOM 5296 C CA . THR A 1 672 ? 16.145 -2.285 -56.061 1.00 86.06 672 THR A CA 1
ATOM 5297 C C . THR A 1 672 ? 15.970 -0.955 -56.798 1.00 86.06 672 THR A C 1
ATOM 5299 O O . THR A 1 672 ? 15.557 -0.936 -57.958 1.00 86.06 672 THR A O 1
ATOM 5302 N N . MET A 1 673 ? 16.243 0.164 -56.132 1.00 84.75 673 MET A N 1
ATOM 5303 C CA . MET A 1 673 ? 16.171 1.535 -56.643 1.00 84.75 673 MET A CA 1
ATOM 5304 C C . MET A 1 673 ? 17.248 2.357 -55.949 1.00 84.75 673 MET A C 1
ATOM 5306 O O . MET A 1 673 ? 17.437 2.190 -54.751 1.00 84.75 673 MET A O 1
ATOM 5310 N N . GLU A 1 674 ? 17.910 3.264 -56.658 1.00 82.25 674 GLU A N 1
ATOM 5311 C CA . GLU A 1 674 ? 18.829 4.207 -56.016 1.00 82.25 674 GLU A CA 1
ATOM 5312 C C . GLU A 1 674 ? 18.059 5.207 -55.140 1.00 82.25 674 GLU A C 1
ATOM 5314 O O . GLU A 1 674 ? 16.977 5.668 -55.514 1.00 82.25 674 GLU A O 1
ATOM 5319 N N . GLY A 1 675 ? 18.613 5.540 -53.971 1.00 82.62 675 GLY A N 1
ATOM 5320 C CA . GLY A 1 675 ? 18.044 6.549 -53.075 1.00 82.62 675 GLY A CA 1
ATOM 5321 C C . GLY A 1 675 ? 16.767 6.100 -52.361 1.00 82.62 675 GLY A C 1
ATOM 5322 O O . GLY A 1 675 ? 15.765 6.819 -52.375 1.00 82.62 675 GLY A O 1
ATOM 5323 N N . ILE A 1 676 ? 16.781 4.915 -51.740 1.00 87.19 676 ILE A N 1
ATOM 5324 C CA . ILE A 1 676 ? 15.670 4.477 -50.880 1.00 87.19 676 ILE A CA 1
ATOM 5325 C C . ILE A 1 676 ? 15.571 5.430 -49.681 1.00 87.19 676 ILE A C 1
ATOM 5327 O O . ILE A 1 676 ? 16.578 5.781 -49.067 1.00 87.19 676 ILE A O 1
ATOM 5331 N N . THR A 1 677 ? 14.349 5.832 -49.342 1.00 85.75 677 THR A N 1
ATOM 5332 C CA . THR A 1 677 ? 14.039 6.678 -48.183 1.00 85.75 677 THR A CA 1
ATOM 5333 C C . THR A 1 677 ? 13.496 5.885 -47.006 1.00 85.75 677 THR A C 1
ATOM 5335 O O . THR A 1 677 ? 13.750 6.244 -45.861 1.00 85.75 677 THR A O 1
ATOM 5338 N N . SER A 1 678 ? 12.763 4.798 -47.259 1.00 86.50 678 SER A N 1
ATOM 5339 C CA . SER A 1 678 ? 12.221 3.962 -46.193 1.00 86.50 678 SER A CA 1
ATOM 5340 C C . SER A 1 678 ? 12.095 2.495 -46.599 1.00 86.50 678 SER A C 1
ATOM 5342 O O . SER A 1 678 ? 11.961 2.151 -47.778 1.00 86.50 678 SER A O 1
ATOM 5344 N N . PHE A 1 679 ? 12.154 1.628 -45.594 1.00 91.94 679 PHE A N 1
ATOM 5345 C CA . PHE A 1 679 ? 12.083 0.180 -45.722 1.00 91.94 679 PHE A CA 1
ATOM 5346 C C . PHE A 1 679 ? 11.130 -0.368 -44.662 1.00 91.94 679 PHE A C 1
ATOM 5348 O O . PHE A 1 679 ? 11.192 0.042 -43.504 1.00 91.94 679 PHE A O 1
ATOM 5355 N N . ALA A 1 680 ? 10.275 -1.311 -45.047 1.00 91.75 680 ALA A N 1
ATOM 5356 C CA . ALA A 1 680 ? 9.431 -2.049 -44.117 1.00 91.75 680 ALA A CA 1
ATOM 5357 C C . ALA A 1 680 ? 9.342 -3.516 -44.536 1.00 91.75 680 ALA A C 1
ATOM 5359 O O . ALA A 1 680 ? 9.157 -3.824 -45.714 1.00 91.75 680 ALA A O 1
ATOM 5360 N N . MET A 1 681 ? 9.423 -4.423 -43.569 1.00 90.62 681 MET A N 1
ATOM 5361 C CA . MET A 1 681 ? 9.200 -5.852 -43.769 1.00 90.62 681 MET A CA 1
ATOM 5362 C C . MET A 1 681 ? 7.950 -6.275 -43.005 1.00 90.62 681 MET A C 1
ATOM 5364 O O . MET A 1 681 ? 7.640 -5.709 -41.961 1.00 90.62 681 MET A O 1
ATOM 5368 N N . HIS A 1 682 ? 7.207 -7.238 -43.541 1.00 89.94 682 HIS A N 1
ATOM 5369 C CA . HIS A 1 682 ? 6.056 -7.791 -42.842 1.00 89.94 682 HIS A CA 1
ATOM 5370 C C . HIS A 1 682 ? 6.502 -8.908 -41.886 1.00 89.94 682 HIS A C 1
ATOM 5372 O O . HIS A 1 682 ? 7.232 -9.812 -42.287 1.00 89.94 682 HIS A O 1
ATOM 5378 N N . ASP A 1 683 ? 5.984 -8.899 -40.653 1.00 82.88 683 ASP A N 1
ATOM 5379 C CA . ASP A 1 683 ? 6.355 -9.876 -39.617 1.00 82.88 683 ASP A CA 1
ATOM 5380 C C . ASP A 1 683 ? 6.012 -11.323 -40.018 1.00 82.88 683 ASP A C 1
ATOM 5382 O O . ASP A 1 683 ? 6.873 -12.199 -40.022 1.00 82.88 683 ASP A O 1
ATOM 5386 N N . ALA A 1 684 ? 4.753 -11.579 -40.405 1.00 82.19 684 ALA A N 1
ATOM 5387 C CA . ALA A 1 684 ? 4.269 -12.924 -40.737 1.00 82.19 684 ALA A CA 1
ATOM 5388 C C . ALA A 1 684 ? 4.247 -13.284 -42.240 1.00 82.19 684 ALA A C 1
ATOM 5390 O O . ALA A 1 684 ? 4.325 -14.465 -42.600 1.00 82.19 684 ALA A O 1
ATOM 5391 N N . ALA A 1 685 ? 4.059 -12.319 -43.142 1.00 85.25 685 ALA A N 1
ATOM 5392 C CA . ALA A 1 685 ? 3.993 -12.569 -44.580 1.00 85.25 685 ALA A CA 1
ATOM 5393 C C . ALA A 1 685 ? 5.376 -12.432 -45.219 1.00 85.25 685 ALA A C 1
ATOM 5395 O O . ALA A 1 685 ? 6.199 -11.630 -44.794 1.00 85.25 685 ALA A O 1
ATOM 5396 N N . SER A 1 686 ? 5.640 -13.204 -46.271 1.00 86.94 686 SER A N 1
ATOM 5397 C CA . SER A 1 686 ? 6.935 -13.201 -46.951 1.00 86.94 686 SER A CA 1
ATOM 5398 C C . SER A 1 686 ? 7.068 -12.045 -47.950 1.00 86.94 686 SER A C 1
ATOM 5400 O O . SER A 1 686 ? 7.324 -12.282 -49.134 1.00 86.94 686 SER A O 1
ATOM 5402 N N . VAL A 1 687 ? 6.886 -10.810 -47.477 1.00 90.75 687 VAL A N 1
ATOM 5403 C CA . VAL A 1 687 ? 6.938 -9.585 -48.285 1.00 90.75 687 VAL A CA 1
ATOM 5404 C C . VAL A 1 687 ? 7.674 -8.455 -47.568 1.00 90.75 687 VAL A C 1
ATOM 5406 O O . VAL A 1 687 ? 7.627 -8.336 -46.344 1.00 90.75 687 VAL A O 1
ATOM 5409 N N . PHE A 1 688 ? 8.324 -7.601 -48.351 1.00 92.94 688 PHE A N 1
ATOM 5410 C CA . PHE A 1 688 ? 8.892 -6.337 -47.890 1.00 92.94 688 PHE A CA 1
ATOM 5411 C C . PHE A 1 688 ? 8.644 -5.235 -48.922 1.00 92.94 688 PHE A C 1
ATOM 5413 O O . PHE A 1 688 ? 8.353 -5.507 -50.090 1.00 92.94 688 PHE A O 1
ATOM 5420 N N . ALA A 1 689 ? 8.743 -3.986 -48.485 1.00 92.88 689 ALA A N 1
ATOM 5421 C CA . ALA A 1 689 ? 8.541 -2.808 -49.308 1.00 92.88 689 ALA A CA 1
ATOM 5422 C C . ALA A 1 689 ? 9.700 -1.823 -49.134 1.00 92.88 689 ALA A C 1
ATOM 5424 O O . ALA A 1 689 ? 10.152 -1.570 -48.017 1.00 92.88 689 ALA A O 1
ATOM 5425 N N . CYS A 1 690 ? 10.140 -1.245 -50.250 1.00 91.81 690 CYS A N 1
ATOM 5426 C CA . CYS A 1 690 ? 11.131 -0.174 -50.295 1.00 91.81 690 CYS A CA 1
ATOM 5427 C C . CYS A 1 690 ? 10.512 1.038 -50.991 1.00 91.81 690 CYS A C 1
ATOM 5429 O O . CYS A 1 690 ? 9.969 0.885 -52.091 1.00 91.81 690 CYS A O 1
ATOM 5431 N N . SER A 1 691 ? 10.621 2.229 -50.403 1.00 88.56 691 SER A N 1
ATOM 5432 C CA . SER A 1 691 ? 10.185 3.477 -51.040 1.00 88.56 691 SER A CA 1
ATOM 5433 C C . SER A 1 691 ? 11.351 4.355 -51.459 1.00 88.56 691 SER A C 1
ATOM 5435 O O . SER A 1 691 ? 12.348 4.457 -50.755 1.00 88.56 691 SER A O 1
ATOM 5437 N N . THR A 1 692 ? 11.174 5.063 -52.564 1.00 86.06 692 THR A N 1
ATOM 5438 C CA . THR A 1 692 ? 11.883 6.308 -52.872 1.00 86.06 692 THR A CA 1
ATOM 5439 C C . THR A 1 692 ? 10.927 7.490 -52.702 1.00 86.06 692 THR A C 1
ATOM 5441 O O . THR A 1 692 ? 9.762 7.316 -52.339 1.00 86.06 692 THR A O 1
ATOM 5444 N N . ASN A 1 693 ? 11.380 8.699 -53.041 1.00 76.81 693 ASN A N 1
ATOM 5445 C CA . ASN A 1 693 ? 10.532 9.892 -53.049 1.00 76.81 693 ASN A CA 1
ATOM 5446 C C . ASN A 1 693 ? 9.271 9.763 -53.920 1.00 76.81 693 ASN A C 1
ATOM 5448 O O . ASN A 1 693 ? 8.327 10.503 -53.703 1.00 76.81 693 ASN A O 1
ATOM 5452 N N . GLN A 1 694 ? 9.223 8.874 -54.913 1.00 76.69 694 GLN A N 1
ATOM 5453 C CA . GLN A 1 694 ? 8.089 8.816 -55.848 1.00 76.69 694 GLN A CA 1
ATOM 5454 C C . GLN A 1 694 ? 7.465 7.429 -55.981 1.00 76.69 694 GLN A C 1
ATOM 5456 O O . GLN A 1 694 ? 6.360 7.306 -56.504 1.00 76.69 694 GLN A O 1
ATOM 5461 N N . ILE A 1 695 ? 8.169 6.366 -55.588 1.00 86.94 695 ILE A N 1
ATOM 5462 C CA . ILE A 1 695 ? 7.750 4.997 -55.893 1.00 86.94 695 ILE A CA 1
ATOM 5463 C C . ILE A 1 695 ? 7.990 4.101 -54.684 1.00 86.94 695 ILE A C 1
ATOM 5465 O O . ILE A 1 695 ? 9.110 4.014 -54.190 1.00 86.94 695 ILE A O 1
ATOM 5469 N N . THR A 1 696 ? 6.968 3.352 -54.282 1.00 90.19 696 THR A N 1
ATOM 5470 C CA . THR A 1 696 ? 7.097 2.216 -53.363 1.00 90.19 696 THR A CA 1
ATOM 5471 C C . THR A 1 696 ? 7.052 0.924 -54.152 1.00 90.19 696 THR A C 1
ATOM 5473 O O . THR A 1 696 ? 6.055 0.628 -54.805 1.00 90.19 696 THR A O 1
ATOM 5476 N N . ARG A 1 697 ? 8.120 0.130 -54.100 1.00 92.00 697 ARG A N 1
ATOM 5477 C CA . ARG A 1 697 ? 8.166 -1.208 -54.701 1.00 92.00 697 ARG A CA 1
ATOM 5478 C C . ARG A 1 697 ? 8.006 -2.269 -53.623 1.00 92.00 697 ARG A C 1
ATOM 5480 O O . ARG A 1 697 ? 8.637 -2.185 -52.573 1.00 92.00 697 ARG A O 1
ATOM 5487 N N . ILE A 1 698 ? 7.175 -3.263 -53.911 1.00 93.31 698 ILE A N 1
ATOM 5488 C CA . ILE A 1 698 ? 6.884 -4.402 -53.044 1.00 93.31 698 ILE A CA 1
ATOM 5489 C C . ILE A 1 698 ? 7.548 -5.636 -53.651 1.00 93.31 698 ILE A C 1
ATOM 5491 O O . ILE A 1 698 ? 7.409 -5.902 -54.848 1.00 93.31 698 ILE A O 1
ATOM 5495 N N . TYR A 1 699 ? 8.245 -6.395 -52.817 1.00 92.50 699 TYR A N 1
ATOM 5496 C CA . TYR A 1 699 ? 8.988 -7.591 -53.189 1.00 92.50 699 TYR A CA 1
ATOM 5497 C C . TYR A 1 699 ? 8.593 -8.762 -52.290 1.00 92.50 699 TYR A C 1
ATOM 5499 O O . TYR A 1 699 ? 8.119 -8.572 -51.167 1.00 92.50 699 TYR A O 1
ATOM 5507 N N . ASN A 1 700 ? 8.813 -9.985 -52.769 1.00 89.94 700 ASN A N 1
ATOM 5508 C CA . ASN A 1 700 ? 8.787 -11.171 -51.915 1.00 89.94 700 ASN A CA 1
ATOM 5509 C C . ASN A 1 700 ? 10.167 -11.416 -51.266 1.00 89.94 700 ASN A C 1
ATOM 5511 O O . ASN A 1 700 ? 11.173 -10.872 -51.714 1.00 89.94 700 ASN A O 1
ATOM 5515 N N . LEU A 1 701 ? 10.253 -12.287 -50.253 1.00 85.44 701 LEU A N 1
ATOM 5516 C CA . LEU A 1 701 ? 11.539 -12.608 -49.593 1.00 85.44 701 LEU A CA 1
ATOM 5517 C C . LEU A 1 701 ? 12.543 -13.374 -50.471 1.00 85.44 701 LEU A C 1
ATOM 5519 O O . LEU A 1 701 ? 13.692 -13.543 -50.070 1.00 85.44 701 LEU A O 1
ATOM 5523 N N . SER A 1 702 ? 12.131 -13.883 -51.635 1.00 84.44 702 SER A N 1
ATOM 5524 C CA . SER A 1 702 ? 13.071 -14.453 -52.613 1.00 84.44 702 SER A CA 1
ATOM 5525 C C . SER A 1 702 ? 13.711 -13.386 -53.499 1.00 84.44 702 SER A C 1
ATOM 5527 O O . SER A 1 702 ? 14.631 -13.696 -54.250 1.00 84.44 702 SER A O 1
ATOM 5529 N N . GLY A 1 703 ? 13.233 -12.141 -53.409 1.00 83.81 703 GLY A N 1
ATOM 5530 C CA . GLY A 1 703 ? 13.728 -11.031 -54.198 1.00 83.81 703 GLY A CA 1
ATOM 5531 C C . GLY A 1 703 ? 12.951 -10.685 -55.453 1.00 83.81 703 GLY A C 1
ATOM 5532 O O . GLY A 1 703 ? 13.305 -9.747 -56.164 1.00 83.81 703 GLY A O 1
ATOM 5533 N N . GLN A 1 704 ? 11.895 -11.431 -55.743 1.00 89.31 704 GLN A N 1
ATOM 5534 C CA . GLN A 1 704 ? 11.057 -11.176 -56.896 1.00 89.31 704 GLN A CA 1
ATOM 5535 C C . GLN A 1 704 ? 10.229 -9.915 -56.658 1.00 89.31 704 GLN A C 1
ATOM 5537 O O . GLN A 1 704 ? 9.572 -9.757 -55.625 1.00 89.31 704 GLN A O 1
ATOM 5542 N N . TYR A 1 705 ? 10.247 -9.032 -57.648 1.00 91.69 705 TYR A N 1
ATOM 5543 C CA . TYR A 1 705 ? 9.377 -7.869 -57.704 1.00 91.69 705 TYR A CA 1
ATOM 5544 C C . TYR A 1 705 ? 7.911 -8.308 -57.849 1.00 91.69 705 TYR A C 1
ATOM 5546 O O . TYR A 1 705 ? 7.588 -9.092 -58.741 1.00 91.69 705 TYR A O 1
ATOM 5554 N N . LEU A 1 706 ? 7.039 -7.811 -56.966 1.00 91.00 706 LEU A N 1
ATOM 5555 C CA . LEU A 1 706 ? 5.607 -8.122 -56.967 1.00 91.00 706 LEU A CA 1
ATOM 5556 C C . LEU A 1 706 ? 4.783 -6.986 -57.572 1.00 91.00 706 LEU A C 1
ATOM 5558 O O . LEU A 1 706 ? 3.939 -7.228 -58.430 1.00 91.00 706 LEU A O 1
ATOM 5562 N N . ASN A 1 707 ? 4.989 -5.755 -57.097 1.00 90.06 707 ASN A N 1
ATOM 5563 C CA . ASN A 1 707 ? 4.211 -4.597 -57.534 1.00 90.06 707 ASN A CA 1
ATOM 5564 C C . ASN A 1 707 ? 4.940 -3.274 -57.234 1.00 90.06 707 ASN A C 1
ATOM 5566 O O . ASN A 1 707 ? 5.868 -3.230 -56.423 1.00 90.06 707 ASN A O 1
ATOM 5570 N N . SER A 1 708 ? 4.501 -2.174 -57.846 1.00 89.88 708 SER A N 1
ATOM 5571 C CA . SER A 1 708 ? 4.914 -0.817 -57.485 1.00 89.88 708 SER A CA 1
ATOM 5572 C C . SER A 1 708 ? 3.732 0.128 -57.374 1.00 89.88 708 SER A C 1
ATOM 5574 O O . SER A 1 708 ? 2.898 0.197 -58.271 1.00 89.88 708 SER A O 1
ATOM 5576 N N . ILE A 1 709 ? 3.746 0.928 -56.322 1.00 86.88 709 ILE A N 1
ATOM 5577 C CA . ILE A 1 709 ? 2.832 2.032 -56.080 1.00 86.88 709 ILE A CA 1
ATOM 5578 C C . ILE A 1 709 ? 3.587 3.310 -56.443 1.00 86.88 709 ILE A C 1
ATOM 5580 O O . ILE A 1 709 ? 4.654 3.570 -55.887 1.00 86.88 709 ILE A O 1
ATOM 5584 N N . LYS A 1 710 ? 3.072 4.087 -57.397 1.00 82.38 710 LYS A N 1
ATOM 5585 C CA . LYS A 1 710 ? 3.658 5.374 -57.791 1.00 82.38 710 LYS A CA 1
ATOM 5586 C C . LYS A 1 710 ? 2.861 6.514 -57.165 1.00 82.38 710 LYS A C 1
ATOM 5588 O O . LYS A 1 710 ? 1.638 6.539 -57.280 1.00 82.38 710 LYS A O 1
ATOM 5593 N N . SER A 1 711 ? 3.556 7.468 -56.560 1.00 67.19 711 SER A N 1
ATOM 5594 C CA . SER A 1 711 ? 2.995 8.764 -56.190 1.00 67.19 711 SER A CA 1
ATOM 5595 C C . SER A 1 711 ? 2.755 9.558 -57.478 1.00 67.19 711 SER A C 1
ATOM 5597 O O . SER A 1 711 ? 3.694 9.852 -58.215 1.00 67.19 711 SER A O 1
ATOM 5599 N N . HIS A 1 712 ? 1.493 9.831 -57.814 1.00 63.16 712 HIS A N 1
ATOM 5600 C CA . HIS A 1 712 ? 1.143 10.547 -59.043 1.00 63.16 712 HIS A CA 1
ATOM 5601 C C . HIS A 1 712 ? 1.309 12.068 -58.886 1.00 63.16 712 HIS A C 1
ATOM 5603 O O . HIS A 1 712 ? 0.701 12.674 -58.005 1.00 63.16 712 HIS A O 1
ATOM 5609 N N . GLU A 1 713 ? 2.032 12.694 -59.821 1.00 52.28 713 GLU A N 1
ATOM 5610 C CA . GLU A 1 713 ? 1.944 14.129 -60.130 1.00 52.28 713 GLU A CA 1
ATOM 5611 C C . GLU A 1 713 ? 0.940 14.330 -61.281 1.00 52.28 713 GLU A C 1
ATOM 5613 O O . GLU A 1 713 ? 1.306 14.374 -62.453 1.00 52.28 713 GLU A O 1
ATOM 5618 N N . GLY A 1 714 ? -0.360 14.364 -60.976 1.00 48.06 714 GLY A N 1
ATOM 5619 C CA . GLY A 1 714 ? -1.420 14.583 -61.968 1.00 48.06 714 GLY A CA 1
ATOM 5620 C C . GLY A 1 714 ? -2.200 15.869 -61.697 1.00 48.06 714 GLY A C 1
ATOM 5621 O O . GLY A 1 714 ? -2.593 16.121 -60.564 1.00 48.06 714 GLY A O 1
ATOM 5622 N N . PHE A 1 715 ? -2.482 16.659 -62.738 1.00 50.22 715 PHE A N 1
ATOM 5623 C CA . PHE A 1 715 ? -3.168 17.964 -62.664 1.00 50.22 715 PHE A CA 1
ATOM 5624 C C . PHE A 1 715 ? -4.604 17.911 -62.080 1.00 50.22 715 PHE A C 1
ATOM 5626 O O . PHE A 1 715 ? -5.145 18.955 -61.728 1.00 50.22 715 PHE A O 1
ATOM 5633 N N . MET A 1 716 ? -5.222 16.724 -61.942 1.00 49.78 716 MET A N 1
ATOM 5634 C CA . MET A 1 716 ? -6.609 16.558 -61.456 1.00 49.78 716 MET A CA 1
ATOM 5635 C C . MET A 1 716 ? -6.832 15.462 -60.384 1.00 49.78 716 MET A C 1
ATOM 5637 O O . MET A 1 716 ? -7.983 15.180 -60.062 1.00 49.78 716 MET A O 1
ATOM 5641 N N . SER A 1 717 ? -5.793 14.849 -59.796 1.00 53.12 717 SER A N 1
ATOM 5642 C CA . SER A 1 717 ? -5.954 13.915 -58.655 1.00 53.12 717 SER A CA 1
ATOM 5643 C C . SER A 1 717 ? -5.358 14.485 -57.366 1.00 53.12 717 SER A C 1
ATOM 5645 O O . SER A 1 717 ? -4.488 15.354 -57.415 1.00 53.12 717 SER A O 1
ATOM 5647 N N . SER A 1 718 ? -5.799 13.990 -56.201 1.00 52.62 718 SER A N 1
ATOM 5648 C CA . SER A 1 718 ? -5.190 14.337 -54.909 1.00 52.62 718 SER A CA 1
ATOM 5649 C C . SER A 1 718 ? -3.682 14.080 -54.967 1.00 52.62 718 SER A C 1
ATOM 5651 O O . SER A 1 718 ? -3.261 12.962 -55.272 1.00 52.62 718 SER A O 1
ATOM 5653 N N . ARG A 1 719 ? -2.886 15.127 -54.730 1.00 60.84 719 ARG A N 1
ATOM 5654 C CA . ARG A 1 719 ? -1.420 15.062 -54.733 1.00 60.84 719 ARG A CA 1
ATOM 5655 C C . ARG A 1 719 ? -0.981 14.078 -53.649 1.00 60.84 719 ARG A C 1
ATOM 5657 O O . ARG A 1 719 ? -1.493 14.161 -52.540 1.00 60.84 719 ARG A O 1
ATOM 5664 N N . ILE A 1 720 ? -0.092 13.148 -53.992 1.00 61.28 720 ILE A N 1
ATOM 5665 C CA . ILE A 1 720 ? 0.568 12.266 -53.025 1.00 61.28 720 ILE A CA 1
ATOM 5666 C C . ILE A 1 720 ? 2.028 12.702 -52.982 1.00 61.28 720 ILE A C 1
ATOM 5668 O O . ILE A 1 720 ? 2.753 12.566 -53.967 1.00 61.28 720 ILE A O 1
ATOM 5672 N N . GLY A 1 721 ? 2.437 13.275 -51.860 1.00 63.16 721 GLY A N 1
ATOM 5673 C CA . GLY A 1 721 ? 3.788 13.755 -51.617 1.00 63.16 721 GLY A CA 1
ATOM 5674 C C . GLY A 1 721 ? 4.804 12.620 -51.476 1.00 63.16 721 GLY A C 1
ATOM 5675 O O . GLY A 1 721 ? 4.443 11.437 -51.445 1.00 63.16 721 GLY A O 1
ATOM 5676 N N . PRO A 1 722 ? 6.098 12.963 -51.372 1.00 68.31 722 PRO A N 1
ATOM 5677 C CA . PRO A 1 722 ? 7.143 11.965 -51.258 1.00 68.31 722 PRO A CA 1
ATOM 5678 C C . PRO A 1 722 ? 7.009 11.138 -49.983 1.00 68.31 722 PRO A C 1
ATOM 5680 O O . PRO A 1 722 ? 6.611 11.652 -48.939 1.00 68.31 722 PRO A O 1
ATOM 5683 N N . ILE A 1 723 ? 7.309 9.844 -50.079 1.00 77.94 723 ILE A N 1
ATOM 5684 C CA . ILE A 1 723 ? 7.086 8.886 -48.993 1.00 77.94 723 ILE A CA 1
ATOM 5685 C C . ILE A 1 723 ? 8.248 8.955 -48.005 1.00 77.94 723 ILE A C 1
ATOM 5687 O O . ILE A 1 723 ? 9.411 8.776 -48.376 1.00 77.94 723 ILE A O 1
ATOM 5691 N N . ASN A 1 724 ? 7.909 9.200 -46.741 1.00 80.19 724 ASN A N 1
ATOM 5692 C CA . ASN A 1 724 ? 8.863 9.339 -45.644 1.00 80.19 724 ASN A CA 1
ATOM 5693 C C . ASN A 1 724 ? 8.890 8.109 -44.726 1.00 80.19 724 ASN A C 1
ATOM 5695 O O . ASN A 1 724 ? 9.923 7.795 -44.144 1.00 80.19 724 ASN A O 1
ATOM 5699 N N . CYS A 1 725 ? 7.769 7.401 -44.578 1.00 84.88 725 CYS A N 1
ATOM 5700 C CA . CYS A 1 725 ? 7.713 6.205 -43.745 1.00 84.88 725 CYS A CA 1
ATOM 5701 C C . CYS A 1 725 ? 6.811 5.126 -44.341 1.00 84.88 725 CYS A C 1
ATOM 5703 O O . CYS A 1 725 ? 5.800 5.411 -44.985 1.00 84.88 725 CYS A O 1
ATOM 5705 N N . LEU A 1 726 ? 7.179 3.876 -44.074 1.00 90.31 726 LEU A N 1
ATOM 5706 C CA . LEU A 1 726 ? 6.415 2.687 -44.417 1.00 90.31 726 LEU A CA 1
ATOM 5707 C C . LEU A 1 726 ? 6.238 1.830 -43.168 1.00 90.31 726 LEU A C 1
ATOM 5709 O O . LEU A 1 726 ? 7.145 1.734 -42.342 1.00 90.31 726 LEU A O 1
ATOM 5713 N N . ASN A 1 727 ? 5.082 1.186 -43.034 1.00 92.62 727 ASN A N 1
ATOM 5714 C CA . ASN A 1 727 ? 4.883 0.164 -42.013 1.00 92.62 727 ASN A CA 1
ATOM 5715 C C . ASN A 1 727 ? 3.833 -0.860 -42.455 1.00 92.62 727 ASN A C 1
ATOM 5717 O O . ASN A 1 727 ? 2.804 -0.494 -43.027 1.00 92.62 727 ASN A O 1
ATOM 5721 N N . PHE A 1 728 ? 4.080 -2.137 -42.180 1.00 92.44 728 PHE A N 1
ATOM 5722 C CA . PHE A 1 728 ? 3.105 -3.197 -42.405 1.00 92.44 728 PHE A CA 1
ATOM 5723 C C . PHE A 1 728 ? 2.211 -3.386 -41.177 1.00 92.44 728 PHE A C 1
ATOM 5725 O O . PHE A 1 728 ? 2.603 -3.147 -40.037 1.00 92.44 728 PHE A O 1
ATOM 5732 N N . HIS A 1 729 ? 0.985 -3.851 -41.398 1.00 91.31 729 HIS A N 1
ATOM 5733 C CA . HIS A 1 729 ? 0.181 -4.374 -40.302 1.00 91.31 729 HIS A CA 1
ATOM 5734 C C . HIS A 1 729 ? 0.784 -5.712 -39.817 1.00 91.31 729 HIS A C 1
ATOM 5736 O O . HIS A 1 729 ? 1.063 -6.569 -40.652 1.00 91.31 729 HIS A O 1
ATOM 5742 N N . PRO A 1 730 ? 0.905 -5.967 -38.497 1.00 86.56 730 PRO A N 1
ATOM 5743 C CA . PRO A 1 730 ? 1.611 -7.154 -37.984 1.00 86.56 730 PRO A CA 1
ATOM 5744 C C . PRO A 1 730 ? 1.071 -8.501 -38.507 1.00 86.56 730 PRO A C 1
ATOM 5746 O O . PRO A 1 730 ? 1.825 -9.421 -38.816 1.00 86.56 730 PRO A O 1
ATOM 5749 N N . TYR A 1 731 ? -0.257 -8.611 -38.656 1.00 86.94 731 TYR A N 1
ATOM 5750 C CA . TYR A 1 731 ? -0.937 -9.862 -39.048 1.00 86.94 731 TYR A CA 1
ATOM 5751 C C . TYR A 1 731 ? -1.559 -9.888 -40.450 1.00 86.94 731 TYR A C 1
ATOM 5753 O O . TYR A 1 731 ? -1.904 -10.956 -40.946 1.00 86.94 731 TYR A O 1
ATOM 5761 N N . ARG A 1 732 ? -1.784 -8.729 -41.070 1.00 88.94 732 ARG A N 1
ATOM 5762 C CA . ARG A 1 732 ? -2.552 -8.601 -42.316 1.00 88.94 732 ARG A CA 1
ATOM 5763 C C . ARG A 1 732 ? -1.630 -7.982 -43.341 1.00 88.94 732 ARG A C 1
ATOM 5765 O O . ARG A 1 732 ? -0.890 -7.070 -42.996 1.00 88.94 732 ARG A O 1
ATOM 5772 N N . VAL A 1 733 ? -1.748 -8.388 -44.601 1.00 89.94 733 VAL A N 1
ATOM 5773 C CA . VAL A 1 733 ? -0.951 -7.802 -45.686 1.00 89.94 733 VAL A CA 1
ATOM 5774 C C . VAL A 1 733 ? -1.535 -6.442 -46.087 1.00 89.94 733 VAL A C 1
ATOM 5776 O O . VAL A 1 733 ? -2.158 -6.286 -47.136 1.00 89.94 733 VAL A O 1
ATOM 5779 N N . LEU A 1 734 ? -1.379 -5.482 -45.175 1.00 92.38 734 LEU A N 1
ATOM 5780 C CA . LEU A 1 734 ? -1.748 -4.078 -45.285 1.00 92.38 734 LEU A CA 1
ATOM 5781 C C . LEU A 1 734 ? -0.475 -3.250 -45.138 1.00 92.38 734 LEU A C 1
ATOM 5783 O O . LEU A 1 734 ? 0.249 -3.418 -44.158 1.00 92.38 734 LEU A O 1
ATOM 5787 N N . LEU A 1 735 ? -0.219 -2.359 -46.088 1.00 92.50 735 LEU A N 1
ATOM 5788 C CA . LEU A 1 735 ? 0.934 -1.463 -46.088 1.00 92.50 735 LEU A CA 1
ATOM 5789 C C . LEU A 1 735 ? 0.459 -0.029 -45.877 1.00 92.50 735 LEU A C 1
ATOM 5791 O O . LEU A 1 735 ? -0.304 0.484 -46.688 1.00 92.50 735 LEU A O 1
ATOM 5795 N N . ALA A 1 736 ? 0.924 0.628 -44.823 1.00 91.44 736 ALA A N 1
ATOM 5796 C CA . ALA A 1 736 ? 0.734 2.057 -44.623 1.00 91.44 736 ALA A CA 1
ATOM 5797 C C . ALA A 1 736 ? 1.955 2.827 -45.145 1.00 91.44 736 ALA A C 1
ATOM 5799 O O . ALA A 1 736 ? 3.089 2.451 -44.847 1.00 91.44 736 ALA A O 1
ATOM 5800 N N . ALA A 1 737 ? 1.720 3.909 -45.886 1.00 88.44 737 ALA A N 1
ATOM 5801 C CA . ALA A 1 737 ? 2.738 4.848 -46.339 1.00 88.44 737 ALA A CA 1
ATOM 5802 C C . ALA A 1 737 ? 2.386 6.265 -45.876 1.00 88.44 737 ALA A C 1
ATOM 5804 O O . ALA A 1 737 ? 1.293 6.764 -46.160 1.00 88.44 737 ALA A O 1
ATOM 5805 N N . GLY A 1 738 ? 3.305 6.900 -45.150 1.00 85.69 738 GLY A N 1
ATOM 5806 C CA . GLY A 1 738 ? 3.200 8.298 -44.742 1.00 85.69 738 GLY A CA 1
ATOM 5807 C C . GLY A 1 738 ? 3.994 9.198 -45.680 1.00 85.69 738 GLY A C 1
ATOM 5808 O O . GLY A 1 738 ? 5.178 8.954 -45.930 1.00 85.69 738 GLY A O 1
ATOM 5809 N N . CYS A 1 739 ? 3.343 10.240 -46.182 1.00 81.69 739 CYS A N 1
ATOM 5810 C CA . CYS A 1 739 ? 3.904 11.182 -47.140 1.00 81.69 739 CYS A CA 1
ATOM 5811 C C . CYS A 1 739 ? 4.280 12.512 -46.467 1.00 81.69 739 CYS A C 1
ATOM 5813 O O . CYS A 1 739 ? 3.720 12.896 -45.440 1.00 81.69 739 CYS A O 1
ATOM 5815 N N . VAL A 1 740 ? 5.233 13.238 -47.057 1.00 77.19 740 VAL A N 1
ATOM 5816 C CA . VAL A 1 740 ? 5.696 14.556 -46.574 1.00 77.19 740 VAL A CA 1
ATOM 5817 C C . VAL A 1 740 ? 4.599 15.628 -46.656 1.00 77.19 740 VAL A C 1
ATOM 5819 O O . VAL A 1 740 ? 4.651 16.622 -45.942 1.00 77.19 740 VAL A O 1
ATOM 5822 N N . ASP A 1 741 ? 3.570 15.425 -47.478 1.00 75.88 741 ASP A N 1
ATOM 5823 C CA . ASP A 1 741 ? 2.433 16.338 -47.656 1.00 75.88 741 ASP A CA 1
ATOM 5824 C C . ASP A 1 741 ? 1.314 16.165 -46.608 1.00 75.88 741 ASP A C 1
ATOM 5826 O O . ASP A 1 741 ? 0.177 16.577 -46.834 1.00 75.88 741 ASP A O 1
ATOM 5830 N N . ASN A 1 742 ? 1.632 15.575 -45.451 1.00 78.00 742 ASN A N 1
ATOM 5831 C CA . ASN A 1 742 ? 0.710 15.290 -44.345 1.00 78.00 742 ASN A CA 1
ATOM 5832 C C . ASN A 1 742 ? -0.397 14.267 -44.666 1.00 78.00 742 ASN A C 1
ATOM 5834 O O . ASN A 1 742 ? -1.374 14.175 -43.918 1.00 78.00 742 ASN A O 1
ATOM 5838 N N . THR A 1 743 ? -0.257 13.477 -45.734 1.00 81.44 743 THR A N 1
ATOM 5839 C CA . THR A 1 743 ? -1.184 12.381 -46.049 1.00 81.44 743 THR A CA 1
ATOM 5840 C C . THR A 1 743 ? -0.662 11.026 -45.553 1.00 81.44 743 THR A C 1
ATOM 5842 O O . THR A 1 743 ? 0.543 10.778 -45.485 1.00 81.44 743 THR A O 1
ATOM 5845 N N . VAL A 1 744 ? -1.582 10.127 -45.185 1.00 85.25 744 VAL A N 1
ATOM 5846 C CA . VAL A 1 744 ? -1.283 8.717 -44.887 1.00 85.25 744 VAL A CA 1
ATOM 5847 C C . VAL A 1 744 ? -2.173 7.855 -45.765 1.00 85.25 744 VAL A C 1
ATOM 5849 O O . VAL A 1 744 ? -3.397 7.972 -45.726 1.00 85.25 744 VAL A O 1
ATOM 5852 N N . THR A 1 745 ? -1.555 6.983 -46.551 1.00 86.25 745 THR A N 1
ATOM 5853 C CA . THR A 1 745 ? -2.247 6.056 -47.449 1.00 86.25 745 THR A CA 1
ATOM 5854 C C . THR A 1 745 ? -2.077 4.629 -46.945 1.00 86.25 745 THR A C 1
ATOM 5856 O O . THR A 1 745 ? -1.011 4.262 -46.454 1.00 86.25 745 THR A O 1
ATOM 5859 N N . ALA A 1 746 ? -3.133 3.820 -47.025 1.00 89.44 746 ALA A N 1
ATOM 5860 C CA . ALA A 1 746 ? -3.102 2.414 -46.641 1.00 89.44 746 ALA A CA 1
ATOM 5861 C C . ALA A 1 746 ? -3.498 1.549 -47.838 1.00 89.44 746 ALA A C 1
ATOM 5863 O O . ALA A 1 746 ? -4.579 1.702 -48.403 1.00 89.44 746 ALA A O 1
ATOM 5864 N N . TYR A 1 747 ? -2.615 0.634 -48.211 1.00 89.56 747 TYR A N 1
ATOM 5865 C CA . TYR A 1 747 ? -2.781 -0.285 -49.324 1.00 89.56 747 TYR A CA 1
ATOM 5866 C C . TYR A 1 747 ? -3.120 -1.663 -48.779 1.00 89.56 747 TYR A C 1
ATOM 5868 O O . TYR A 1 747 ? -2.481 -2.149 -47.846 1.00 89.56 747 TYR A O 1
ATOM 5876 N N . SER A 1 748 ? -4.122 -2.298 -49.375 1.00 88.69 748 SER A N 1
ATOM 5877 C CA . SER A 1 748 ? -4.515 -3.666 -49.061 1.00 88.69 748 SER A CA 1
ATOM 5878 C C . SER A 1 748 ? -4.354 -4.553 -50.280 1.00 88.69 748 SER A C 1
ATOM 5880 O O . SER A 1 748 ? -4.378 -4.086 -51.419 1.00 88.69 748 SER A O 1
ATOM 5882 N N . THR A 1 749 ? -4.168 -5.842 -50.031 1.00 84.31 749 THR A N 1
ATOM 5883 C CA . THR A 1 749 ? -4.330 -6.845 -51.079 1.00 84.31 749 THR A CA 1
ATOM 5884 C C . THR A 1 749 ? -5.811 -6.933 -51.435 1.00 84.31 749 THR A C 1
ATOM 5886 O O . THR A 1 749 ? -6.661 -6.978 -50.546 1.00 84.31 749 THR A O 1
ATOM 5889 N N . VAL A 1 750 ? -6.127 -6.914 -52.731 1.00 78.56 750 VAL A N 1
ATOM 5890 C CA . VAL A 1 750 ? -7.498 -7.152 -53.194 1.00 78.56 750 VAL A CA 1
ATOM 5891 C C . VAL A 1 750 ? -7.865 -8.583 -52.785 1.00 78.56 750 VAL A C 1
ATOM 5893 O O . VAL A 1 750 ? -7.105 -9.494 -53.130 1.00 78.56 750 VAL A O 1
ATOM 5896 N N . PRO A 1 751 ? -8.956 -8.804 -52.027 1.00 61.62 751 PRO A N 1
ATOM 5897 C CA . PRO A 1 751 ? -9.442 -10.152 -51.773 1.00 61.62 751 PRO A CA 1
ATOM 5898 C C . PRO A 1 751 ? -9.763 -10.800 -53.121 1.00 61.62 751 PRO A C 1
ATOM 5900 O O . PRO A 1 751 ? -10.480 -10.198 -53.921 1.00 61.62 751 PRO A O 1
ATOM 5903 N N . LEU A 1 752 ? -9.185 -11.974 -53.381 1.00 44.03 752 LEU A N 1
ATOM 5904 C CA . LEU A 1 752 ? -9.562 -12.810 -54.523 1.00 44.03 752 LEU A CA 1
ATOM 5905 C C . LEU A 1 752 ? -10.984 -13.343 -54.360 1.00 44.03 752 LEU A C 1
ATOM 5907 O O . LEU A 1 752 ? -11.331 -13.715 -53.213 1.00 44.03 752 LEU A O 1
#

Foldseek 3Di:
DAAAAEEAEEAAQQPAFEPADDADVVGDQQQLNDRCVVDDVVVSQVVSQVSVVVVVCVVPVNHHYDYDGLDDPVVLLCRQLVRCVVQPQHEYEYEYAQRRYDDADLQQWGWGADPVRPDTDTDHLVSNCVSNDPPYHYHYRYPPCVSNVVNVVVVVVVVVVVVPPPVVVLVVVQVCVQVVCVVCCVPPVDDDDHGCSLVVLLVVLVVCLVPDDPPDDDRPSLLVLLVCCVPPPCNLSSLVSLLSQLVVDLVSLVVSVVSPSVVSLLVCLPDPDPSCQLSSLSNLLSNCVNDLVCLVVCLVSVSLLSLLVVLLPPVDDLVSNLSSLSSLLSSLAVDVSSLVSCVVSVLLVSLLVCCPPPDLSSVLSSLSSLQSSLQLNVVSLVVCVVVVVLVSLLVQCQPLAVSSNLSSLSSLLSSLNNDPDDDPVNVVSNVVSLCSLCVRQVPQLDPSNVVSNVSSCVSVCVVPVVVVVVVVVVVVVVVVVVVVVVVDDDDDDDDPPPPDDDPPPDDDDDDDDDDDDDDDDPPPPPPDPDQPPPVVDLAWSDKEWDAQPVQCWIWIWIQDQWIWIARPSSSDTDDTAGVPDNFGFNYWEDPSVRQWIWTFTQQRKIWIAGPVDDRPPRGPAIADPDRGGKQYWYWAADDDPPDQIWIWTAGQQQKIFIDRPVDRYTPDIDRGDHGWQHKEDARYAQKIWTFHQFKIWIAGVVGHTDDMDGQDPDPPDDGFGGWRYWYQDRPFRKIWTAHPVRDIDIDHDDDD

Sequence (752 aa):
MKTVSVALVLCLNVGVDPPDIVKTQPCARLECWIDPLSMSPQKALETIGTNLQKQYERWQPRARYKQSLDPTVEEVKKLCTSLRRNAKEERVLFHYNGHGVPKPTSNGEIWVFNRTYTQYIPLSVYDLQTWMGAPSIYVYDCSNAGIIVDSFKQFADQHEKEFEHSMWQAWDLALDLCLAQLPNILESEDRFVHSPFFEEQLTAFQVWLTLGSKSRNPPEQLPIVLQVLLSQVHRLRALELLGKFLDLGPWAVNLALSVGIFPYVLKLLQSNARELRPLLVFIWAKILAVDNTCQGDLVRDGGHKYFLSVLQDTTLQSEHRTLAAFVLACIVNNYPAGQEAALQGSLVSICLEQINDPNPLLRQWLALCLARLWQNFDTARWCGVRDTAHEKLHKMLQDPVPEVRAASVYALGTFVSSVTKRSEHANNIDQAIGMMLISTVTNDMSPIVRMELVVALQWLVLHFENLFVNLAVAEEKGRRELVVETLSPFSGMRRISSKDRLKMLSPNAHGNSGSDSTDGFNSDKIKRVSSVSSISTLGSSGLVTAWEQRSLTLVAGGDVKSIRLWNAETELKLQDLPTGTDFCVTCLDTDDIGNMLIAGCGDGTVRIFDRRLPPLEARVMTYCEHSSWILGASLHRKALQSVPTRLITASTAGDVRYFDLRKNSSVAHIQTMEGITSFAMHDAASVFACSTNQITRIYNLSGQYLNSIKSHEGFMSSRIGPINCLNFHPYRVLLAAGCVDNTVTAYSTVPL

Organism: NCBI:txid86971

Secondary structure (DSSP, 8-state):
--EEEEEEEE---TT---TT----SS----BTTB-GGGS-HHHHHHHHHHHHHHHHHHH-TTSEEEEEES-BHHHHHHHHHHHHHHHTTSEEEEEEE-TTSPPPBTTTEEEEE-TTSSSEEEEEHHHHHHHH-SSEEEEEESTTTHHHHHHHHHHHHHHHHHHT-THHHHHHHHHHHHHTTHHHHHHH-PPPPPPSHHHHHHHHHHHHHHS--TTPPPPTTHHHHHHHTT-SSSHHHHHHHHHHHHTT-HHHHHHHHHHT-HHHHHHHTT---GGGHHHHHHHHHHHHHH-GGGHHHHHHTTTHHHHHHHHH-TTS-HHHHHHHHHHHHHHTTT-HHHHHHHHHTTHHHHHHHSTT-S-HHHHHHHHHHHHHHSTT-HHHHHHHHHTTHHHHHHHHTT-SSHHHHHHHHHHHHHHHHT-SS--HHHHHHHHHHHHHHHHHHTT-S-HHHHHHHHHHHHHHHHHTHHHHHHHHHHHHHHHHHHHHHTTSS--------S------------------------------------TTSTT---EEEEEETTTTEEEEEESSSEEEEEETTTTEEEEEEE--SSSPEEEEEE-SSSSEEEEEETTS-EEEEETTS-TTT-EEEEE---SS-EEEEEE-----TTS---EEEEETTSEEEEE-TTSSSEEEEEE--SS--EEEE-SSSSEEEEE-SSEEEEEETTS-EEEEEE----TTS-----EEEEEE-SSSSEEEEEETTS-EEEEEPPP-

Radius of gyration: 45.43 Å; chains: 1; bounding box: 109×79×121 Å